Protein AF-A0A5N6GZ11-F1 (afdb_monomer)

Solvent-accessible surface area (backbone atoms only — not comparable to full-atom values): 24274 Å² total; per-residue (Å²): 135,82,88,81,88,83,89,79,90,81,88,79,85,87,80,90,86,87,77,91,81,81,88,79,91,77,84,83,83,90,75,83,89,82,89,79,82,90,80,87,87,86,88,83,91,77,89,78,89,81,88,81,90,78,89,77,88,81,87,86,83,88,80,86,86,88,88,84,84,85,88,82,88,85,88,85,84,88,84,89,82,84,90,81,87,78,80,87,84,81,89,76,90,79,79,90,76,82,84,76,84,80,85,81,74,84,84,72,90,68,90,68,80,81,68,87,78,81,76,90,69,90,73,50,74,65,53,54,52,50,51,49,50,52,52,52,48,51,47,52,53,47,52,51,51,51,49,51,51,48,51,52,49,53,50,50,51,51,51,53,50,52,50,52,51,51,51,49,54,50,49,52,50,53,51,52,50,52,52,49,54,50,53,52,52,52,53,52,52,53,50,50,52,54,48,53,52,51,52,51,52,51,53,49,55,52,50,54,51,52,51,50,53,52,50,52,51,52,50,52,52,50,52,52,52,51,48,56,47,52,55,48,52,52,51,49,54,53,47,53,54,50,53,52,49,52,52,48,51,55,50,50,55,50,51,52,53,52,51,54,51,50,52,54,50,50,52,50,52,53,50,51,52,52,53,50,53,55,50,52,54,51,51,52,53,51,51,51,54,50,51,52,49,51,52,52,50,53,52,51,52,52,51,51,52,51,50,52,50,52,49,51,51,51,52,49,50,52,52,50,52,53,50,50,50,48,52,52,49,53,52,47,51,53,50,50,50,52,49,49,53,52,49,50,53,48,50,53,49,50,53,50,50,52,50,50,50,50,55,50,50,53,52,53,50,56,53,51,54,58,53,57,56,55,55,55,58,58,58,58,58,61,70,67,66,78,81,75,129

Structure (mmCIF, N/CA/C/O backbone):
data_AF-A0A5N6GZ11-F1
#
_entry.id   AF-A0A5N6GZ11-F1
#
loop_
_atom_site.group_PDB
_atom_site.id
_atom_site.type_symbol
_atom_site.label_atom_id
_atom_site.label_alt_id
_atom_site.label_comp_id
_atom_site.label_asym_id
_atom_site.label_entity_id
_atom_site.label_seq_id
_atom_site.pdbx_PDB_ins_code
_atom_site.Cartn_x
_atom_site.Cartn_y
_atom_site.Cartn_z
_atom_site.occupancy
_atom_site.B_iso_or_equiv
_atom_site.auth_seq_id
_atom_site.auth_comp_id
_atom_site.auth_asym_id
_atom_site.auth_atom_id
_atom_site.pdbx_PDB_model_n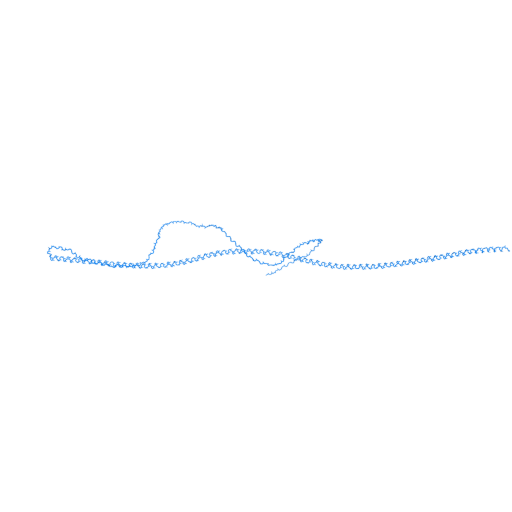um
ATOM 1 N N . MET A 1 1 ? 14.326 43.405 -2.588 1.00 40.09 1 MET A N 1
ATOM 2 C CA . MET A 1 1 ? 15.737 43.696 -2.924 1.00 40.09 1 MET A CA 1
ATOM 3 C C . MET A 1 1 ? 16.161 42.696 -3.985 1.00 40.09 1 MET A C 1
ATOM 5 O O . MET A 1 1 ? 16.057 41.509 -3.735 1.00 40.09 1 MET A O 1
ATOM 9 N N . ARG A 1 2 ? 16.188 43.153 -5.240 1.00 41.44 2 ARG A N 1
ATOM 10 C CA . ARG A 1 2 ? 17.396 43.280 -6.080 1.00 41.44 2 ARG A CA 1
ATOM 11 C C . ARG A 1 2 ? 18.039 41.931 -6.430 1.00 41.44 2 ARG A C 1
ATOM 13 O O . ARG A 1 2 ? 18.807 41.375 -5.658 1.00 41.44 2 ARG A O 1
ATOM 20 N N . LEU A 1 3 ? 17.655 41.462 -7.620 1.00 48.16 3 LEU A N 1
ATOM 21 C CA . LEU A 1 3 ? 18.462 40.646 -8.521 1.00 48.16 3 LEU A CA 1
ATOM 22 C C . LEU A 1 3 ? 19.792 41.352 -8.786 1.00 48.16 3 LEU A C 1
ATOM 24 O O . LEU A 1 3 ? 19.757 42.538 -9.102 1.00 48.16 3 LEU A O 1
ATOM 28 N N . ASP A 1 4 ? 20.895 40.609 -8.763 1.00 52.84 4 ASP A N 1
ATOM 29 C CA . ASP A 1 4 ? 22.097 40.974 -9.507 1.00 52.84 4 ASP A CA 1
ATOM 30 C C . ASP A 1 4 ? 22.628 39.752 -10.262 1.00 52.84 4 ASP A C 1
ATOM 32 O O . ASP A 1 4 ? 22.958 38.708 -9.698 1.00 52.84 4 ASP A O 1
ATOM 36 N N . HIS A 1 5 ? 22.651 39.921 -11.582 1.00 50.53 5 HIS A N 1
ATOM 37 C CA . HIS A 1 5 ? 23.379 39.118 -12.546 1.00 50.53 5 HIS A CA 1
ATOM 38 C C . HIS A 1 5 ? 24.868 39.475 -12.475 1.00 50.53 5 HIS A C 1
ATOM 40 O O . HIS A 1 5 ? 25.217 40.652 -12.473 1.00 50.53 5 HIS A O 1
ATOM 46 N N . ALA A 1 6 ? 25.746 38.476 -12.545 1.00 52.66 6 ALA A N 1
ATOM 47 C CA . ALA A 1 6 ? 27.149 38.687 -12.886 1.00 52.66 6 ALA A CA 1
ATOM 48 C C . ALA A 1 6 ? 27.563 37.700 -13.983 1.00 52.66 6 ALA A C 1
ATOM 50 O O . ALA A 1 6 ? 27.796 36.518 -13.744 1.00 52.66 6 ALA A O 1
ATOM 51 N N . LEU A 1 7 ? 27.609 38.229 -15.206 1.00 50.81 7 LEU A N 1
ATOM 52 C CA . LEU A 1 7 ? 28.286 37.667 -16.368 1.00 50.81 7 LEU A CA 1
ATOM 53 C C . LEU A 1 7 ? 29.801 37.754 -16.150 1.00 50.81 7 LEU A C 1
ATOM 55 O O . LEU A 1 7 ? 30.317 38.845 -15.914 1.00 50.81 7 LEU A O 1
ATOM 59 N N . THR A 1 8 ? 30.528 36.651 -16.323 1.00 50.50 8 THR A N 1
ATOM 60 C CA . THR A 1 8 ? 31.968 36.705 -16.602 1.00 50.50 8 THR A CA 1
ATOM 61 C C . THR A 1 8 ? 32.299 35.925 -17.868 1.00 50.50 8 THR A C 1
ATOM 63 O O . THR A 1 8 ? 32.155 34.712 -17.981 1.00 50.50 8 THR A O 1
ATOM 66 N N . SER A 1 9 ? 32.718 36.723 -18.844 1.00 42.41 9 SER A N 1
ATOM 67 C CA . SER A 1 9 ? 33.335 36.375 -20.111 1.00 42.41 9 SER A CA 1
ATOM 68 C C . SER A 1 9 ? 34.670 35.656 -19.891 1.00 42.41 9 SER A C 1
ATOM 70 O O . SER A 1 9 ? 35.504 36.129 -19.118 1.00 42.41 9 SER A O 1
ATOM 72 N N . LYS A 1 10 ? 34.904 34.555 -20.613 1.00 49.09 10 LYS A N 1
ATOM 73 C CA . LYS A 1 10 ? 36.254 34.053 -20.897 1.00 49.09 10 LYS A CA 1
ATOM 74 C C . LYS A 1 10 ? 36.356 33.645 -22.362 1.00 49.09 10 LYS A C 1
ATOM 76 O O . LYS A 1 10 ? 35.865 32.605 -22.785 1.00 49.09 10 LYS A O 1
ATOM 81 N N . VAL A 1 11 ? 37.008 34.527 -23.109 1.00 42.50 11 VAL A N 1
ATOM 82 C CA . VAL A 1 11 ? 37.559 34.321 -24.446 1.00 42.50 11 VAL A CA 1
ATOM 83 C C . VAL A 1 11 ? 38.846 33.506 -24.304 1.00 42.50 11 VAL A C 1
ATOM 85 O O . VAL A 1 11 ? 39.718 33.888 -23.528 1.00 42.50 11 VAL A O 1
ATOM 88 N N . HIS A 1 12 ? 38.989 32.422 -25.068 1.00 50.12 12 HIS A N 1
ATOM 89 C CA . HIS A 1 12 ? 40.283 31.785 -25.318 1.00 50.12 12 HIS A CA 1
ATOM 90 C C . HIS A 1 12 ? 40.538 31.708 -26.826 1.00 50.12 12 HIS A C 1
ATOM 92 O O . HIS A 1 12 ? 39.736 31.167 -27.586 1.00 50.12 12 HIS A O 1
ATOM 98 N N . HIS A 1 13 ? 41.663 32.294 -27.232 1.00 41.38 13 HIS A N 1
ATOM 99 C CA . HIS A 1 13 ? 42.274 32.161 -28.547 1.00 41.38 13 HIS A CA 1
ATOM 100 C C . HIS A 1 13 ? 43.098 30.867 -28.635 1.00 41.38 13 HIS A C 1
ATOM 102 O O . HIS A 1 13 ? 43.903 30.585 -27.755 1.00 41.38 13 HIS A O 1
ATOM 108 N N . SER A 1 14 ? 42.823 30.118 -29.707 1.00 44.47 14 SER A N 1
ATOM 109 C CA . SER A 1 14 ? 43.719 29.501 -30.702 1.00 44.47 14 SER A CA 1
ATOM 110 C C . SER A 1 14 ? 45.149 29.083 -30.326 1.00 44.47 14 SER A C 1
ATOM 112 O O . SER A 1 14 ? 45.954 29.934 -29.985 1.00 44.47 14 SER A O 1
ATOM 114 N N . GLU A 1 15 ? 45.474 27.812 -30.603 1.00 40.91 15 GLU A N 1
ATOM 115 C CA . GLU A 1 15 ? 46.744 27.295 -31.169 1.00 40.91 15 GLU A CA 1
ATOM 116 C C . GLU A 1 15 ? 46.523 25.796 -31.476 1.00 40.91 15 GLU A C 1
ATOM 118 O O . GLU A 1 15 ? 46.249 24.995 -30.590 1.00 40.91 15 GLU A O 1
ATOM 123 N N . ASN A 1 16 ? 46.248 25.418 -32.726 1.00 36.19 16 ASN A N 1
ATOM 124 C CA . ASN A 1 16 ? 47.214 24.949 -33.725 1.00 36.19 16 ASN A CA 1
ATOM 125 C C . ASN A 1 16 ? 48.232 23.932 -33.176 1.00 36.19 16 ASN A C 1
ATOM 127 O O . ASN A 1 16 ? 49.212 24.323 -32.556 1.00 36.19 16 ASN A O 1
ATOM 131 N N . ASN A 1 17 ? 48.036 22.641 -33.469 1.00 37.94 17 ASN A N 1
ATOM 132 C CA . ASN A 1 17 ? 49.157 21.742 -33.722 1.00 37.94 17 ASN A CA 1
ATOM 133 C C . ASN A 1 17 ? 48.759 20.551 -34.596 1.00 37.94 17 ASN A C 1
ATOM 135 O O . ASN A 1 17 ? 47.747 19.878 -34.406 1.00 37.94 17 ASN A O 1
ATOM 139 N N . GLN A 1 18 ? 49.615 20.367 -35.586 1.00 41.75 18 GLN A N 1
ATOM 140 C CA . GLN A 1 18 ? 49.600 19.433 -36.687 1.00 41.75 18 GLN A CA 1
ATOM 141 C C . GLN A 1 18 ? 50.341 18.164 -36.256 1.00 41.75 18 GLN A C 1
ATOM 143 O O . GLN A 1 18 ? 51.484 18.244 -35.816 1.00 41.75 18 GLN A O 1
ATOM 148 N N . ALA A 1 19 ? 49.721 16.996 -36.413 1.00 39.00 19 ALA A N 1
ATOM 149 C CA . ALA A 1 19 ? 50.432 15.723 -36.374 1.00 39.00 19 ALA A CA 1
ATOM 150 C C . ALA A 1 19 ? 49.829 14.762 -37.404 1.00 39.00 19 ALA A C 1
ATOM 152 O O . ALA A 1 19 ? 48.659 14.387 -37.336 1.00 39.00 19 ALA A O 1
ATOM 153 N N . GLN A 1 20 ? 50.662 14.414 -38.384 1.00 41.69 20 GLN A N 1
ATOM 154 C CA . GLN A 1 20 ? 50.523 13.247 -39.247 1.00 41.69 20 GLN A CA 1
ATOM 155 C C . GLN A 1 20 ? 50.451 11.977 -38.396 1.00 41.69 20 GLN A C 1
ATOM 157 O O . GLN A 1 20 ? 51.276 11.817 -37.504 1.00 41.69 20 GLN A O 1
ATOM 162 N N . CYS A 1 21 ? 49.573 11.041 -38.755 1.00 36.97 21 CYS A N 1
ATOM 163 C CA . CYS A 1 21 ? 49.852 9.615 -38.603 1.00 36.97 21 CYS A CA 1
ATOM 164 C C . CYS A 1 21 ? 49.167 8.836 -39.728 1.00 36.97 21 CYS A C 1
ATOM 166 O O . CYS A 1 21 ? 47.965 8.944 -39.971 1.00 36.97 21 CYS A O 1
ATOM 168 N N . GLU A 1 22 ? 50.007 8.092 -40.429 1.00 38.34 22 GLU A N 1
ATOM 169 C CA . GLU A 1 22 ? 49.711 7.123 -41.465 1.00 38.34 22 GLU A CA 1
ATOM 170 C C . GLU A 1 22 ? 49.001 5.889 -40.889 1.00 38.34 22 GLU A C 1
ATOM 172 O O . GLU A 1 22 ? 49.222 5.507 -39.745 1.00 38.34 22 GLU A O 1
ATOM 177 N N . GLY A 1 23 ? 48.253 5.201 -41.752 1.00 37.75 23 GLY A N 1
ATOM 178 C CA . GLY A 1 23 ? 48.416 3.755 -41.870 1.00 37.75 23 GLY A CA 1
ATOM 179 C C . GLY A 1 23 ? 47.545 2.840 -41.005 1.00 37.75 23 GLY A C 1
ATOM 180 O O . GLY A 1 23 ? 47.688 2.737 -39.794 1.00 37.75 23 GLY A O 1
ATOM 181 N N . THR A 1 24 ? 46.841 1.974 -41.736 1.00 36.66 24 THR A N 1
ATOM 182 C CA . THR A 1 24 ? 46.519 0.578 -41.388 1.00 36.66 24 THR A CA 1
ATOM 183 C C . THR A 1 24 ? 45.147 0.317 -40.764 1.00 36.66 24 THR A C 1
ATOM 185 O O . THR A 1 24 ? 44.947 0.172 -39.565 1.00 36.66 24 THR A O 1
ATOM 188 N N . THR A 1 25 ? 44.200 0.157 -41.685 1.00 47.97 25 THR A N 1
ATOM 189 C CA . THR A 1 25 ? 43.101 -0.814 -41.668 1.00 47.97 25 THR A CA 1
ATOM 190 C C . THR A 1 25 ? 43.358 -2.058 -40.812 1.00 47.97 25 THR A C 1
ATOM 192 O O . THR A 1 25 ? 44.250 -2.848 -41.116 1.00 47.97 25 THR A O 1
ATOM 195 N N . THR A 1 26 ? 42.491 -2.330 -39.838 1.00 39.94 26 THR A N 1
ATOM 196 C CA . THR A 1 26 ? 42.190 -3.702 -39.401 1.00 39.94 26 THR A CA 1
ATOM 197 C C . THR A 1 26 ? 40.734 -3.758 -38.935 1.00 39.94 26 THR A C 1
ATOM 199 O O . THR A 1 26 ? 40.369 -3.198 -37.906 1.00 39.94 26 THR A O 1
ATOM 202 N N . PHE A 1 27 ? 39.888 -4.400 -39.740 1.00 45.22 27 PHE A N 1
ATOM 203 C CA . PHE A 1 27 ? 38.527 -4.785 -39.370 1.00 45.22 27 PHE A CA 1
ATOM 204 C C . PHE A 1 27 ? 38.571 -5.946 -38.367 1.00 45.22 27 PHE A C 1
ATOM 206 O O . PHE A 1 27 ? 39.318 -6.897 -38.609 1.00 45.22 27 PHE A O 1
ATOM 213 N N . PRO A 1 28 ? 37.712 -5.978 -37.335 1.00 51.19 28 PRO A N 1
ATOM 214 C CA . PRO A 1 28 ? 37.294 -7.228 -36.739 1.00 51.19 28 PRO A CA 1
ATOM 215 C C . PRO A 1 28 ? 36.011 -7.738 -37.402 1.00 51.19 28 PRO A C 1
ATOM 217 O O . PRO A 1 28 ? 35.029 -7.026 -37.610 1.00 51.19 28 PRO A O 1
ATOM 220 N N . SER A 1 29 ? 36.110 -9.015 -37.742 1.00 42.06 29 SER A N 1
ATOM 221 C CA . SER A 1 29 ? 35.120 -9.910 -38.314 1.00 42.06 29 SER A CA 1
ATOM 222 C C . SER A 1 29 ? 33.776 -9.897 -37.579 1.00 42.06 29 SER A C 1
ATOM 224 O O . SER A 1 29 ? 33.711 -9.989 -36.354 1.00 42.06 29 SER A O 1
ATOM 226 N N . VAL A 1 30 ? 32.706 -9.848 -38.371 1.00 43.03 30 VAL A N 1
ATOM 227 C CA . VAL A 1 30 ? 31.326 -10.132 -37.978 1.00 43.03 30 VAL A CA 1
ATOM 228 C C . VAL A 1 30 ? 31.163 -11.646 -37.861 1.00 43.03 30 VAL A C 1
ATOM 230 O O . VAL A 1 30 ? 31.381 -12.368 -38.831 1.00 43.03 30 VAL A O 1
ATOM 233 N N . ALA A 1 31 ? 30.722 -12.127 -36.701 1.00 41.38 31 ALA A N 1
ATOM 234 C CA . ALA A 1 31 ? 30.147 -13.458 -36.562 1.00 41.38 31 ALA A CA 1
ATOM 235 C C . ALA A 1 31 ? 28.922 -13.389 -35.641 1.00 41.38 31 ALA A C 1
ATOM 237 O O . ALA A 1 31 ? 29.050 -13.039 -34.475 1.00 41.38 31 ALA A O 1
ATOM 238 N N . ASN A 1 32 ? 27.765 -13.716 -36.230 1.00 40.56 32 ASN A N 1
ATOM 239 C CA . ASN A 1 32 ? 26.584 -14.377 -35.656 1.00 40.56 32 ASN A CA 1
ATOM 240 C C . ASN A 1 32 ? 26.117 -13.876 -34.272 1.00 40.56 32 ASN A C 1
ATOM 242 O O . ASN A 1 32 ? 26.743 -14.129 -33.257 1.00 40.56 32 ASN A O 1
ATOM 246 N N . GLY A 1 33 ? 24.992 -13.177 -34.136 1.00 38.88 33 GLY A N 1
ATOM 247 C CA . GLY A 1 33 ? 23.677 -13.599 -34.607 1.00 38.88 33 GLY A CA 1
ATOM 248 C C . GLY A 1 33 ? 22.919 -14.264 -33.458 1.00 38.88 33 GLY A C 1
ATOM 249 O O . GLY A 1 33 ? 23.054 -15.464 -33.265 1.00 38.88 33 GLY A O 1
ATOM 250 N N . GLN A 1 34 ? 22.123 -13.489 -32.715 1.00 37.97 34 GLN A N 1
ATOM 251 C CA . GLN A 1 34 ? 20.918 -13.966 -32.025 1.00 37.97 34 GLN A CA 1
ATOM 252 C C . GLN A 1 34 ? 20.062 -12.767 -31.600 1.00 37.97 34 GLN A C 1
ATOM 254 O O . GLN A 1 34 ? 20.267 -12.131 -30.571 1.00 37.97 34 GLN A O 1
ATOM 259 N N . LEU A 1 35 ? 19.112 -12.447 -32.478 1.00 38.88 35 LEU A N 1
ATOM 260 C CA . LEU A 1 35 ? 17.926 -11.655 -32.190 1.00 38.88 35 LEU A CA 1
ATOM 261 C C . LEU A 1 35 ? 16.963 -12.523 -31.377 1.00 38.88 35 LEU A C 1
ATOM 263 O O . LEU A 1 35 ? 16.534 -13.566 -31.862 1.00 38.88 35 LEU A O 1
ATOM 267 N N . LEU A 1 36 ? 16.579 -12.062 -30.192 1.00 40.09 36 LEU A N 1
ATOM 268 C CA . LEU A 1 36 ? 15.311 -12.429 -29.569 1.00 40.09 36 LEU A CA 1
ATOM 269 C C . LEU A 1 36 ? 14.674 -11.147 -29.031 1.00 40.09 36 LEU A C 1
ATOM 271 O O . LEU A 1 36 ? 15.038 -10.645 -27.970 1.00 40.09 36 LEU A O 1
ATOM 275 N N . SER A 1 37 ? 13.739 -10.603 -29.807 1.00 43.41 37 SER A N 1
ATOM 276 C CA . SER A 1 37 ? 12.698 -9.714 -29.295 1.00 43.41 37 SER A CA 1
ATOM 277 C C . SER A 1 37 ? 11.571 -10.573 -28.707 1.00 43.41 37 SER A C 1
ATOM 279 O O . SER A 1 37 ? 11.257 -11.613 -29.290 1.00 43.41 37 SER A O 1
ATOM 281 N N . PRO A 1 38 ? 10.951 -10.171 -27.585 1.00 56.34 38 PRO A N 1
ATOM 282 C CA . PRO A 1 38 ? 9.773 -10.838 -27.057 1.00 56.34 38 PRO A CA 1
ATOM 283 C C . PRO A 1 38 ? 8.519 -10.278 -27.737 1.00 56.34 38 PRO A C 1
ATOM 285 O O . PRO A 1 38 ? 8.280 -9.070 -27.730 1.00 56.34 38 PRO A O 1
ATOM 288 N N . GLU A 1 39 ? 7.731 -11.171 -28.327 1.00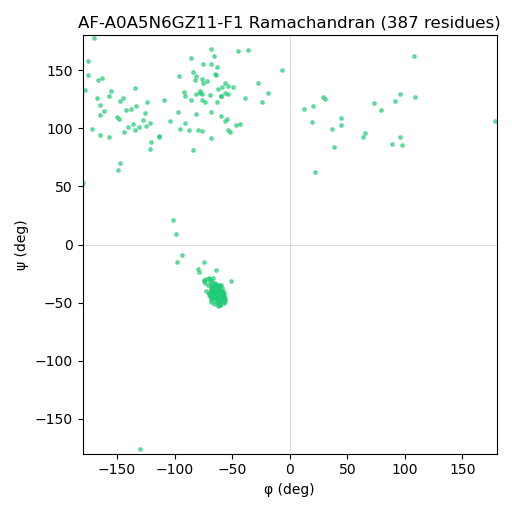 45.34 39 GLU A N 1
ATOM 289 C CA . GLU A 1 39 ? 6.404 -10.876 -28.855 1.00 45.34 39 GLU A CA 1
ATOM 290 C C . GLU A 1 39 ? 5.336 -11.242 -27.817 1.00 45.34 39 GLU A C 1
ATOM 292 O O . GLU A 1 39 ? 5.501 -12.146 -26.996 1.00 45.34 39 GLU A O 1
ATOM 297 N N . ASN A 1 40 ? 4.288 -10.430 -27.825 1.00 47.03 40 ASN A N 1
ATOM 298 C CA . ASN A 1 40 ? 3.217 -10.332 -26.850 1.00 47.03 40 ASN A CA 1
ATOM 299 C C . ASN A 1 40 ? 2.270 -11.548 -26.798 1.00 47.03 40 ASN A C 1
ATOM 301 O O . ASN A 1 40 ? 2.134 -12.298 -27.759 1.00 47.03 40 ASN A O 1
ATOM 305 N N . GLU A 1 41 ? 1.466 -11.532 -25.722 1.00 42.78 41 GLU A N 1
ATOM 306 C CA . GLU A 1 41 ? 0.009 -11.802 -25.688 1.00 42.78 41 GLU A CA 1
ATOM 307 C C . GLU A 1 41 ? -0.495 -13.137 -25.048 1.00 42.78 41 GLU A C 1
ATOM 309 O O . GLU A 1 41 ? 0.317 -13.992 -24.705 1.00 42.78 41 GLU A O 1
ATOM 314 N N . PRO A 1 42 ? -1.798 -13.274 -24.672 1.00 57.06 42 PRO A N 1
ATOM 315 C CA . PRO A 1 42 ? -2.286 -13.024 -23.305 1.00 57.06 42 PRO A CA 1
ATOM 316 C C . PRO A 1 42 ? -3.160 -14.159 -22.693 1.00 57.06 42 PRO A C 1
ATOM 318 O O . PRO A 1 42 ? -3.454 -15.164 -23.325 1.00 57.06 42 PRO A O 1
ATOM 321 N N . GLN A 1 43 ? -3.676 -13.893 -21.480 1.00 39.28 43 GLN A N 1
ATOM 322 C CA . GLN A 1 43 ? -4.800 -14.548 -20.770 1.00 39.28 43 GLN A CA 1
ATOM 323 C C . GLN A 1 43 ? -4.586 -15.957 -20.177 1.00 39.28 43 GLN A C 1
ATOM 325 O O . GLN A 1 43 ? -4.413 -16.935 -20.887 1.00 39.28 43 GLN A O 1
ATOM 330 N N . ALA A 1 44 ? -4.787 -16.085 -18.856 1.00 34.88 44 ALA A N 1
ATOM 331 C CA . ALA A 1 44 ? -5.894 -16.882 -18.305 1.00 34.88 44 ALA A CA 1
ATOM 332 C C . ALA A 1 44 ? -5.945 -16.837 -16.767 1.00 34.88 44 ALA A C 1
ATOM 334 O O . ALA A 1 44 ? -4.972 -17.050 -16.049 1.00 34.88 44 ALA A O 1
ATOM 335 N N . ILE A 1 45 ? -7.163 -16.604 -16.299 1.00 45.16 45 ILE A N 1
ATOM 336 C CA . ILE A 1 45 ? -7.687 -16.708 -14.941 1.00 45.16 45 ILE A CA 1
ATOM 337 C C . ILE A 1 45 ? -7.404 -18.095 -14.337 1.00 45.16 45 ILE A C 1
ATOM 339 O O . ILE A 1 45 ? -7.808 -19.102 -14.914 1.00 45.16 45 ILE A O 1
ATOM 343 N N . ARG A 1 46 ? -6.830 -18.153 -13.126 1.00 39.44 46 ARG A N 1
ATOM 344 C CA . ARG A 1 46 ? -7.065 -19.249 -12.166 1.00 39.44 46 ARG A CA 1
ATOM 345 C C . ARG A 1 46 ? -7.089 -18.729 -10.731 1.00 39.44 46 ARG A C 1
ATOM 347 O O . ARG A 1 46 ? -6.069 -18.588 -10.066 1.00 39.44 46 ARG A O 1
ATOM 354 N N . SER A 1 47 ? -8.302 -18.497 -10.258 1.00 44.97 47 SER A N 1
ATOM 355 C CA . SER A 1 47 ? -8.701 -18.657 -8.866 1.00 44.97 47 SER A CA 1
ATOM 356 C C . SER A 1 47 ? -8.465 -20.106 -8.425 1.00 44.97 47 SER A C 1
ATOM 358 O O . SER A 1 47 ? -8.825 -21.029 -9.148 1.00 44.97 47 SER A O 1
ATOM 360 N N . ASN A 1 48 ? -7.895 -20.300 -7.233 1.00 35.56 48 ASN A N 1
ATOM 361 C CA . ASN A 1 48 ? -8.231 -21.410 -6.340 1.00 35.56 48 ASN A CA 1
ATOM 362 C C . ASN A 1 48 ? -7.773 -21.087 -4.913 1.00 35.56 48 ASN A C 1
ATOM 364 O O . ASN A 1 48 ? -6.587 -20.964 -4.619 1.00 35.56 48 ASN A O 1
ATOM 368 N N . ALA A 1 49 ? -8.766 -20.956 -4.039 1.00 38.84 49 ALA A N 1
ATOM 369 C CA . ALA A 1 49 ? -8.641 -21.099 -2.600 1.00 38.84 49 ALA A CA 1
ATOM 370 C C . ALA A 1 49 ? -8.224 -22.537 -2.241 1.00 38.84 49 ALA A C 1
ATOM 372 O O . ALA A 1 49 ? -8.585 -23.451 -2.976 1.00 38.84 49 ALA A O 1
ATOM 373 N N . LEU A 1 50 ? -7.539 -22.731 -1.103 1.00 38.72 50 LEU A N 1
ATOM 374 C CA . LEU A 1 50 ? -7.934 -23.676 -0.038 1.00 38.72 50 LEU A CA 1
ATOM 375 C C . LEU A 1 50 ? -6.901 -23.691 1.114 1.00 38.72 50 LEU A C 1
ATOM 377 O O . LEU A 1 50 ? -5.806 -24.227 0.987 1.00 38.72 50 LEU A O 1
ATOM 381 N N . VAL A 1 51 ? -7.306 -23.083 2.234 1.00 40.75 51 VAL A N 1
ATOM 382 C CA . VAL A 1 51 ? -7.187 -23.509 3.647 1.00 40.75 51 VAL A CA 1
ATOM 383 C C . VAL A 1 51 ? -5.989 -24.376 4.074 1.00 40.75 51 VAL A C 1
ATOM 385 O O . VAL A 1 51 ? -5.858 -25.529 3.667 1.00 40.75 51 VAL A O 1
ATOM 388 N N . LYS A 1 52 ? -5.264 -23.895 5.098 1.00 41.81 52 LYS A N 1
ATOM 389 C CA . LYS A 1 52 ? -4.843 -24.722 6.246 1.00 41.81 52 LYS A CA 1
ATOM 390 C C . LYS A 1 52 ? -4.552 -23.858 7.477 1.00 41.81 52 LYS A C 1
ATOM 392 O O . LYS A 1 52 ? -3.433 -23.400 7.688 1.00 41.81 52 LYS A O 1
ATOM 397 N N . ASP A 1 53 ? -5.582 -23.695 8.304 1.00 41.34 53 ASP A N 1
ATOM 398 C CA . ASP A 1 53 ? -5.435 -23.351 9.715 1.00 41.34 53 ASP A CA 1
ATOM 399 C C . ASP A 1 53 ? -4.613 -24.434 10.416 1.00 41.34 53 ASP A C 1
ATOM 401 O O . ASP A 1 53 ? -4.922 -25.627 10.337 1.00 41.34 53 ASP A O 1
ATOM 405 N N . LYS A 1 54 ? -3.558 -24.022 11.122 1.00 46.56 54 LYS A N 1
ATOM 406 C CA . LYS A 1 54 ? -2.775 -24.903 11.988 1.00 46.56 54 LYS A CA 1
ATOM 407 C C . LYS A 1 54 ? -2.812 -24.366 13.410 1.00 46.56 54 LYS A C 1
ATOM 409 O O . LYS A 1 54 ? -1.958 -23.600 13.843 1.00 46.56 54 LYS A O 1
ATOM 414 N N . ILE A 1 55 ? -3.839 -24.812 14.124 1.00 45.62 55 ILE A N 1
ATOM 415 C CA . ILE A 1 55 ? -3.938 -24.768 15.579 1.00 45.62 55 ILE A CA 1
ATOM 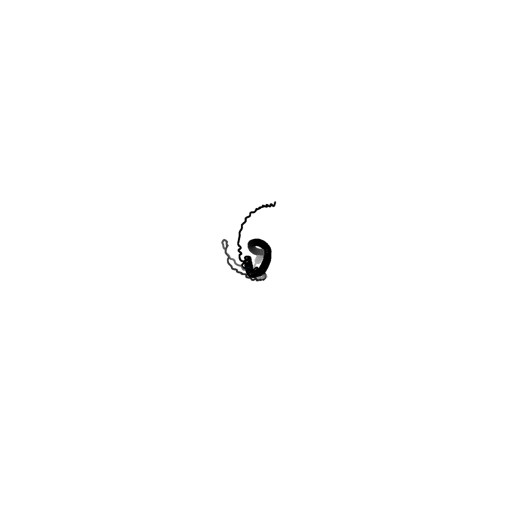416 C C . ILE A 1 55 ? -2.818 -25.644 16.147 1.00 45.62 55 ILE A C 1
ATOM 418 O O . ILE A 1 55 ? -2.755 -26.835 15.859 1.00 45.62 55 ILE A O 1
ATOM 422 N N . ASN A 1 56 ? -1.957 -25.065 16.979 1.00 40.03 56 ASN A N 1
ATOM 423 C CA . ASN A 1 56 ? -1.149 -25.808 17.938 1.00 40.03 56 ASN A CA 1
ATOM 424 C C . ASN A 1 56 ? -1.089 -25.008 19.238 1.00 40.03 56 ASN A C 1
ATOM 426 O O . ASN A 1 56 ? -0.329 -24.053 19.372 1.00 40.03 56 ASN A O 1
ATOM 430 N N . GLY A 1 57 ? -1.907 -25.426 20.201 1.00 35.09 57 GLY A N 1
ATOM 431 C CA . GLY A 1 57 ? -1.687 -25.106 21.599 1.00 35.09 57 GLY A CA 1
ATOM 432 C C . GLY A 1 57 ? -0.564 -25.971 22.165 1.00 35.09 57 GLY A C 1
ATOM 433 O O . GLY A 1 57 ? -0.473 -27.163 21.864 1.00 35.09 57 GLY A O 1
ATOM 434 N N . ARG A 1 58 ? 0.258 -25.393 23.043 1.00 36.50 58 ARG A N 1
ATOM 435 C CA . ARG A 1 58 ? 0.811 -26.137 24.173 1.00 36.50 58 ARG A CA 1
ATOM 436 C C . ARG A 1 58 ? 1.228 -25.209 25.316 1.00 36.50 58 ARG A C 1
ATOM 438 O O . ARG A 1 58 ? 1.935 -24.230 25.134 1.00 36.50 58 ARG A O 1
ATOM 445 N N . PHE A 1 59 ? 0.688 -25.597 26.464 1.00 38.03 59 PHE A N 1
ATOM 446 C CA . PHE A 1 59 ? 0.955 -25.275 27.860 1.00 38.03 59 PHE A CA 1
ATOM 447 C C . PHE A 1 59 ? 2.419 -25.044 28.284 1.00 38.03 59 PHE A C 1
ATOM 449 O O . PHE A 1 59 ? 3.338 -25.540 27.639 1.00 38.03 59 PHE A O 1
ATOM 456 N N . LEU A 1 60 ? 2.525 -24.489 29.512 1.00 36.12 60 LEU A N 1
ATOM 457 C CA . LEU A 1 60 ? 3.680 -24.285 30.420 1.00 36.12 60 LEU A CA 1
ATOM 458 C C . LEU A 1 60 ? 4.294 -22.877 30.274 1.00 36.12 60 LEU A C 1
ATOM 460 O O . LEU A 1 60 ? 4.549 -22.438 29.169 1.00 36.12 60 LEU A O 1
ATOM 464 N N . GLN A 1 61 ? 4.545 -22.069 31.306 1.00 36.88 61 GLN A N 1
ATOM 465 C CA . GLN A 1 61 ? 4.671 -22.281 32.748 1.00 36.88 61 GLN A CA 1
ATOM 466 C C . GLN A 1 61 ? 4.533 -20.913 33.450 1.00 36.88 61 GLN A C 1
ATOM 468 O O . GLN A 1 61 ? 5.020 -19.898 32.961 1.00 36.88 61 GLN A O 1
ATOM 473 N N . SER A 1 62 ? 3.894 -20.900 34.619 1.00 41.03 62 SER A N 1
ATOM 474 C CA . SER A 1 62 ? 3.939 -19.795 35.584 1.00 41.03 62 SER A CA 1
ATOM 475 C C . SER A 1 62 ? 5.214 -19.887 36.429 1.00 41.03 62 SER A C 1
ATOM 477 O O . SER A 1 62 ? 5.575 -20.992 36.841 1.00 41.03 62 SER A O 1
ATOM 479 N N . PRO A 1 63 ? 5.803 -18.742 36.815 1.00 47.78 63 PRO A N 1
ATOM 480 C CA . PRO A 1 63 ? 6.522 -18.644 38.076 1.00 47.78 63 PRO A CA 1
ATOM 481 C C . PRO A 1 63 ? 5.757 -17.781 39.096 1.00 47.78 63 PRO A C 1
ATOM 483 O O . PRO A 1 63 ? 5.403 -16.631 38.843 1.00 47.78 63 PRO A O 1
ATOM 486 N N . ARG A 1 64 ? 5.516 -18.402 40.261 1.00 38.47 64 ARG A N 1
ATOM 487 C CA . ARG A 1 64 ? 5.708 -17.903 41.647 1.00 38.47 64 ARG A CA 1
ATOM 488 C C . ARG A 1 64 ? 6.422 -16.533 41.749 1.00 38.47 64 ARG A C 1
ATOM 490 O O . ARG A 1 64 ? 7.324 -16.273 40.974 1.00 38.47 64 ARG A O 1
ATOM 497 N N . GLN A 1 65 ? 6.215 -15.646 42.724 1.00 38.53 65 GLN A N 1
ATOM 498 C CA . GLN A 1 65 ? 5.742 -15.717 44.113 1.00 38.53 65 GLN A CA 1
ATOM 499 C C . GLN A 1 65 ? 5.643 -14.260 44.624 1.00 38.53 65 GLN A C 1
ATOM 501 O O . GLN A 1 65 ? 6.344 -13.388 44.118 1.00 38.53 65 GLN A O 1
ATOM 506 N N . GLY A 1 66 ? 4.842 -13.994 45.659 1.00 30.66 66 GLY A N 1
ATOM 507 C CA . GLY A 1 66 ? 4.813 -12.678 46.307 1.00 30.66 66 GLY A CA 1
ATOM 508 C C . GLY A 1 66 ? 3.840 -12.599 47.479 1.00 30.66 66 GLY A C 1
ATOM 509 O O . GLY A 1 66 ? 2.954 -11.753 47.495 1.00 30.66 66 GLY A O 1
ATOM 510 N N . THR A 1 67 ? 3.954 -13.518 48.439 1.00 35.72 67 THR A N 1
ATOM 511 C CA . THR A 1 67 ? 3.208 -13.477 49.703 1.00 35.72 67 THR A CA 1
ATOM 512 C C . THR A 1 67 ? 4.076 -12.862 50.791 1.00 35.72 67 THR A C 1
ATOM 514 O O . THR A 1 67 ? 5.054 -13.469 51.217 1.00 35.72 67 THR A O 1
ATOM 517 N N . ALA A 1 68 ? 3.676 -11.694 51.281 1.00 42.16 68 ALA A N 1
ATOM 518 C CA . ALA A 1 68 ? 4.130 -11.150 52.551 1.00 42.16 68 ALA A CA 1
ATOM 519 C C . ALA A 1 68 ? 2.894 -10.785 53.374 1.00 42.16 68 ALA A C 1
ATOM 521 O O . ALA A 1 68 ? 2.221 -9.809 53.051 1.00 42.16 68 ALA A O 1
ATOM 522 N N . LYS A 1 69 ? 2.586 -11.558 54.424 1.00 48.12 69 LYS A N 1
ATOM 523 C CA . LYS A 1 69 ? 1.827 -11.062 55.579 1.00 48.12 69 LYS A CA 1
ATOM 524 C C . LYS A 1 69 ? 2.323 -11.706 56.867 1.00 48.12 69 LYS A C 1
ATOM 526 O O . LYS A 1 69 ? 2.407 -12.924 56.986 1.00 48.12 69 LYS A O 1
ATOM 531 N N . LEU A 1 70 ? 2.660 -10.802 57.781 1.00 37.53 70 LEU A N 1
ATOM 532 C CA . LEU A 1 70 ? 3.101 -11.000 59.148 1.00 37.53 70 LEU A CA 1
ATOM 533 C C . LEU A 1 70 ? 2.030 -11.648 60.039 1.00 37.53 70 LEU A C 1
ATOM 535 O O . LEU A 1 70 ? 0.842 -11.345 59.963 1.00 37.53 70 LEU A O 1
ATOM 539 N N . THR A 1 71 ? 2.565 -12.455 60.942 1.00 38.53 71 THR A N 1
ATOM 540 C CA . THR A 1 71 ? 2.163 -12.844 62.297 1.00 38.53 71 THR A CA 1
ATOM 541 C C . THR A 1 71 ? 1.325 -11.835 63.101 1.00 38.53 71 THR A C 1
ATOM 543 O O . THR A 1 71 ? 1.700 -10.668 63.207 1.00 38.53 71 THR A O 1
ATOM 546 N N . LYS A 1 72 ? 0.304 -12.341 63.820 1.00 43.84 72 LYS A N 1
ATOM 547 C CA . LYS A 1 72 ? 0.187 -12.249 65.296 1.00 43.84 72 LYS A CA 1
ATOM 548 C C . LYS A 1 72 ? -0.919 -13.169 65.867 1.00 43.84 72 LYS A C 1
ATOM 550 O O . LYS A 1 72 ? -2.066 -13.143 65.439 1.00 43.84 72 LYS A O 1
ATOM 555 N N . THR A 1 73 ? -0.467 -13.978 66.821 1.00 34.78 73 THR A N 1
ATOM 556 C CA . THR A 1 73 ? -1.082 -14.701 67.960 1.00 34.78 73 THR A CA 1
ATOM 557 C C . THR A 1 73 ? -2.070 -13.839 68.784 1.00 34.78 73 THR A C 1
ATOM 559 O O . THR A 1 73 ? -2.028 -12.623 68.648 1.00 34.78 73 THR A O 1
ATOM 562 N N . CYS A 1 74 ? -2.948 -14.293 69.696 1.00 34.97 74 CYS A N 1
ATOM 563 C CA . CYS A 1 74 ? -3.276 -15.563 70.371 1.00 34.97 74 CYS A CA 1
ATOM 564 C C . CYS A 1 74 ? -4.619 -15.379 71.146 1.00 34.97 74 CYS A C 1
ATOM 566 O O . CYS A 1 74 ? -5.083 -14.252 71.298 1.00 34.97 74 CYS A O 1
ATOM 568 N N . VAL A 1 75 ? -5.078 -16.473 71.774 1.00 33.78 75 VAL A N 1
ATOM 569 C CA . VAL A 1 75 ? -5.912 -16.604 73.000 1.00 33.78 75 VAL A CA 1
ATOM 570 C C . VAL A 1 75 ? -7.365 -17.078 72.817 1.00 33.78 75 VAL A C 1
ATOM 572 O O . VAL A 1 75 ? -8.137 -16.585 72.004 1.00 33.78 75 VAL A O 1
ATOM 575 N N . ALA A 1 76 ? -7.649 -18.121 73.598 1.00 35.56 76 ALA A N 1
ATOM 576 C CA . ALA A 1 76 ? -8.800 -19.004 73.658 1.00 35.56 76 ALA A CA 1
ATOM 577 C C . ALA A 1 76 ? -9.946 -18.471 74.530 1.00 35.56 76 ALA A C 1
ATOM 579 O O . ALA A 1 76 ? -9.676 -17.724 75.459 1.00 35.56 76 ALA A O 1
ATOM 580 N N . GLU A 1 77 ? -11.163 -18.998 74.337 1.00 31.41 77 GLU A N 1
ATOM 581 C CA . GLU A 1 77 ? -11.945 -19.612 75.424 1.00 31.41 77 GLU A CA 1
ATOM 582 C C . GLU A 1 77 ? -13.132 -20.428 74.880 1.00 31.41 77 GLU A C 1
ATOM 584 O O . GLU A 1 77 ? -13.759 -20.073 73.884 1.00 31.41 77 GLU A O 1
ATOM 589 N N . ARG A 1 78 ? -13.399 -21.571 75.521 1.00 35.16 78 ARG A N 1
ATOM 590 C CA . ARG A 1 78 ? -14.555 -22.452 75.295 1.00 35.16 78 ARG A CA 1
ATOM 591 C C . ARG A 1 78 ? -15.750 -21.940 76.105 1.00 35.16 78 ARG A C 1
ATOM 593 O O . ARG A 1 78 ? -15.535 -21.561 77.247 1.00 35.16 78 ARG A O 1
ATOM 600 N N . LEU A 1 79 ? -16.980 -22.126 75.613 1.00 33.12 79 LEU A N 1
ATOM 601 C CA . LEU A 1 79 ? -18.071 -22.794 76.352 1.00 33.12 79 LEU A CA 1
ATOM 602 C C . LEU A 1 79 ? -19.331 -22.965 75.488 1.00 33.12 79 LEU A C 1
ATOM 604 O O . LEU A 1 79 ? -19.623 -22.173 74.598 1.00 33.12 79 LEU A O 1
ATOM 608 N N . ALA A 1 80 ? -20.017 -24.073 75.751 1.00 37.62 80 ALA A N 1
ATOM 609 C CA . ALA A 1 80 ? -21.201 -24.591 75.082 1.00 37.62 80 ALA A CA 1
ATOM 610 C C . ALA A 1 80 ? -22.487 -23.833 75.453 1.00 37.62 80 ALA A C 1
ATOM 612 O O . ALA A 1 80 ? -22.576 -23.342 76.574 1.00 37.62 80 ALA A O 1
ATOM 613 N N . HIS A 1 81 ? -23.510 -23.860 74.585 1.00 35.62 81 HIS A N 1
ATOM 614 C CA . HIS A 1 81 ? -24.894 -24.083 75.029 1.00 35.62 81 HIS A CA 1
ATOM 615 C C . HIS A 1 81 ? -25.854 -24.438 73.871 1.00 35.62 81 HIS A C 1
ATOM 617 O O . HIS A 1 81 ? -26.018 -23.665 72.935 1.00 35.62 81 HIS A O 1
ATOM 623 N N . GLU A 1 82 ? -26.446 -25.631 73.986 1.00 36.66 82 GLU A N 1
ATOM 624 C CA . GLU A 1 82 ? -27.778 -26.113 73.561 1.00 36.66 82 GLU A CA 1
ATOM 625 C C . GLU A 1 82 ? -28.573 -25.361 72.472 1.00 36.66 82 GLU A C 1
ATOM 627 O O . GLU A 1 82 ? -29.069 -24.252 72.672 1.00 36.66 82 GLU A O 1
ATOM 632 N N . ASP A 1 83 ? -28.845 -26.081 71.379 1.00 34.53 83 ASP A N 1
ATOM 633 C CA . ASP A 1 83 ? -29.871 -25.767 70.381 1.00 34.53 83 ASP A CA 1
ATOM 634 C C . ASP A 1 83 ? -31.258 -26.211 70.895 1.00 34.53 83 ASP A C 1
ATOM 636 O O . ASP A 1 83 ? -31.658 -27.378 70.828 1.00 34.53 83 ASP A O 1
ATOM 640 N N . GLY A 1 84 ? -32.007 -25.251 71.440 1.00 33.97 84 GLY A N 1
ATOM 641 C CA . GLY A 1 84 ? -33.379 -25.418 71.913 1.00 33.97 84 GLY A CA 1
ATOM 642 C C . GLY A 1 84 ? -34.395 -25.463 70.770 1.00 33.97 84 GLY A C 1
ATOM 643 O O . GLY A 1 84 ? -34.890 -24.440 70.297 1.00 33.97 84 GLY A O 1
ATOM 644 N N . ARG A 1 85 ? -34.775 -26.680 70.383 1.00 41.28 85 ARG A N 1
ATOM 645 C CA . ARG A 1 85 ? -35.956 -27.007 69.574 1.00 41.28 85 ARG A CA 1
ATOM 646 C C . ARG A 1 85 ? -37.233 -26.542 70.294 1.00 41.28 85 ARG A C 1
ATOM 648 O O . ARG A 1 85 ? -37.633 -27.151 71.280 1.00 41.28 85 ARG A O 1
ATOM 655 N N . SER A 1 86 ? -37.922 -25.522 69.783 1.00 35.06 86 SER A N 1
ATOM 656 C CA . SER A 1 86 ? -39.299 -25.202 70.194 1.00 35.06 86 SER A CA 1
ATOM 657 C C . SER A 1 86 ? -40.241 -25.248 68.993 1.00 35.06 86 SER A C 1
ATOM 659 O O . SER A 1 86 ? -40.255 -24.401 68.103 1.00 35.06 86 SER A O 1
ATOM 661 N N . VAL A 1 87 ? -41.004 -26.338 68.969 1.00 38.72 87 VAL A N 1
ATOM 662 C CA . VAL A 1 87 ? -42.131 -26.595 68.081 1.00 38.72 87 VAL A CA 1
ATOM 663 C C . VAL A 1 87 ? -43.346 -25.825 68.601 1.00 38.72 87 VAL A C 1
ATOM 665 O O . VAL A 1 87 ? -43.660 -25.885 69.783 1.00 38.72 87 VAL A O 1
ATOM 668 N N . SER A 1 88 ? -43.996 -25.117 67.674 1.00 39.16 88 SER A N 1
ATOM 669 C CA . SER A 1 88 ? -45.422 -24.768 67.593 1.00 39.16 88 SER A CA 1
ATOM 670 C C . SER A 1 88 ? -46.291 -25.010 68.836 1.00 39.16 88 SER A C 1
ATOM 672 O O . SER A 1 88 ? -46.597 -26.153 69.170 1.00 39.16 88 SER A O 1
ATOM 674 N N . LEU A 1 89 ? -46.830 -23.927 69.407 1.00 36.94 89 LEU A N 1
ATOM 675 C CA . LEU A 1 89 ? -48.096 -23.964 70.138 1.00 36.94 89 LEU A CA 1
ATOM 676 C C . LEU A 1 89 ? -49.055 -22.934 69.535 1.00 36.94 89 LEU A C 1
ATOM 678 O O . LEU A 1 89 ? -48.959 -21.728 69.754 1.00 36.94 89 LEU A O 1
ATOM 682 N N . SER A 1 90 ? -49.977 -23.452 68.732 1.00 38.16 90 SER A N 1
ATOM 683 C CA . SER A 1 90 ? -51.189 -22.785 68.271 1.00 38.16 90 SER A CA 1
ATOM 684 C C . SER A 1 90 ? -52.148 -22.479 69.436 1.00 38.16 90 SER A C 1
ATOM 686 O O . SER A 1 90 ? -52.265 -23.288 70.361 1.00 38.16 90 SER A O 1
ATOM 688 N N . PRO A 1 91 ? -52.901 -21.365 69.382 1.00 43.88 91 PRO A N 1
ATOM 689 C CA . PRO A 1 91 ? -53.905 -21.031 70.381 1.00 43.88 91 PRO A CA 1
ATOM 690 C C . PRO A 1 91 ? -55.198 -21.799 70.092 1.00 43.88 91 PRO A C 1
ATOM 692 O O . PRO A 1 91 ? -55.879 -21.532 69.104 1.00 43.88 91 PRO A O 1
ATOM 695 N N . THR A 1 92 ? -55.559 -22.740 70.967 1.00 35.97 92 THR A N 1
ATOM 696 C CA . THR A 1 92 ? -56.860 -23.421 70.893 1.00 35.97 92 THR A CA 1
ATOM 697 C C . THR A 1 92 ? -57.692 -23.042 72.108 1.00 35.97 92 THR A C 1
ATOM 699 O O . THR A 1 92 ? -57.590 -23.617 73.187 1.00 35.97 92 THR A O 1
ATOM 702 N N . ASN A 1 93 ? -58.495 -22.006 71.893 1.00 42.34 93 ASN A N 1
ATOM 703 C CA . ASN A 1 93 ? -59.703 -21.664 72.627 1.00 42.34 93 ASN A CA 1
ATOM 704 C C . ASN A 1 93 ? -60.506 -22.929 72.977 1.00 42.34 93 ASN A C 1
ATOM 706 O O . ASN A 1 93 ? -60.829 -23.676 72.060 1.00 42.34 93 ASN A O 1
ATOM 710 N N . ASN A 1 94 ? -60.840 -23.150 74.255 1.00 37.78 94 ASN A N 1
ATOM 711 C CA . ASN A 1 94 ? -62.028 -23.905 74.661 1.00 37.78 94 ASN A CA 1
ATOM 712 C C . ASN A 1 94 ? -62.377 -23.704 76.149 1.00 37.78 94 ASN A C 1
ATOM 714 O O . ASN A 1 94 ? -61.740 -24.246 77.044 1.00 37.78 94 ASN A O 1
ATOM 718 N N . ARG A 1 95 ? -63.505 -23.015 76.350 1.00 38.47 95 ARG A N 1
ATOM 719 C CA . ARG A 1 95 ? -64.564 -23.319 77.329 1.00 38.47 95 ARG A CA 1
ATOM 720 C C . ARG A 1 95 ? -64.202 -23.271 78.818 1.00 38.47 95 ARG A C 1
ATOM 722 O O . ARG A 1 95 ? -63.943 -24.277 79.472 1.00 38.47 95 ARG A O 1
ATOM 729 N N . SER A 1 96 ? -64.440 -22.092 79.379 1.00 43.41 96 SER A N 1
ATOM 730 C CA . SER A 1 96 ? -64.917 -21.885 80.746 1.00 43.41 96 SER A CA 1
ATOM 731 C C . SER A 1 96 ? -66.100 -22.814 81.076 1.00 43.41 96 SER A C 1
ATOM 733 O O . SER A 1 96 ? -67.244 -22.588 80.678 1.00 43.41 96 SER A O 1
ATOM 735 N N . ARG A 1 97 ? -65.837 -23.885 81.835 1.00 44.38 97 ARG A N 1
ATOM 736 C CA . ARG A 1 97 ? -66.882 -24.712 82.448 1.00 44.38 97 ARG A CA 1
ATOM 737 C C . ARG A 1 97 ? -67.251 -24.101 83.796 1.00 44.38 97 ARG A C 1
ATOM 739 O O . ARG A 1 97 ? -66.575 -24.305 84.797 1.00 44.38 97 ARG A O 1
ATOM 746 N N . VAL A 1 98 ? -68.345 -23.345 83.799 1.00 43.75 98 VAL A N 1
ATOM 747 C CA . VAL A 1 98 ? -69.058 -22.911 85.004 1.00 43.75 98 VAL A CA 1
ATOM 748 C C . VAL A 1 98 ? -69.452 -24.150 85.815 1.00 43.75 98 VAL A C 1
ATOM 750 O O . VAL A 1 98 ? -70.373 -24.879 85.446 1.00 43.75 98 VAL A O 1
ATOM 753 N N . LEU A 1 99 ? -68.770 -24.390 86.934 1.00 41.19 99 LEU A N 1
ATOM 754 C CA . LEU A 1 99 ? -69.195 -25.342 87.959 1.00 41.19 99 LEU A CA 1
ATOM 755 C C . LEU A 1 99 ? -70.184 -24.633 88.889 1.00 41.19 99 LEU A C 1
ATOM 757 O O . LEU A 1 99 ? -69.851 -24.139 89.962 1.00 41.19 99 LEU A O 1
ATOM 761 N N . LYS A 1 100 ? -71.441 -24.553 88.442 1.00 43.47 100 LYS A N 1
ATOM 762 C CA . LYS A 1 100 ? -72.566 -24.239 89.321 1.00 43.47 100 LYS A CA 1
ATOM 763 C C . LYS A 1 100 ? -72.942 -25.491 90.116 1.00 43.47 100 LYS A C 1
ATOM 765 O O . LYS A 1 100 ? -73.294 -26.511 89.535 1.00 43.47 100 LYS A O 1
ATOM 770 N N . ARG A 1 101 ? -73.057 -25.280 91.431 1.00 36.44 101 ARG A N 1
ATOM 771 C CA . ARG A 1 101 ? -74.047 -25.888 92.336 1.00 36.44 101 ARG A CA 1
ATOM 772 C C . ARG A 1 101 ? -73.754 -27.322 92.802 1.00 36.44 101 ARG A C 1
ATOM 774 O O . ARG A 1 101 ? -73.992 -28.281 92.083 1.00 36.44 101 ARG A O 1
ATOM 781 N N . ARG A 1 102 ? -73.546 -27.455 94.114 1.00 39.47 102 ARG A N 1
ATOM 782 C CA . ARG A 1 102 ? -74.548 -28.087 94.989 1.00 39.47 102 ARG A CA 1
ATOM 783 C C . ARG A 1 102 ? -74.477 -27.491 96.394 1.00 39.47 102 ARG A C 1
ATOM 785 O O . ARG A 1 102 ? -73.551 -27.740 97.148 1.00 39.47 102 ARG A O 1
ATOM 792 N N . ARG A 1 103 ? -75.521 -26.723 96.727 1.00 46.69 103 ARG A N 1
ATOM 793 C CA . ARG A 1 103 ? -76.026 -26.616 98.097 1.00 46.69 103 ARG A CA 1
ATOM 794 C C . ARG A 1 103 ? -76.318 -28.043 98.574 1.00 46.69 103 ARG A C 1
ATOM 796 O O . ARG A 1 103 ? -77.277 -28.649 98.104 1.00 46.69 103 ARG A O 1
ATOM 803 N N . SER A 1 104 ? -75.500 -28.563 99.473 1.00 42.44 104 SER A N 1
ATOM 804 C CA . SER A 1 104 ? -75.922 -29.507 100.507 1.00 42.44 104 SER A CA 1
ATOM 805 C C . SER A 1 104 ? -76.303 -28.632 101.706 1.00 42.44 104 SER A C 1
ATOM 807 O O . SER A 1 104 ? -75.444 -27.984 102.283 1.00 42.44 104 SER A O 1
ATOM 809 N N . GLY A 1 105 ? -77.572 -28.405 102.030 1.00 35.25 105 GLY A N 1
ATOM 810 C CA . GLY A 1 105 ? -78.629 -29.405 102.074 1.00 35.25 105 GLY A CA 1
ATOM 811 C C . GLY A 1 105 ? -78.623 -30.006 103.472 1.00 35.25 105 GLY A C 1
ATOM 812 O O . GLY A 1 105 ? -77.929 -30.984 103.712 1.00 35.25 105 GLY A O 1
ATOM 813 N N . GLY A 1 106 ? -79.356 -29.329 104.359 1.00 40.88 106 GLY A N 1
ATOM 814 C CA . GLY A 1 106 ? -79.845 -29.751 105.669 1.00 40.88 106 GLY A CA 1
ATOM 815 C C . GLY A 1 106 ? -79.164 -30.936 106.345 1.00 40.88 106 GLY A C 1
ATOM 816 O O . GLY A 1 106 ? -79.507 -32.087 106.081 1.00 40.88 106 GLY A O 1
ATOM 817 N N . LYS A 1 107 ? -78.348 -30.644 107.362 1.00 43.31 107 LYS A N 1
ATOM 818 C CA . LYS A 1 107 ? -78.238 -31.533 108.517 1.00 43.31 107 LYS A CA 1
ATOM 819 C C . LYS A 1 107 ? -79.001 -30.915 109.683 1.00 43.31 107 LYS A C 1
ATOM 821 O O . LYS A 1 107 ? -78.640 -29.887 110.235 1.00 43.31 107 LYS A O 1
ATOM 826 N N . ARG A 1 108 ? -80.141 -31.566 109.894 1.00 41.84 108 ARG A N 1
ATOM 827 C CA . ARG A 1 108 ? -81.131 -31.501 110.961 1.00 41.84 108 ARG A CA 1
ATOM 828 C C . ARG A 1 108 ? -80.627 -30.864 112.253 1.00 41.84 108 ARG A C 1
ATOM 830 O O . ARG A 1 108 ? -79.652 -31.314 112.844 1.00 41.84 108 ARG A O 1
ATOM 837 N N . ILE A 1 109 ? -81.439 -29.926 112.725 1.00 43.84 109 ILE A N 1
ATOM 838 C CA . ILE A 1 109 ? -81.726 -29.725 114.139 1.00 43.84 109 ILE A CA 1
ATOM 839 C C . ILE A 1 109 ? -81.941 -31.108 114.772 1.00 43.84 109 ILE A C 1
ATOM 841 O O . ILE A 1 109 ? -82.966 -31.756 114.579 1.00 43.84 109 ILE A O 1
ATOM 845 N N . THR A 1 110 ? -80.936 -31.573 115.494 1.00 42.59 110 THR A N 1
ATOM 846 C CA . THR A 1 110 ? -81.086 -32.445 116.655 1.00 42.59 110 THR A CA 1
ATOM 847 C C . THR A 1 110 ? -80.416 -31.641 117.762 1.00 42.59 110 THR A C 1
ATOM 849 O O . THR A 1 110 ? -79.210 -31.728 117.945 1.00 42.59 110 THR A O 1
ATOM 852 N N . SER A 1 111 ? -81.093 -30.674 118.389 1.00 41.12 111 SER A N 1
ATOM 853 C CA . SER A 1 111 ? -82.004 -30.968 119.503 1.00 41.12 111 SER A CA 1
ATOM 854 C C . SER A 1 111 ? -81.658 -32.309 120.157 1.00 41.12 111 SER A C 1
ATOM 856 O O . SER A 1 111 ? -82.384 -33.293 120.075 1.00 41.12 111 SER A O 1
ATOM 858 N N . ARG A 1 112 ? -80.453 -32.376 120.717 1.00 39.34 112 ARG A N 1
ATOM 859 C CA . ARG A 1 112 ? -80.175 -33.198 121.883 1.00 39.34 112 ARG A CA 1
ATOM 860 C C . ARG A 1 112 ? -79.862 -32.208 122.986 1.00 39.34 112 ARG A C 1
ATOM 862 O O . ARG A 1 112 ? -78.729 -31.770 123.122 1.00 39.34 112 ARG A O 1
ATOM 869 N N . GLN A 1 113 ? -80.895 -31.840 123.738 1.00 49.53 113 GLN A N 1
ATOM 870 C CA . GLN A 1 113 ? -80.709 -31.718 125.174 1.00 49.53 113 GLN A CA 1
ATOM 871 C C . GLN A 1 113 ? -80.194 -33.072 125.682 1.00 49.53 113 GLN A C 1
ATOM 873 O O . GLN A 1 113 ? -80.814 -34.096 125.386 1.00 49.53 113 GLN A O 1
ATOM 878 N N . PRO A 1 114 ? -79.117 -33.106 126.470 1.00 47.03 114 PRO A N 1
ATOM 879 C CA . PRO A 1 114 ? -78.937 -34.127 127.478 1.00 47.03 114 PRO A CA 1
ATOM 880 C C . PRO A 1 114 ? -79.440 -33.540 128.793 1.00 47.03 114 PRO A C 1
ATOM 882 O O . PRO A 1 114 ? -78.781 -32.721 129.422 1.00 47.03 114 PRO A O 1
ATOM 885 N N . ALA A 1 115 ? -80.675 -33.932 129.100 1.00 41.12 115 ALA A N 1
ATOM 886 C CA . ALA A 1 115 ? -81.189 -34.250 130.422 1.00 41.12 115 ALA A CA 1
ATOM 887 C C . ALA A 1 115 ? -80.661 -33.398 131.585 1.00 41.12 115 ALA A C 1
ATOM 889 O O . ALA A 1 115 ? -79.659 -33.723 132.218 1.00 41.12 115 ALA A O 1
ATOM 890 N N . PHE A 1 116 ? -81.472 -32.413 131.972 1.00 39.97 116 PHE A N 1
ATOM 891 C CA . PHE A 1 116 ? -81.717 -32.198 133.393 1.00 39.97 116 PHE A CA 1
ATOM 892 C C . PHE A 1 116 ? -82.189 -33.540 133.973 1.00 39.97 116 PHE A C 1
ATOM 894 O O . PHE A 1 116 ? -83.330 -33.960 133.772 1.00 39.97 116 PHE A O 1
ATOM 901 N N . GLY A 1 117 ? -81.249 -34.261 134.583 1.00 36.44 117 GLY A N 1
ATOM 902 C CA . GLY A 1 117 ? -81.498 -35.458 135.370 1.00 36.44 117 GLY A CA 1
ATOM 903 C C . GLY A 1 117 ? -82.238 -35.048 136.628 1.00 36.44 117 GLY A C 1
ATOM 904 O O . GLY A 1 117 ? -81.636 -34.653 137.617 1.00 36.44 117 GLY A O 1
ATOM 905 N N . ASN A 1 118 ? -83.556 -35.095 136.509 1.00 39.25 118 ASN A N 1
ATOM 906 C CA . ASN A 1 118 ? -84.534 -34.905 137.554 1.00 39.25 118 ASN A CA 1
ATOM 907 C C . ASN A 1 118 ? -84.345 -35.939 138.673 1.00 39.25 118 ASN A C 1
ATOM 909 O O . ASN A 1 118 ? -84.342 -37.145 138.423 1.00 39.25 118 ASN A O 1
ATOM 913 N N . GLY A 1 119 ? -84.250 -35.444 139.900 1.00 38.41 119 GLY A N 1
ATOM 914 C CA . GLY A 1 119 ? -84.321 -36.221 141.125 1.00 38.41 119 GLY A CA 1
ATOM 915 C C . GLY A 1 119 ? -84.930 -35.366 142.225 1.00 38.41 119 GLY A C 1
ATOM 916 O O . GLY A 1 119 ? -84.236 -35.032 143.171 1.00 38.41 119 GLY A O 1
ATOM 917 N N . ASN A 1 120 ? -86.198 -34.983 142.041 1.00 46.84 120 ASN A N 1
ATOM 918 C CA . ASN A 1 120 ? -87.159 -34.591 143.076 1.00 46.84 120 ASN A CA 1
ATOM 919 C C . ASN A 1 120 ? -86.594 -33.763 144.242 1.00 46.84 120 ASN A C 1
ATOM 921 O O . ASN A 1 120 ? -86.340 -34.287 145.325 1.00 46.84 120 ASN A O 1
ATOM 925 N N . ALA A 1 121 ? -86.501 -32.457 144.048 1.00 45.88 121 ALA A N 1
ATOM 926 C CA . ALA A 1 121 ? -86.619 -31.515 145.148 1.00 45.88 121 ALA A CA 1
ATOM 927 C C . ALA A 1 121 ? -87.554 -30.412 144.667 1.00 45.88 121 ALA A C 1
ATOM 929 O O . ALA A 1 121 ? -87.443 -29.984 143.518 1.00 45.88 121 ALA A O 1
ATOM 930 N N . ASP A 1 122 ? -88.505 -30.025 145.509 1.00 54.88 122 ASP A N 1
ATOM 931 C CA . ASP A 1 122 ? -89.376 -28.877 145.302 1.00 54.88 122 ASP A CA 1
ATOM 932 C C . ASP A 1 122 ? -88.510 -27.648 144.986 1.00 54.88 122 ASP A C 1
ATOM 934 O O . ASP A 1 122 ? -87.943 -27.027 145.884 1.00 54.88 122 ASP A O 1
ATOM 938 N N . LEU A 1 123 ? -88.342 -27.348 143.694 1.00 54.03 123 LEU A N 1
ATOM 939 C CA . LEU A 1 123 ? -87.641 -26.154 143.244 1.00 54.03 123 LEU A CA 1
ATOM 940 C C . LEU A 1 123 ? -88.524 -24.974 143.627 1.00 54.03 123 LEU A C 1
ATOM 942 O O . LEU A 1 123 ? -89.654 -24.848 143.147 1.00 54.03 123 LEU A O 1
ATOM 946 N N . SER A 1 124 ? -88.028 -24.151 144.544 1.00 68.88 124 SER A N 1
ATOM 947 C CA . SER A 1 124 ? -88.747 -22.964 144.991 1.00 68.88 124 SER A CA 1
ATOM 948 C C . SER A 1 124 ? -88.873 -21.963 143.833 1.00 68.88 124 SER A C 1
ATOM 950 O O . SER A 1 124 ? -88.146 -22.050 142.843 1.00 68.88 124 SER A O 1
ATOM 952 N N . GLU A 1 125 ? -89.793 -21.002 143.931 1.00 72.06 125 GLU A N 1
ATOM 953 C CA . GLU A 1 125 ? -89.965 -19.938 142.925 1.00 72.06 125 GLU A CA 1
ATOM 954 C C . GLU A 1 125 ? -88.629 -19.237 142.592 1.00 72.06 125 GLU A C 1
ATOM 956 O O . GLU A 1 125 ? -88.369 -18.889 141.438 1.00 72.06 125 GLU A O 1
ATOM 961 N N . GLU A 1 126 ? -87.736 -19.157 143.584 1.00 76.25 126 GLU A N 1
ATOM 962 C CA . GLU A 1 126 ? -86.368 -18.651 143.468 1.00 76.25 126 GLU A CA 1
ATOM 963 C C . GLU A 1 126 ? -85.522 -19.436 142.450 1.00 76.25 126 GLU A C 1
ATOM 965 O O . GLU A 1 126 ? -84.844 -18.834 141.621 1.00 76.25 126 GLU A O 1
ATOM 970 N N . ASP A 1 127 ? -85.616 -20.770 142.412 1.00 74.62 127 ASP A N 1
ATOM 971 C CA . ASP A 1 127 ? -84.855 -21.606 141.470 1.00 74.62 127 ASP A CA 1
ATOM 972 C C . ASP A 1 127 ? -85.340 -21.432 140.019 1.00 74.62 127 ASP A C 1
ATOM 974 O O . ASP A 1 127 ? -84.547 -21.492 139.070 1.00 74.62 127 ASP A O 1
ATOM 978 N N . LEU A 1 128 ? -86.641 -21.176 139.820 1.00 78.19 128 LEU A N 1
ATOM 979 C CA . LEU A 1 128 ? -87.209 -20.878 138.501 1.00 78.19 128 LEU A CA 1
ATOM 980 C C . LEU A 1 128 ? -86.764 -19.495 138.002 1.00 78.19 128 LEU A C 1
ATOM 982 O O . LEU A 1 128 ? -86.405 -19.361 136.825 1.00 78.19 128 LEU A O 1
ATOM 986 N N . PHE A 1 129 ? -86.736 -18.487 138.882 1.00 81.88 129 PHE A N 1
ATOM 987 C CA . PHE A 1 129 ? -86.172 -17.172 138.569 1.00 81.88 129 PHE A CA 1
ATOM 988 C C . PHE A 1 129 ? -84.672 -17.262 138.273 1.00 81.88 129 PHE A C 1
ATOM 990 O O . PHE A 1 129 ? -84.220 -16.691 137.277 1.00 81.88 129 PHE A O 1
ATOM 997 N N . GLN A 1 130 ? -83.916 -18.053 139.040 1.00 82.69 130 GLN A N 1
ATOM 998 C CA . GLN A 1 130 ? -82.495 -18.301 138.798 1.00 82.69 130 GLN A CA 1
ATOM 999 C C . GLN A 1 130 ? -82.264 -18.940 137.417 1.00 82.69 130 GLN A C 1
ATOM 1001 O O . GLN A 1 130 ? -81.398 -18.498 136.659 1.00 82.69 130 GLN A O 1
ATOM 1006 N N . LEU A 1 131 ? -83.070 -19.940 137.037 1.00 83.69 131 LEU A N 1
ATOM 1007 C CA . LEU A 1 131 ? -82.981 -20.601 135.731 1.00 83.69 131 LEU A CA 1
ATOM 1008 C C . LEU A 1 131 ? -83.350 -19.665 134.569 1.00 83.69 131 LEU A C 1
ATOM 1010 O O . LEU A 1 131 ? -82.706 -19.705 133.516 1.00 83.69 131 LEU A O 1
ATOM 1014 N N . LEU A 1 132 ? -84.378 -18.825 134.738 1.00 85.25 132 LEU A N 1
ATOM 1015 C CA . LEU A 1 132 ? -84.758 -17.813 133.752 1.00 85.25 132 LEU A CA 1
ATOM 1016 C C . LEU A 1 132 ? -83.644 -16.775 133.583 1.00 85.25 132 LEU A C 1
ATOM 1018 O O . LEU A 1 132 ? -83.290 -16.453 132.450 1.00 85.25 132 LEU A O 1
ATOM 1022 N N . PHE A 1 133 ? -83.045 -16.317 134.683 1.00 83.94 133 PHE A N 1
ATOM 1023 C CA . PHE A 1 133 ? -81.922 -15.383 134.669 1.00 83.94 133 PHE A CA 1
ATOM 1024 C C . PHE A 1 133 ? -80.708 -15.980 133.947 1.00 83.94 133 PHE A C 1
ATOM 1026 O O . PHE A 1 133 ? -80.136 -15.336 133.072 1.00 83.94 133 PHE A O 1
ATOM 1033 N N . VAL A 1 134 ? -80.370 -17.246 134.220 1.00 84.88 134 VAL A N 1
ATOM 1034 C CA . VAL A 1 134 ? -79.296 -17.970 133.517 1.00 84.88 134 VAL A CA 1
ATOM 1035 C C . VAL A 1 134 ? -79.597 -18.110 132.021 1.00 84.88 134 VAL A C 1
ATOM 1037 O O . VAL A 1 134 ? -78.703 -17.909 131.203 1.00 84.88 134 VAL A O 1
ATOM 1040 N N . LYS A 1 135 ? -80.843 -18.406 131.626 1.00 85.88 135 LYS A N 1
ATOM 1041 C CA . LYS A 1 135 ? -81.229 -18.485 130.204 1.00 85.88 135 LYS A CA 1
ATOM 1042 C C . LYS A 1 135 ? -81.211 -17.133 129.495 1.00 85.88 135 LYS A C 1
ATOM 1044 O O . LYS A 1 135 ? -80.799 -17.080 128.340 1.00 85.88 135 LYS A O 1
ATOM 1049 N N . ILE A 1 136 ? -81.677 -16.069 130.149 1.00 87.00 136 ILE A N 1
ATOM 1050 C CA . ILE A 1 136 ? -81.639 -14.705 129.604 1.00 87.00 136 ILE A CA 1
ATOM 1051 C C . ILE A 1 136 ? -80.187 -14.277 129.428 1.00 87.00 136 ILE A C 1
ATOM 1053 O O . ILE A 1 136 ? -79.821 -13.854 128.338 1.00 87.00 136 ILE A O 1
ATOM 1057 N N . LYS A 1 137 ? -79.350 -14.499 130.444 1.00 87.56 137 LYS A N 1
ATOM 1058 C CA . LYS A 1 137 ? -77.919 -14.208 130.386 1.00 87.56 137 LYS A CA 1
ATOM 1059 C C . LYS A 1 137 ? -77.214 -15.006 129.287 1.00 87.56 137 LYS A C 1
ATOM 1061 O O . LYS A 1 137 ? -76.477 -14.427 128.506 1.00 87.56 137 LYS A O 1
ATOM 1066 N N . ALA A 1 138 ? -77.506 -16.300 129.145 1.00 86.31 138 ALA A N 1
ATOM 1067 C CA . ALA A 1 138 ? -76.957 -17.121 128.063 1.00 86.31 138 ALA A CA 1
ATOM 1068 C C . ALA A 1 138 ? -77.425 -16.658 126.673 1.00 86.31 138 ALA A C 1
ATOM 1070 O O . ALA A 1 138 ? -76.677 -16.758 125.704 1.00 86.31 138 ALA A O 1
ATOM 1071 N N . ARG A 1 139 ? -78.660 -16.153 126.552 1.00 87.56 139 ARG A N 1
ATOM 1072 C CA . ARG A 1 139 ? -79.159 -15.571 125.302 1.00 87.56 139 ARG A CA 1
ATOM 1073 C C . ARG A 1 139 ? -78.456 -14.255 124.989 1.00 87.56 139 ARG A C 1
ATOM 1075 O O . ARG A 1 139 ? -78.062 -14.067 123.852 1.00 87.56 139 ARG A O 1
ATOM 1082 N N . GLU A 1 140 ? -78.288 -13.388 125.978 1.00 88.50 140 GLU A N 1
ATOM 1083 C CA . GLU A 1 140 ? -77.585 -12.114 125.836 1.00 88.50 140 GLU A CA 1
ATOM 1084 C C . GLU A 1 140 ? -76.106 -12.333 125.486 1.00 88.50 140 GLU A C 1
ATOM 1086 O O . GLU A 1 140 ? -75.613 -11.750 124.527 1.00 88.50 140 GLU A O 1
ATOM 1091 N N . GLU A 1 141 ? -75.424 -13.260 126.165 1.00 88.62 141 GLU A N 1
ATOM 1092 C CA . GLU A 1 141 ? -74.060 -13.688 125.832 1.00 88.62 141 GLU A CA 1
ATOM 1093 C C . GLU A 1 141 ? -73.979 -14.263 124.406 1.00 88.62 141 GLU A C 1
ATOM 1095 O O . GLU A 1 141 ? -73.065 -13.924 123.658 1.00 88.62 141 GLU A O 1
ATOM 1100 N N . ASN A 1 142 ? -74.947 -15.085 123.986 1.00 89.88 142 ASN A N 1
ATOM 1101 C CA . ASN A 1 142 ? -74.985 -15.642 122.631 1.00 89.88 142 ASN A CA 1
ATOM 1102 C C . ASN A 1 142 ? -75.325 -14.590 121.558 1.00 89.88 142 ASN A C 1
ATOM 1104 O O . ASN A 1 142 ? -74.778 -14.649 120.462 1.00 89.88 142 ASN A O 1
ATOM 1108 N N . ASP A 1 143 ? -76.185 -13.615 121.859 1.00 88.56 143 ASP A N 1
ATOM 1109 C CA . ASP A 1 143 ? -76.499 -12.491 120.970 1.00 88.56 143 ASP A CA 1
ATOM 1110 C C . ASP A 1 143 ? -75.276 -11.561 120.826 1.00 88.56 143 ASP A C 1
ATOM 1112 O O . ASP A 1 143 ? -74.991 -11.088 119.724 1.00 88.56 143 ASP A O 1
ATOM 1116 N N . VAL A 1 144 ? -74.487 -11.371 121.894 1.00 90.31 144 VAL A N 1
ATOM 1117 C CA . VAL A 1 144 ? -73.190 -10.671 121.851 1.00 90.31 144 VAL A CA 1
ATOM 1118 C C . VAL A 1 144 ? -72.175 -11.440 121.002 1.00 90.31 144 VAL A C 1
ATOM 1120 O O . VAL A 1 144 ? -71.534 -10.840 120.140 1.00 90.31 144 VAL A O 1
ATOM 1123 N N . VAL A 1 145 ? -72.049 -12.761 121.184 1.00 91.06 145 VAL A N 1
ATOM 1124 C CA . VAL A 1 145 ? -71.166 -13.608 120.358 1.00 91.06 145 VAL A CA 1
ATOM 1125 C C . VAL A 1 145 ? -71.591 -13.564 118.888 1.00 91.06 145 VAL A C 1
ATOM 1127 O O . VAL A 1 145 ? -70.754 -13.310 118.028 1.00 91.06 145 VAL A O 1
ATOM 1130 N N . ALA A 1 146 ? -72.883 -13.718 118.590 1.00 89.69 146 ALA A N 1
ATOM 1131 C CA . ALA A 1 146 ? -73.405 -13.666 117.227 1.00 89.69 146 ALA A CA 1
ATOM 1132 C C . ALA A 1 14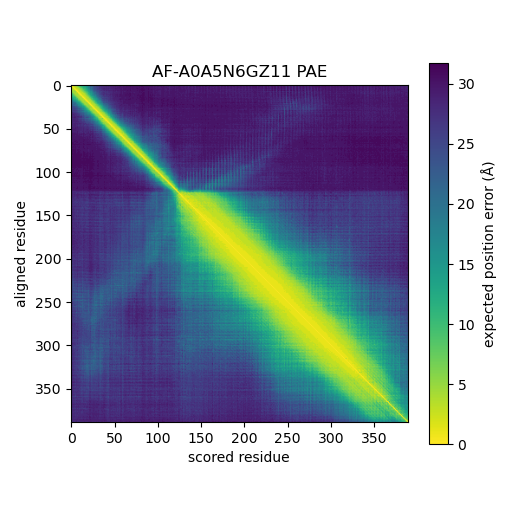6 ? -73.238 -12.280 116.579 1.00 89.69 146 ALA A C 1
ATOM 1134 O O . ALA A 1 146 ? -72.954 -12.190 115.384 1.00 89.69 146 ALA A O 1
ATOM 1135 N N . SER A 1 147 ? -73.389 -11.194 117.346 1.00 90.00 147 SER A N 1
ATOM 1136 C CA . SER A 1 147 ? -73.134 -9.832 116.862 1.00 90.00 147 SER A CA 1
ATOM 1137 C C . SER A 1 147 ? -71.653 -9.612 116.558 1.00 90.00 147 SER A C 1
ATOM 1139 O O . SER A 1 147 ? -71.332 -9.058 115.511 1.00 90.00 147 SER A O 1
ATOM 1141 N N . ASN A 1 148 ? -70.756 -10.083 117.428 1.00 91.75 148 ASN A N 1
ATOM 1142 C CA . ASN A 1 148 ? -69.311 -9.989 117.226 1.00 91.75 148 ASN A CA 1
ATOM 1143 C C . ASN A 1 148 ? -68.847 -10.834 116.024 1.00 91.75 148 ASN A C 1
ATOM 1145 O O . ASN A 1 148 ? -68.080 -10.364 115.190 1.00 91.75 148 ASN A O 1
ATOM 1149 N N . GLU A 1 149 ? -69.366 -12.057 115.867 1.00 92.50 149 GLU A N 1
ATOM 1150 C CA . GLU A 1 149 ? -69.111 -12.892 114.683 1.00 92.50 149 GLU A CA 1
ATOM 1151 C C . GLU A 1 149 ? -69.619 -12.227 113.398 1.00 92.50 149 GLU A C 1
ATOM 1153 O O . GLU A 1 149 ? -68.943 -12.258 112.368 1.00 92.50 149 GLU A O 1
ATOM 1158 N N . LYS A 1 150 ? -70.802 -11.601 113.443 1.00 93.12 150 LYS A N 1
ATOM 1159 C CA . LYS A 1 150 ? -71.351 -10.852 112.310 1.00 93.12 150 LYS A CA 1
ATOM 1160 C C . LYS A 1 150 ? -70.465 -9.658 111.952 1.00 93.12 150 LYS A C 1
ATOM 1162 O O . LYS A 1 150 ? -70.163 -9.482 110.776 1.00 93.12 150 LYS A O 1
ATOM 1167 N N . GLU A 1 151 ? -70.041 -8.871 112.936 1.00 93.06 151 GLU A N 1
ATOM 1168 C CA . GLU A 1 151 ? -69.139 -7.733 112.734 1.00 93.06 151 GLU A CA 1
ATOM 1169 C C . GLU A 1 151 ? -67.792 -8.191 112.158 1.00 93.06 151 GLU A C 1
ATOM 1171 O O . GLU A 1 151 ? -67.303 -7.613 111.188 1.00 93.06 151 GLU A O 1
ATOM 1176 N N . GLN A 1 152 ? -67.242 -9.303 112.654 1.00 94.56 152 GLN A N 1
ATOM 1177 C CA . GLN A 1 152 ? -66.028 -9.911 112.111 1.00 94.56 152 GLN A CA 1
ATOM 1178 C C . GLN A 1 152 ? -66.211 -10.376 110.658 1.00 94.56 152 GLN A C 1
ATOM 1180 O O . GLN A 1 152 ? -65.328 -10.178 109.822 1.00 94.56 152 GLN A O 1
ATOM 1185 N N . LEU A 1 153 ? -67.353 -10.983 110.321 1.00 94.88 153 LEU A N 1
ATOM 1186 C CA . LEU A 1 153 ? -67.670 -11.363 108.943 1.00 94.88 153 LEU A CA 1
ATOM 1187 C C . LEU A 1 153 ? -67.833 -10.138 108.036 1.00 94.88 153 LEU A C 1
ATOM 1189 O O . LEU A 1 153 ? -67.341 -10.165 106.911 1.00 94.88 153 LEU A O 1
ATOM 1193 N N . GLU A 1 154 ? -68.484 -9.071 108.501 1.00 94.25 154 GLU A N 1
ATOM 1194 C CA . GLU A 1 154 ? -68.628 -7.816 107.753 1.00 94.25 154 GLU A CA 1
ATOM 1195 C C . GLU A 1 154 ? -67.272 -7.129 107.525 1.00 94.25 154 GLU A C 1
ATOM 1197 O O . GLU A 1 154 ? -67.003 -6.663 106.411 1.00 94.25 154 GLU A O 1
ATOM 1202 N N . ALA A 1 155 ? -66.384 -7.143 108.523 1.00 94.88 155 ALA A N 1
ATOM 1203 C CA . ALA A 1 155 ? -65.008 -6.668 108.395 1.00 94.88 155 ALA A CA 1
ATOM 1204 C C . ALA A 1 155 ? -64.227 -7.487 107.352 1.00 94.88 155 ALA A C 1
ATOM 1206 O O . ALA A 1 155 ? -63.678 -6.913 106.411 1.00 94.88 155 ALA A O 1
ATOM 1207 N N . ASN A 1 156 ? -64.272 -8.821 107.438 1.00 95.81 156 ASN A N 1
ATOM 1208 C CA . ASN A 1 156 ? -63.622 -9.715 106.473 1.00 95.81 156 ASN A CA 1
ATOM 1209 C C . ASN A 1 156 ? -64.176 -9.542 105.049 1.00 95.81 156 ASN A C 1
ATOM 1211 O O . ASN A 1 156 ? -63.423 -9.554 104.077 1.00 95.81 156 ASN A O 1
ATOM 1215 N N . ILE A 1 157 ? -65.496 -9.381 104.893 1.00 95.56 157 ILE A N 1
ATOM 1216 C CA . ILE A 1 157 ? -66.125 -9.122 103.589 1.00 95.56 157 ILE A CA 1
ATOM 1217 C C . ILE A 1 157 ? -65.633 -7.790 103.021 1.00 95.56 157 ILE A C 1
ATOM 1219 O O . ILE A 1 157 ? -65.353 -7.706 101.823 1.00 95.56 157 ILE A O 1
ATOM 1223 N N . SER A 1 158 ? -65.516 -6.760 103.858 1.00 95.56 158 SER A N 1
ATOM 1224 C CA . SER A 1 158 ? -65.030 -5.442 103.445 1.00 95.56 158 SER A CA 1
ATOM 1225 C C . SER A 1 158 ? -63.564 -5.499 103.007 1.00 95.56 158 SER A C 1
ATOM 1227 O O . SER A 1 158 ? -63.240 -5.000 101.928 1.00 95.56 158 SER A O 1
ATOM 1229 N N . GLU A 1 159 ? -62.706 -6.184 103.770 1.00 96.31 159 GLU A N 1
ATOM 1230 C CA . GLU A 1 159 ? -61.292 -6.403 103.437 1.00 96.31 159 GLU A CA 1
ATOM 1231 C C . GLU A 1 159 ? -61.134 -7.189 102.127 1.00 96.31 159 GLU A C 1
ATOM 1233 O O . GLU A 1 159 ? -60.474 -6.720 101.200 1.00 96.31 159 GLU A O 1
ATOM 1238 N N . LEU A 1 160 ? -61.830 -8.323 101.981 1.00 96.56 160 LEU A N 1
ATOM 1239 C CA . LEU A 1 160 ? -61.812 -9.118 100.747 1.00 96.56 160 LEU A CA 1
ATOM 1240 C C . LEU A 1 160 ? -62.332 -8.330 99.541 1.00 96.56 160 LEU A C 1
ATOM 1242 O O . LEU A 1 160 ? -61.841 -8.502 98.426 1.00 96.56 160 LEU A O 1
ATOM 1246 N N . THR A 1 161 ? -63.328 -7.463 99.734 1.00 95.88 161 THR A N 1
ATOM 1247 C CA . THR A 1 161 ? -63.850 -6.607 98.659 1.00 95.88 161 THR A CA 1
ATOM 1248 C C . THR A 1 161 ? -62.817 -5.559 98.250 1.00 95.88 161 THR A C 1
ATOM 1250 O O . THR A 1 161 ? -62.617 -5.329 97.054 1.00 95.88 161 THR A O 1
ATOM 1253 N N . GLN A 1 162 ? -62.130 -4.950 99.219 1.00 96.25 162 GLN A N 1
ATOM 1254 C CA . GLN A 1 162 ? -61.041 -4.015 98.961 1.00 96.25 162 GLN A CA 1
ATOM 1255 C C . GLN A 1 162 ? -59.880 -4.700 98.230 1.00 96.25 162 GLN A C 1
ATOM 1257 O O . GLN A 1 162 ? -59.412 -4.172 97.221 1.00 96.25 162 GLN A O 1
ATOM 1262 N N . GLU A 1 163 ? -59.465 -5.889 98.671 1.00 96.81 163 GLU A N 1
ATOM 1263 C CA . GLU A 1 163 ? -58.425 -6.681 98.012 1.00 96.81 163 GLU A CA 1
ATOM 1264 C C . GLU A 1 163 ? -58.839 -7.066 96.586 1.00 96.81 163 GLU A C 1
ATOM 1266 O O . GLU A 1 163 ? -58.064 -6.894 95.648 1.00 96.81 163 GLU A O 1
ATOM 1271 N N . ASN A 1 164 ? -60.087 -7.498 96.371 1.00 97.19 164 ASN A N 1
ATOM 1272 C CA . ASN A 1 164 ? -60.585 -7.827 95.032 1.00 97.19 164 ASN A CA 1
ATOM 1273 C C . ASN A 1 164 ? -60.539 -6.613 94.094 1.00 97.19 164 ASN A C 1
ATOM 1275 O O . ASN A 1 164 ? -60.144 -6.736 92.934 1.00 97.19 164 ASN A O 1
ATOM 1279 N N . ASN A 1 165 ? -60.907 -5.432 94.598 1.00 97.25 165 ASN A N 1
ATOM 1280 C CA . ASN A 1 165 ? -60.826 -4.184 93.843 1.00 97.25 165 ASN A CA 1
ATOM 1281 C C . ASN A 1 165 ? -59.368 -3.783 93.559 1.00 97.25 165 ASN A C 1
ATOM 1283 O O . ASN A 1 165 ? -59.062 -3.354 92.443 1.00 97.25 165 ASN A O 1
ATOM 1287 N N . ALA A 1 166 ? -58.458 -3.964 94.520 1.00 97.50 166 ALA A N 1
ATOM 1288 C CA . ALA A 1 166 ? -57.029 -3.723 94.331 1.00 97.50 166 ALA A CA 1
ATOM 1289 C C . ALA A 1 166 ? -56.429 -4.668 93.275 1.00 97.50 166 ALA A C 1
ATOM 1291 O O . ALA A 1 166 ? -55.747 -4.211 92.359 1.00 97.50 166 ALA A O 1
ATOM 1292 N N . LEU A 1 167 ? -56.746 -5.964 93.340 1.00 97.62 167 LEU A N 1
ATOM 1293 C CA . LEU A 1 167 ? -56.311 -6.965 92.364 1.00 97.62 167 LEU A CA 1
ATOM 1294 C C . LEU A 1 167 ? -56.877 -6.695 90.966 1.00 97.62 167 LEU A C 1
ATOM 1296 O O . LEU A 1 167 ? -56.149 -6.820 89.984 1.00 97.62 167 LEU A O 1
ATOM 1300 N N . ARG A 1 168 ? -58.145 -6.276 90.854 1.00 97.69 168 ARG A N 1
ATOM 1301 C CA . ARG A 1 168 ? -58.724 -5.832 89.573 1.00 97.69 168 ARG A CA 1
ATOM 1302 C C . ARG A 1 168 ? -57.972 -4.640 88.998 1.00 97.69 168 ARG A C 1
ATOM 1304 O O . ARG A 1 168 ? -57.618 -4.659 87.827 1.00 97.69 168 ARG A O 1
ATOM 1311 N N . SER A 1 169 ? -57.673 -3.651 89.837 1.00 97.12 169 SER A N 1
ATOM 1312 C CA . SER A 1 169 ? -56.937 -2.458 89.414 1.00 97.12 169 SER A CA 1
ATOM 1313 C C . SER A 1 169 ? -55.528 -2.817 88.923 1.00 97.12 169 SER A C 1
ATOM 1315 O O . SER A 1 169 ? -55.089 -2.319 87.891 1.00 97.12 169 SER A O 1
ATOM 1317 N N . GLN A 1 170 ? -54.832 -3.732 89.609 1.00 97.75 170 GLN A N 1
ATOM 1318 C CA . GLN A 1 170 ? -53.533 -4.249 89.160 1.00 97.75 170 GLN A CA 1
ATOM 1319 C C . GLN A 1 170 ? -53.639 -5.029 87.843 1.00 97.75 170 GLN A C 1
ATOM 1321 O O . GLN A 1 170 ? -52.794 -4.866 86.963 1.00 97.75 170 GLN A O 1
ATOM 1326 N N . LEU A 1 171 ? -54.679 -5.852 87.679 1.00 97.56 171 LEU A N 1
ATOM 1327 C CA . LEU A 1 171 ? -54.916 -6.600 86.445 1.00 97.56 171 LEU A CA 1
ATOM 1328 C C . LEU A 1 171 ? -55.136 -5.663 85.249 1.00 97.56 171 LEU A C 1
ATOM 1330 O O . LEU A 1 171 ? -54.589 -5.915 84.176 1.00 97.56 171 LEU A O 1
ATOM 1334 N N . ASP A 1 172 ? -55.881 -4.573 85.439 1.00 97.81 172 ASP A N 1
ATOM 1335 C CA . ASP A 1 172 ? -56.107 -3.566 84.400 1.00 97.81 172 ASP A CA 1
ATOM 1336 C C . ASP A 1 172 ? -54.804 -2.845 84.015 1.00 97.81 172 ASP A C 1
ATOM 1338 O O . ASP A 1 172 ? -54.537 -2.651 82.825 1.00 97.81 172 ASP A O 1
ATOM 1342 N N . VAL A 1 173 ? -53.945 -2.511 84.989 1.00 97.88 173 VAL A N 1
ATOM 1343 C CA . VAL A 1 173 ? -52.610 -1.939 84.726 1.00 97.88 173 VAL A CA 1
ATOM 1344 C C . VAL A 1 173 ? -51.761 -2.902 83.896 1.00 97.88 173 VAL A C 1
ATOM 1346 O O . VAL A 1 173 ? -51.282 -2.518 82.828 1.00 97.88 173 VAL A O 1
ATOM 1349 N N . PHE A 1 174 ? -51.636 -4.165 84.315 1.00 97.56 174 PHE A N 1
ATOM 1350 C CA . PHE A 1 174 ? -50.866 -5.159 83.562 1.00 97.56 174 PHE A CA 1
ATOM 1351 C C . PHE A 1 174 ? -51.448 -5.428 82.170 1.00 97.56 174 PHE A C 1
ATOM 1353 O O . PHE A 1 174 ? -50.695 -5.630 81.217 1.00 97.56 174 PHE A O 1
ATOM 1360 N N . SER A 1 175 ? -52.775 -5.400 82.016 1.00 97.75 175 SER A N 1
ATOM 1361 C CA . SER A 1 175 ? -53.434 -5.528 80.713 1.00 97.75 175 SER A CA 1
ATOM 1362 C C . SER A 1 175 ? -53.066 -4.369 79.779 1.00 97.75 175 SER A C 1
ATOM 1364 O O . SER A 1 175 ? -52.706 -4.595 78.619 1.00 97.75 175 SER A O 1
ATOM 1366 N N . ASN A 1 176 ? -53.091 -3.133 80.285 1.00 97.75 176 ASN A N 1
ATOM 1367 C CA . ASN A 1 176 ? -52.706 -1.945 79.521 1.00 97.75 176 ASN A CA 1
ATOM 1368 C C . ASN A 1 176 ? -51.220 -1.971 79.137 1.00 97.75 176 ASN A C 1
ATOM 1370 O O . ASN A 1 176 ? -50.880 -1.724 77.977 1.00 97.75 176 ASN A O 1
ATOM 1374 N N . GLU A 1 177 ? -50.338 -2.338 80.070 1.00 98.06 177 GLU A N 1
ATOM 1375 C CA . GLU A 1 177 ? -48.908 -2.505 79.798 1.00 98.06 177 GLU A CA 1
ATOM 1376 C C . GLU A 1 177 ? -48.657 -3.583 78.738 1.00 98.06 177 GLU A C 1
ATOM 1378 O O . GLU A 1 177 ? -47.890 -3.365 77.798 1.00 98.06 177 GLU A O 1
ATOM 1383 N N . LEU A 1 178 ? -49.340 -4.729 78.821 1.00 97.62 178 LEU A N 1
ATOM 1384 C CA . LEU A 1 178 ? -49.223 -5.800 77.832 1.00 97.62 178 LEU A CA 1
ATOM 1385 C C . LEU A 1 178 ? -49.681 -5.337 76.442 1.00 97.62 178 LEU A C 1
ATOM 1387 O O . LEU A 1 178 ? -49.030 -5.639 75.434 1.00 97.62 178 LEU A O 1
ATOM 1391 N N . GLN A 1 179 ? -50.779 -4.583 76.369 1.00 97.56 179 GLN A N 1
ATOM 1392 C CA . GLN A 1 179 ? -51.276 -4.017 75.117 1.00 97.56 179 GLN A CA 1
ATOM 1393 C C . GLN A 1 179 ? -50.284 -3.008 74.523 1.00 97.56 179 GLN A C 1
ATOM 1395 O O . GLN A 1 179 ? -50.015 -3.064 73.318 1.00 97.56 179 GLN A O 1
ATOM 1400 N N . GLN A 1 180 ? -49.696 -2.142 75.352 1.00 97.81 180 GLN A N 1
ATOM 1401 C CA . GLN A 1 180 ? -48.652 -1.205 74.937 1.00 97.81 180 GLN A CA 1
ATOM 1402 C C . GLN A 1 180 ? -47.401 -1.940 74.438 1.00 97.81 180 GLN A C 1
ATOM 1404 O O . GLN A 1 180 ? -46.928 -1.684 73.332 1.00 97.81 180 GLN A O 1
ATOM 1409 N N . ARG A 1 181 ? -46.890 -2.924 75.185 1.00 97.56 181 ARG A N 1
ATOM 1410 C CA . ARG A 1 181 ? -45.740 -3.734 74.746 1.00 97.56 181 ARG A CA 1
ATOM 1411 C C . ARG A 1 181 ? -46.020 -4.471 73.440 1.00 97.56 181 ARG A C 1
ATOM 1413 O O . ARG A 1 181 ? -45.139 -4.598 72.590 1.00 97.56 181 ARG A O 1
ATOM 1420 N N . THR A 1 182 ? -47.257 -4.916 73.238 1.00 97.62 182 THR A N 1
ATOM 1421 C CA . THR A 1 182 ? -47.682 -5.561 71.992 1.00 97.62 182 THR A CA 1
ATOM 1422 C C . THR A 1 182 ? -47.695 -4.582 70.814 1.00 97.62 182 THR A C 1
ATOM 1424 O O . THR A 1 182 ? -47.293 -4.958 69.709 1.00 97.62 182 THR A O 1
ATOM 1427 N N . SER A 1 183 ? -48.146 -3.338 71.005 1.00 97.38 183 SER A N 1
ATOM 1428 C CA . SER A 1 183 ? -48.133 -2.323 69.943 1.00 97.38 183 SER A CA 1
ATOM 1429 C C . SER A 1 183 ? -46.706 -1.870 69.610 1.00 97.38 183 SER A C 1
ATOM 1431 O O . SER A 1 183 ? -46.356 -1.817 68.429 1.00 97.38 183 SER A O 1
ATOM 1433 N N . GLU A 1 184 ? -45.856 -1.671 70.621 1.00 98.12 184 GLU A N 1
ATOM 1434 C CA . GLU A 1 184 ? -44.420 -1.400 70.465 1.00 98.12 184 GLU A CA 1
ATOM 1435 C C . GLU A 1 184 ? -43.725 -2.525 69.684 1.00 98.12 184 GLU A C 1
ATOM 1437 O O . GLU A 1 184 ? -43.053 -2.271 68.685 1.00 98.12 184 GLU A O 1
ATOM 1442 N N . SER A 1 185 ? -43.949 -3.789 70.063 1.00 97.50 185 SER A N 1
ATOM 1443 C CA . SER A 1 185 ? -43.389 -4.958 69.367 1.00 97.50 185 SER A CA 1
ATOM 1444 C C . SER A 1 185 ? -43.794 -5.008 67.887 1.00 97.50 185 SER A C 1
ATOM 1446 O O . SER A 1 185 ? -42.958 -5.251 67.011 1.00 97.50 185 SER A O 1
ATOM 1448 N N . LYS A 1 186 ? -45.065 -4.710 67.576 1.00 98.12 186 LYS A N 1
ATOM 1449 C CA . LYS A 1 186 ? -45.546 -4.616 66.188 1.00 98.12 186 LYS A CA 1
ATOM 1450 C C . LYS A 1 186 ? -44.856 -3.483 65.422 1.00 98.12 186 LYS A C 1
ATOM 1452 O O . LYS A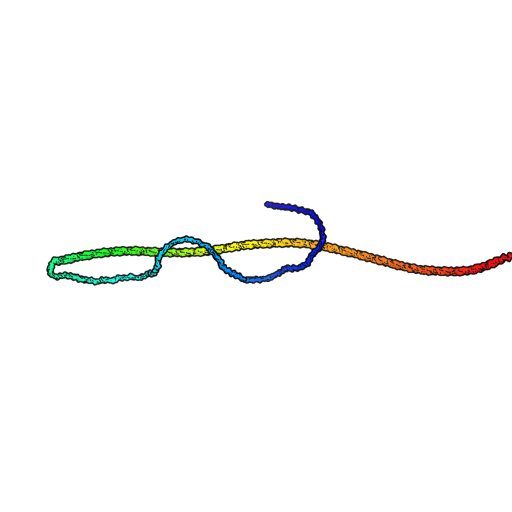 1 186 ? -44.463 -3.704 64.277 1.00 98.12 186 LYS A O 1
ATOM 1457 N N . ALA A 1 187 ? -44.669 -2.314 66.036 1.00 97.94 187 ALA A N 1
ATOM 1458 C CA . ALA A 1 187 ? -43.969 -1.184 65.423 1.00 97.94 187 ALA A CA 1
ATOM 1459 C C . ALA A 1 187 ? -42.482 -1.490 65.166 1.00 97.94 187 ALA A C 1
ATOM 1461 O O . ALA A 1 187 ? -41.965 -1.199 64.088 1.00 97.94 187 ALA A O 1
ATOM 1462 N N . TYR A 1 188 ? -41.792 -2.150 66.101 1.00 98.25 188 TYR A N 1
ATOM 1463 C CA . TYR A 1 188 ? -40.415 -2.593 65.872 1.00 98.25 188 TYR A CA 1
ATOM 1464 C C . TYR A 1 188 ? -40.329 -3.624 64.748 1.00 98.25 188 TYR A C 1
ATOM 1466 O O . TYR A 1 188 ? -39.445 -3.536 63.897 1.00 98.25 188 TYR A O 1
ATOM 1474 N N . LYS A 1 189 ? -41.278 -4.564 64.679 1.00 98.31 189 LYS A N 1
ATOM 1475 C CA . LYS A 1 189 ? -41.330 -5.550 63.595 1.00 98.31 189 LYS A CA 1
ATOM 1476 C C . LYS A 1 189 ? -41.470 -4.884 62.223 1.00 98.31 189 LYS A C 1
ATOM 1478 O O . LYS A 1 189 ? -40.740 -5.251 61.305 1.00 98.31 189 LYS A O 1
ATOM 1483 N N . THR A 1 190 ? -42.350 -3.892 62.069 1.00 98.19 190 THR A N 1
ATOM 1484 C CA . THR A 1 190 ? -42.498 -3.177 60.786 1.00 98.19 190 THR A CA 1
ATOM 1485 C C . THR A 1 190 ? -41.250 -2.374 60.428 1.00 98.19 190 THR A C 1
ATOM 1487 O O . THR A 1 190 ? -40.832 -2.388 59.269 1.00 98.19 190 THR A O 1
ATOM 1490 N N . GLN A 1 191 ? -40.598 -1.737 61.406 1.00 98.38 191 GLN A N 1
ATOM 1491 C CA . GLN A 1 191 ? -39.325 -1.046 61.183 1.00 98.38 191 GLN A CA 1
ATOM 1492 C C . GLN A 1 191 ? -38.217 -2.008 60.736 1.00 98.38 191 GLN A C 1
ATOM 1494 O O . GLN A 1 191 ? -37.486 -1.699 59.794 1.00 98.38 191 GLN A O 1
ATOM 1499 N N . VAL A 1 192 ? -38.110 -3.185 61.357 1.00 98.25 192 VAL A N 1
ATOM 1500 C CA . VAL A 1 192 ? -37.134 -4.215 60.971 1.00 98.25 192 VAL A CA 1
ATOM 1501 C C . VAL A 1 192 ? -37.367 -4.683 59.535 1.00 98.25 192 VAL A C 1
ATOM 1503 O O . VAL A 1 192 ? -36.412 -4.759 58.764 1.00 98.25 192 VAL A O 1
ATOM 1506 N N . GLU A 1 193 ? -38.613 -4.942 59.133 1.00 98.25 193 GLU A N 1
ATOM 1507 C CA . GLU A 1 193 ? -38.918 -5.327 57.748 1.00 98.25 193 GLU A CA 1
ATOM 1508 C C . GLU A 1 193 ? -38.606 -4.201 56.746 1.00 98.25 193 GLU A C 1
ATOM 1510 O O . GLU A 1 193 ? -38.032 -4.453 55.683 1.00 98.25 193 GLU A O 1
ATOM 1515 N N . ALA A 1 194 ? -38.872 -2.940 57.102 1.00 98.31 194 ALA A N 1
ATOM 1516 C CA . ALA A 1 194 ? -38.484 -1.795 56.278 1.00 98.31 194 ALA A CA 1
ATOM 1517 C C . ALA A 1 194 ? -36.956 -1.690 56.115 1.00 98.31 194 ALA A C 1
ATOM 1519 O O . ALA A 1 194 ? -36.459 -1.430 55.015 1.00 98.31 194 ALA A O 1
ATOM 1520 N N . TRP A 1 195 ? -36.192 -1.927 57.185 1.00 98.50 195 TRP A N 1
ATOM 1521 C CA . TRP A 1 195 ? -34.730 -1.966 57.130 1.00 98.50 195 TRP A CA 1
ATOM 1522 C C . TRP A 1 195 ? -34.205 -3.141 56.306 1.00 98.50 195 TRP A C 1
ATOM 1524 O O . TRP A 1 195 ? -33.313 -2.937 55.484 1.00 98.50 195 TRP A O 1
ATOM 1534 N N . LYS A 1 196 ? -34.789 -4.338 56.432 1.00 98.56 196 LYS A N 1
ATOM 1535 C CA . LYS A 1 196 ? -34.453 -5.490 55.577 1.00 98.56 196 LYS A CA 1
ATOM 1536 C C . LYS A 1 196 ? -34.655 -5.167 54.098 1.00 98.56 196 LYS A C 1
ATOM 1538 O O . LYS A 1 196 ? -33.767 -5.435 53.290 1.00 98.56 196 LYS A O 1
ATOM 1543 N N . ALA A 1 197 ? -35.773 -4.531 53.744 1.00 98.38 197 ALA A N 1
ATOM 1544 C CA . ALA A 1 197 ? -36.041 -4.115 52.370 1.00 98.38 197 ALA A CA 1
ATOM 1545 C C . ALA A 1 197 ? -35.020 -3.079 51.865 1.00 98.38 197 ALA A C 1
ATOM 1547 O O . ALA A 1 197 ? -34.540 -3.182 50.734 1.00 98.38 197 ALA A O 1
ATOM 1548 N N . LYS A 1 198 ? -34.637 -2.101 52.699 1.00 98.44 198 LYS A N 1
ATOM 1549 C CA . LYS A 1 198 ? -33.574 -1.135 52.363 1.00 98.44 198 LYS A CA 1
ATOM 1550 C C . LYS A 1 198 ? -32.229 -1.831 52.146 1.00 98.44 198 LYS A C 1
ATOM 1552 O O . LYS A 1 198 ? -31.578 -1.573 51.138 1.00 98.44 198 LYS A O 1
ATOM 1557 N N . ILE A 1 199 ? -31.838 -2.743 53.036 1.00 98.31 199 ILE A N 1
ATOM 1558 C CA . ILE A 1 199 ? -30.591 -3.517 52.919 1.00 98.31 199 ILE A CA 1
ATOM 1559 C C . ILE A 1 199 ? -30.591 -4.359 51.638 1.00 98.31 199 ILE A C 1
ATOM 1561 O O . ILE A 1 199 ? -29.585 -4.391 50.931 1.00 98.31 199 ILE A O 1
ATOM 1565 N N . ALA A 1 200 ? -31.716 -4.986 51.286 1.00 98.44 200 ALA A N 1
ATOM 1566 C CA . ALA A 1 200 ? -31.842 -5.737 50.039 1.00 98.44 200 ALA A CA 1
ATOM 1567 C C . ALA A 1 200 ? -31.629 -4.845 48.801 1.00 98.44 200 ALA A C 1
ATOM 1569 O O . ALA A 1 200 ? -30.892 -5.228 47.892 1.00 98.44 200 ALA A O 1
ATOM 1570 N N . LYS A 1 201 ? -32.197 -3.629 48.790 1.00 98.50 201 LYS A N 1
ATOM 1571 C CA . LYS A 1 201 ? -31.967 -2.642 47.719 1.00 98.50 201 LYS A CA 1
ATOM 1572 C C . LYS A 1 201 ? -30.502 -2.210 47.640 1.00 98.50 201 LYS A C 1
ATOM 1574 O O . LYS A 1 201 ? -29.937 -2.189 46.551 1.00 98.50 201 LYS A O 1
ATOM 1579 N N . PHE A 1 202 ? -29.865 -1.920 48.775 1.00 98.44 202 PHE A N 1
ATOM 1580 C CA . PHE A 1 202 ? -28.437 -1.586 48.808 1.00 98.44 202 PHE A CA 1
ATOM 1581 C C . PHE A 1 202 ? -27.568 -2.727 48.280 1.00 98.44 202 PHE A C 1
ATOM 1583 O O . PHE A 1 202 ? -26.665 -2.487 47.483 1.00 98.44 202 PHE A O 1
ATOM 1590 N N . LYS A 1 203 ? -27.868 -3.971 48.665 1.00 98.44 203 LYS A N 1
ATOM 1591 C CA . LYS A 1 203 ? -27.171 -5.157 48.159 1.00 98.44 203 LYS A CA 1
ATOM 1592 C C . LYS A 1 203 ? -27.292 -5.278 46.638 1.00 98.44 203 LYS A C 1
ATOM 1594 O O . LYS A 1 203 ? -26.302 -5.584 45.982 1.00 98.44 203 LYS A O 1
ATOM 1599 N N . TYR A 1 204 ? -28.475 -5.018 46.083 1.00 98.56 204 TYR A N 1
ATOM 1600 C CA . TYR A 1 204 ? -28.683 -5.008 44.635 1.00 98.56 204 TYR A CA 1
ATOM 1601 C C . TYR A 1 204 ? -27.829 -3.937 43.943 1.00 98.56 204 TYR A C 1
ATOM 1603 O O . TYR A 1 204 ? -27.065 -4.263 43.040 1.00 98.56 204 TYR A O 1
ATOM 1611 N N . ILE A 1 205 ? -27.879 -2.688 44.418 1.00 98.44 205 ILE A N 1
ATOM 1612 C CA . ILE A 1 205 ? -27.085 -1.582 43.853 1.00 98.44 205 ILE A CA 1
ATOM 1613 C C . ILE A 1 205 ? -25.586 -1.899 43.908 1.00 98.44 205 ILE A C 1
ATOM 1615 O O . ILE A 1 205 ? -24.861 -1.652 42.949 1.00 98.44 205 ILE A O 1
ATOM 1619 N N . LEU A 1 206 ? -25.113 -2.474 45.015 1.00 98.44 206 LEU A N 1
ATOM 1620 C CA . LEU A 1 206 ? -23.706 -2.828 45.181 1.00 98.44 206 LEU A CA 1
ATOM 1621 C C . LEU A 1 206 ? -23.278 -3.955 44.230 1.00 98.44 206 LEU A C 1
ATOM 1623 O O . LEU A 1 206 ? -22.164 -3.922 43.710 1.00 98.44 206 LEU A O 1
ATOM 1627 N N . ASN A 1 207 ? -24.163 -4.917 43.959 1.00 98.50 207 ASN A N 1
ATOM 1628 C CA . ASN A 1 207 ? -23.916 -5.961 42.967 1.00 98.50 207 ASN A CA 1
ATOM 1629 C C . ASN A 1 207 ? -23.848 -5.398 41.542 1.00 98.50 207 ASN A C 1
ATOM 1631 O O . ASN A 1 207 ? -22.925 -5.757 40.814 1.00 98.50 207 ASN A O 1
ATOM 1635 N N . GLU A 1 208 ? -24.763 -4.499 41.168 1.00 98.44 208 GLU A N 1
ATOM 1636 C CA . GLU A 1 208 ? -24.746 -3.820 39.863 1.00 98.44 208 GLU A CA 1
ATOM 1637 C C . GLU A 1 208 ? -23.502 -2.941 39.690 1.00 98.44 208 GLU A C 1
ATOM 1639 O O . GLU A 1 208 ? -22.853 -2.935 38.645 1.00 98.44 208 GLU A O 1
ATOM 1644 N N . LEU A 1 209 ? -23.087 -2.241 40.746 1.00 98.38 209 LEU A N 1
ATOM 1645 C CA . LEU A 1 209 ? -21.846 -1.473 40.718 1.00 98.38 209 LEU A CA 1
ATOM 1646 C C . LEU A 1 209 ? -20.624 -2.389 40.561 1.00 98.38 209 LEU A C 1
ATOM 1648 O O . LEU A 1 209 ? -19.700 -2.085 39.805 1.00 98.38 209 LEU A O 1
ATOM 1652 N N . ALA A 1 210 ? -20.612 -3.529 41.256 1.00 98.12 210 ALA A N 1
ATOM 1653 C CA . ALA A 1 210 ? -19.531 -4.500 41.160 1.00 98.12 210 ALA A CA 1
ATOM 1654 C C . ALA A 1 210 ? -19.469 -5.177 39.780 1.00 98.12 210 ALA A C 1
ATOM 1656 O O . ALA A 1 210 ? -18.367 -5.430 39.285 1.00 98.12 210 ALA A O 1
ATOM 1657 N N . SER A 1 211 ? -20.610 -5.475 39.150 1.00 98.31 211 SER A N 1
ATOM 1658 C CA . SER A 1 211 ? -20.657 -6.014 37.786 1.00 98.31 211 SER A CA 1
ATOM 1659 C C . SER A 1 211 ? -20.187 -4.970 36.769 1.00 98.31 211 SER A C 1
ATOM 1661 O O . SER A 1 211 ? -19.307 -5.277 35.961 1.00 98.31 211 SER A O 1
ATOM 1663 N N . GLY A 1 212 ? -20.650 -3.721 36.886 1.00 98.50 212 GLY A N 1
ATOM 1664 C CA . GLY A 1 212 ? -20.206 -2.600 36.056 1.00 98.50 212 GLY A CA 1
ATOM 1665 C C . GLY A 1 212 ? -18.701 -2.344 36.162 1.00 98.50 212 GLY A C 1
ATOM 1666 O O . GLY A 1 212 ? -18.013 -2.232 35.149 1.00 98.50 212 GLY A O 1
ATOM 1667 N N . TYR A 1 213 ? -18.141 -2.356 37.376 1.00 98.44 213 TYR A N 1
ATOM 1668 C CA . TYR A 1 213 ? -16.695 -2.215 37.578 1.00 98.44 213 TYR A CA 1
ATOM 1669 C C . TYR A 1 213 ? -15.893 -3.352 36.924 1.00 98.44 213 TYR A C 1
ATOM 1671 O O . TYR A 1 213 ? -14.837 -3.116 36.333 1.00 98.44 213 TYR A O 1
ATOM 1679 N N . LYS A 1 214 ? -16.384 -4.598 37.000 1.00 98.44 214 LYS A N 1
ATOM 1680 C CA . LYS A 1 214 ? -15.745 -5.738 36.324 1.00 98.44 214 LYS A CA 1
ATOM 1681 C C . LYS A 1 214 ? -15.772 -5.575 34.803 1.00 98.44 214 LYS A C 1
ATOM 1683 O O . LYS A 1 214 ? -14.736 -5.799 34.180 1.00 98.44 214 LYS A O 1
ATOM 1688 N N . ALA A 1 215 ? -16.901 -5.154 34.228 1.00 98.50 215 ALA A N 1
ATOM 1689 C CA . ALA A 1 215 ? -17.022 -4.883 32.795 1.00 98.50 215 ALA A CA 1
ATOM 1690 C C . ALA A 1 215 ? -16.042 -3.785 32.349 1.00 98.50 215 ALA A C 1
ATOM 1692 O O . ALA A 1 215 ? -15.231 -4.014 31.453 1.00 98.50 215 ALA A O 1
ATOM 1693 N N . LEU A 1 216 ? -16.000 -2.660 33.071 1.00 98.50 216 LEU A N 1
ATOM 1694 C CA . LEU A 1 216 ? -15.077 -1.557 32.793 1.00 98.50 216 LEU A CA 1
ATOM 1695 C C . LEU A 1 216 ? -13.605 -1.994 32.860 1.00 98.50 216 LEU A C 1
ATOM 1697 O O . LEU A 1 216 ? -12.768 -1.550 32.070 1.00 98.50 216 LEU A O 1
ATOM 1701 N N . ARG A 1 217 ? -13.261 -2.890 33.792 1.00 98.50 217 ARG A N 1
ATOM 1702 C CA . ARG A 1 217 ? -11.907 -3.447 33.886 1.00 98.50 217 ARG A CA 1
ATOM 1703 C C . ARG A 1 217 ? -11.558 -4.289 32.658 1.00 98.50 217 ARG A C 1
ATOM 1705 O O . ARG A 1 217 ? -10.443 -4.163 32.155 1.00 98.50 217 ARG A O 1
ATOM 1712 N N . VAL A 1 218 ? -12.488 -5.117 32.177 1.00 98.56 218 VAL A N 1
ATOM 1713 C CA . VAL A 1 218 ? -12.308 -5.916 30.954 1.00 98.56 218 VAL A CA 1
ATOM 1714 C C . VAL A 1 218 ? -12.129 -5.002 29.741 1.00 98.56 218 VAL A C 1
ATOM 1716 O O . VAL A 1 218 ? -11.157 -5.162 29.001 1.00 98.56 218 VAL A O 1
ATOM 1719 N N . GLU A 1 219 ? -12.976 -3.988 29.582 1.00 98.50 219 GLU A N 1
ATOM 1720 C CA . GLU A 1 219 ? -12.849 -2.999 28.504 1.00 98.50 219 GLU A CA 1
ATOM 1721 C C . GLU A 1 219 ? -11.521 -2.244 28.569 1.00 98.50 219 GLU A C 1
ATOM 1723 O O . GLU A 1 219 ? -10.834 -2.108 27.563 1.00 98.50 219 GLU A O 1
ATOM 1728 N N . THR A 1 220 ? -11.084 -1.838 29.763 1.00 98.69 220 THR A N 1
ATOM 1729 C CA . THR A 1 220 ? -9.777 -1.190 29.950 1.00 98.69 220 THR A CA 1
ATOM 1730 C C . THR A 1 220 ? -8.632 -2.102 29.505 1.00 98.69 220 THR A C 1
ATOM 1732 O O . THR A 1 220 ? -7.664 -1.638 28.900 1.00 98.69 220 THR A O 1
ATOM 1735 N N . THR A 1 221 ? -8.707 -3.406 29.797 1.00 98.50 221 THR A N 1
ATOM 1736 C CA . THR A 1 221 ? -7.691 -4.362 29.328 1.00 98.50 221 THR A CA 1
ATOM 1737 C C . THR A 1 221 ? -7.728 -4.553 27.812 1.00 98.50 221 THR A C 1
ATOM 1739 O O . THR A 1 221 ? -6.669 -4.538 27.190 1.00 98.50 221 THR A O 1
ATOM 1742 N N . GLN A 1 222 ? -8.916 -4.635 27.208 1.00 98.69 222 GLN A N 1
ATOM 1743 C CA . GLN A 1 222 ? -9.101 -4.684 25.752 1.00 98.69 222 GLN A CA 1
ATOM 1744 C C . GLN A 1 222 ? -8.554 -3.421 25.071 1.00 98.69 222 GLN A C 1
ATOM 1746 O O . GLN A 1 222 ? -7.813 -3.505 24.093 1.00 98.69 222 GLN A O 1
ATOM 1751 N N . LEU A 1 223 ? -8.826 -2.241 25.630 1.00 98.62 223 LEU A N 1
ATOM 1752 C CA . LEU A 1 223 ? -8.325 -0.968 25.117 1.00 98.62 223 LEU A CA 1
ATOM 1753 C C . LEU A 1 223 ? -6.791 -0.889 25.178 1.00 98.62 223 LEU A C 1
ATOM 1755 O O . LEU A 1 223 ? -6.147 -0.382 24.265 1.00 98.62 223 LEU A O 1
ATOM 1759 N N . LYS A 1 224 ? -6.174 -1.431 26.235 1.00 98.75 224 LYS A N 1
ATOM 1760 C CA . LYS A 1 224 ? -4.708 -1.526 26.318 1.00 98.75 224 LYS A CA 1
ATOM 1761 C C . LYS A 1 224 ? -4.130 -2.467 25.260 1.00 98.75 224 LYS A C 1
ATOM 1763 O O . LYS A 1 224 ? -3.109 -2.128 24.673 1.00 98.75 224 LYS A O 1
ATOM 1768 N N . LEU A 1 225 ? -4.766 -3.614 25.011 1.00 98.62 225 LEU A N 1
ATOM 1769 C CA . LEU A 1 225 ? -4.329 -4.571 23.987 1.00 98.62 225 LEU A CA 1
ATOM 1770 C C . LEU A 1 225 ? -4.479 -4.013 22.566 1.00 98.62 225 LEU A C 1
ATOM 1772 O O . LEU A 1 225 ? -3.574 -4.146 21.748 1.00 98.62 225 LEU A O 1
ATOM 1776 N N . THR A 1 226 ? -5.596 -3.350 22.275 1.00 98.62 226 THR A N 1
ATOM 1777 C CA . THR A 1 226 ? -5.803 -2.688 20.977 1.00 98.62 226 THR A CA 1
ATOM 1778 C C . THR A 1 226 ? -4.802 -1.556 20.775 1.00 98.62 226 THR A C 1
ATOM 1780 O O . THR A 1 226 ? -4.197 -1.477 19.711 1.00 98.62 226 THR A O 1
ATOM 1783 N N . LYS A 1 227 ? -4.527 -0.748 21.809 1.00 98.69 227 LYS A N 1
ATOM 1784 C CA . LYS A 1 227 ? -3.477 0.278 21.761 1.00 98.69 227 LYS A CA 1
ATOM 1785 C C . LYS A 1 227 ? -2.104 -0.310 21.421 1.00 98.69 227 LYS A C 1
ATOM 1787 O O . LYS A 1 227 ? -1.454 0.192 20.512 1.00 98.69 227 LYS A O 1
ATOM 1792 N N . THR A 1 228 ? -1.668 -1.370 22.106 1.00 98.62 228 THR A N 1
ATOM 1793 C CA . THR A 1 228 ? -0.362 -1.988 21.810 1.00 98.62 228 THR A CA 1
ATOM 1794 C C . THR A 1 228 ? -0.321 -2.642 20.431 1.00 98.62 228 THR A C 1
ATOM 1796 O O . THR A 1 228 ? 0.748 -2.698 19.827 1.00 98.62 228 THR A O 1
ATOM 1799 N N . SER A 1 229 ? -1.461 -3.115 19.911 1.00 98.62 229 SER A N 1
ATOM 1800 C CA . SER A 1 229 ? -1.559 -3.578 18.525 1.00 98.62 229 SER A CA 1
ATOM 1801 C C . SER A 1 229 ? -1.371 -2.440 17.533 1.00 98.62 229 SER A C 1
ATOM 1803 O O . SER A 1 229 ? -0.498 -2.526 16.681 1.00 98.62 229 SER A O 1
ATOM 1805 N N . LEU A 1 230 ? -2.108 -1.342 17.704 1.00 98.69 230 LEU A N 1
ATOM 1806 C CA . LEU A 1 230 ? -1.995 -0.170 16.837 1.00 98.69 230 LEU A CA 1
ATOM 1807 C C . LEU A 1 230 ? -0.592 0.450 16.875 1.00 98.69 230 LEU A C 1
ATOM 1809 O O . LEU A 1 230 ? -0.097 0.902 15.847 1.00 98.69 230 LEU A O 1
ATOM 1813 N N . ASP A 1 231 ? 0.074 0.452 18.033 1.00 98.69 231 ASP A N 1
ATOM 1814 C CA . ASP A 1 231 ? 1.462 0.914 18.147 1.00 98.69 231 ASP A CA 1
ATOM 1815 C C . ASP A 1 231 ? 2.432 0.028 17.338 1.00 98.69 231 ASP A C 1
ATOM 1817 O O . ASP A 1 231 ? 3.374 0.548 16.731 1.00 98.69 231 ASP A O 1
ATOM 1821 N N . ARG A 1 232 ? 2.190 -1.291 17.279 1.00 98.75 232 ARG A N 1
ATOM 1822 C CA . ARG A 1 232 ? 2.960 -2.222 16.439 1.00 98.75 232 ARG A CA 1
ATOM 1823 C C . ARG A 1 232 ? 2.702 -1.971 14.958 1.00 98.75 232 ARG A C 1
ATOM 1825 O O . ARG A 1 232 ? 3.661 -1.792 14.215 1.00 98.75 232 ARG A O 1
ATOM 1832 N N . ASP A 1 233 ? 1.437 -1.883 14.560 1.00 98.62 233 ASP A N 1
ATOM 1833 C CA . ASP A 1 233 ? 1.041 -1.659 13.165 1.00 98.62 233 ASP A CA 1
ATOM 1834 C C . ASP A 1 233 ? 1.590 -0.312 12.663 1.00 98.62 233 ASP A C 1
ATOM 1836 O O . ASP A 1 233 ? 2.113 -0.202 11.558 1.00 98.62 233 ASP A O 1
ATOM 1840 N N . LYS A 1 234 ? 1.574 0.723 13.513 1.00 98.75 234 LYS A N 1
ATOM 1841 C CA . LYS A 1 234 ? 2.206 2.019 13.230 1.00 98.75 234 LYS A CA 1
ATOM 1842 C C . LYS A 1 234 ? 3.711 1.890 12.988 1.00 98.75 234 LYS A C 1
ATOM 1844 O O . LYS A 1 234 ? 4.241 2.565 12.104 1.00 98.75 234 LYS A O 1
ATOM 1849 N N . ALA A 1 235 ? 4.414 1.090 13.790 1.00 98.69 235 ALA A N 1
ATOM 1850 C CA . ALA A 1 235 ? 5.846 0.864 13.615 1.00 98.69 235 ALA A CA 1
ATOM 1851 C C . ALA A 1 235 ? 6.141 0.092 12.320 1.00 98.69 235 ALA A C 1
ATOM 1853 O O . ALA A 1 235 ? 7.067 0.462 11.600 1.00 98.69 235 ALA A O 1
ATOM 1854 N N . GLU A 1 236 ? 5.321 -0.908 11.994 1.00 98.75 236 GLU A N 1
ATOM 1855 C CA . GLU A 1 236 ? 5.411 -1.675 10.750 1.00 98.75 236 GLU A CA 1
ATOM 1856 C C . GLU A 1 236 ? 5.180 -0.787 9.524 1.00 98.75 236 GLU A C 1
ATOM 1858 O O . GLU A 1 236 ? 6.038 -0.728 8.650 1.00 98.75 236 GLU A O 1
ATOM 1863 N N . ILE A 1 237 ? 4.091 -0.009 9.498 1.00 98.69 237 ILE A N 1
ATOM 1864 C CA . ILE A 1 237 ? 3.797 0.942 8.414 1.00 98.69 237 ILE A CA 1
ATOM 1865 C C . ILE A 1 237 ? 4.937 1.954 8.251 1.00 98.69 237 ILE A C 1
ATOM 1867 O O . ILE A 1 237 ? 5.321 2.305 7.138 1.00 98.69 237 ILE A O 1
ATOM 1871 N N . LYS A 1 238 ? 5.516 2.437 9.355 1.00 98.81 238 LYS A N 1
ATOM 1872 C CA . LYS A 1 238 ? 6.674 3.335 9.289 1.00 98.81 238 LYS A CA 1
ATOM 1873 C C . LYS A 1 238 ? 7.889 2.647 8.654 1.00 98.81 238 LYS A C 1
ATOM 1875 O O . LYS A 1 238 ? 8.595 3.301 7.889 1.00 98.81 238 LYS A O 1
ATOM 1880 N N . GLY A 1 239 ? 8.125 1.374 8.975 1.00 98.69 239 GLY A N 1
ATOM 1881 C CA . GLY A 1 239 ? 9.174 0.554 8.370 1.00 98.69 239 GLY A CA 1
ATOM 1882 C C . GLY A 1 239 ? 8.958 0.368 6.870 1.00 98.69 239 GLY A C 1
ATOM 1883 O O . GLY A 1 239 ? 9.812 0.755 6.083 1.00 98.69 239 GLY A O 1
ATOM 1884 N N . THR A 1 240 ? 7.772 -0.083 6.456 1.00 98.69 240 THR A N 1
ATOM 1885 C CA . THR A 1 240 ? 7.457 -0.300 5.034 1.00 98.69 240 THR A CA 1
ATOM 1886 C C . THR A 1 240 ? 7.529 0.990 4.212 1.00 98.69 240 THR A C 1
ATOM 1888 O O . THR A 1 240 ? 7.980 0.976 3.067 1.00 98.69 240 THR A O 1
ATOM 1891 N N . ILE A 1 241 ? 7.159 2.140 4.786 1.00 98.69 241 ILE A N 1
ATOM 1892 C CA . ILE A 1 241 ? 7.350 3.451 4.144 1.00 98.69 241 ILE A CA 1
ATOM 1893 C C . ILE A 1 241 ? 8.840 3.785 3.963 1.00 98.69 241 ILE A C 1
ATOM 1895 O O . ILE A 1 241 ? 9.206 4.403 2.964 1.00 98.69 241 ILE A O 1
ATOM 1899 N N . ALA A 1 242 ? 9.705 3.431 4.914 1.00 98.69 242 ALA A N 1
ATOM 1900 C CA . ALA A 1 242 ? 11.143 3.654 4.776 1.00 98.69 242 ALA A CA 1
ATOM 1901 C C . ALA A 1 242 ? 11.734 2.761 3.673 1.00 98.69 242 ALA A C 1
ATOM 1903 O O . ALA A 1 242 ? 12.391 3.279 2.771 1.00 98.69 242 ALA A O 1
ATOM 1904 N N . ASP A 1 243 ? 11.400 1.470 3.682 1.00 98.56 243 ASP A N 1
ATOM 1905 C CA . ASP A 1 243 ? 11.889 0.495 2.702 1.00 98.56 243 ASP A CA 1
ATOM 1906 C C . ASP A 1 243 ? 11.441 0.851 1.275 1.00 98.56 243 ASP A C 1
ATOM 1908 O O . ASP A 1 243 ? 12.230 0.842 0.331 1.00 98.56 243 ASP A O 1
ATOM 1912 N N . THR A 1 244 ? 10.172 1.236 1.100 1.00 98.56 244 THR A N 1
ATOM 1913 C CA . THR A 1 244 ? 9.646 1.659 -0.212 1.00 98.56 244 THR A CA 1
ATOM 1914 C C . THR A 1 244 ? 10.306 2.938 -0.724 1.00 98.56 244 THR A C 1
ATOM 1916 O O . THR A 1 244 ? 10.528 3.071 -1.928 1.00 98.56 244 THR A O 1
ATOM 1919 N N . ARG A 1 245 ? 10.673 3.875 0.160 1.00 98.62 245 ARG A N 1
ATOM 1920 C CA . ARG A 1 245 ? 11.445 5.071 -0.220 1.00 98.62 245 ARG A CA 1
ATOM 1921 C C . ARG A 1 245 ? 12.862 4.724 -0.662 1.00 98.62 245 ARG A C 1
ATOM 1923 O O . ARG A 1 245 ? 13.339 5.310 -1.630 1.00 98.62 245 ARG A O 1
ATOM 1930 N N . GLU A 1 246 ? 13.520 3.787 0.012 1.00 98.56 246 GLU A N 1
ATOM 1931 C CA . GLU A 1 246 ? 14.848 3.309 -0.384 1.00 98.56 2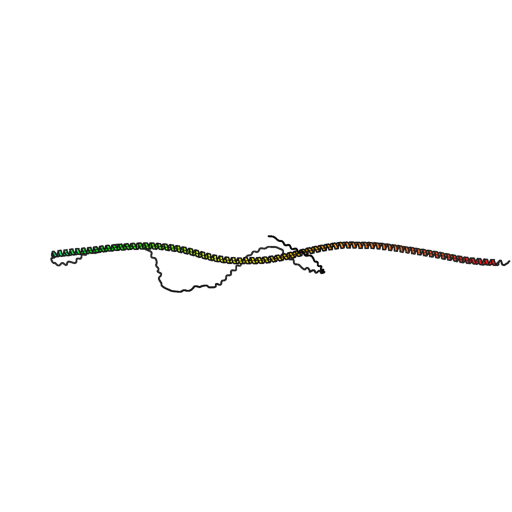46 GLU A CA 1
ATOM 1932 C C . GLU A 1 246 ? 14.800 2.608 -1.749 1.00 98.56 246 GLU A C 1
ATOM 1934 O O . GLU A 1 246 ? 15.585 2.926 -2.644 1.00 98.56 246 GLU A O 1
ATOM 1939 N N . GLN A 1 247 ? 13.807 1.742 -1.969 1.00 98.50 247 GLN A N 1
ATOM 1940 C CA . GLN A 1 247 ? 13.577 1.117 -3.275 1.00 98.50 247 GLN A CA 1
ATOM 1941 C C . GLN A 1 247 ? 13.306 2.149 -4.375 1.00 98.50 247 GLN A C 1
ATOM 1943 O O . GLN A 1 247 ? 13.852 2.033 -5.473 1.00 98.50 247 GLN A O 1
ATOM 1948 N N . LEU A 1 248 ? 12.511 3.185 -4.086 1.00 98.56 248 LEU A N 1
ATOM 1949 C CA . LEU A 1 248 ? 12.262 4.283 -5.020 1.00 98.56 248 LEU A CA 1
ATOM 1950 C C . LEU A 1 248 ? 13.556 5.031 -5.367 1.00 98.56 248 LEU A C 1
ATOM 1952 O O . LEU A 1 248 ? 13.778 5.347 -6.534 1.00 98.56 248 LEU A O 1
ATOM 1956 N N . PHE A 1 249 ? 14.427 5.279 -4.386 1.00 98.44 249 PHE A N 1
ATOM 1957 C CA . PHE A 1 249 ? 15.723 5.916 -4.619 1.00 98.44 249 PHE A CA 1
ATOM 1958 C C . PHE A 1 249 ? 16.624 5.058 -5.520 1.00 98.44 249 PHE A C 1
ATOM 1960 O O . PHE A 1 249 ? 17.199 5.563 -6.487 1.00 98.44 249 PHE A O 1
ATOM 1967 N N . HIS A 1 250 ? 16.694 3.747 -5.272 1.00 98.44 250 HIS A N 1
ATOM 1968 C CA . HIS A 1 250 ? 17.437 2.817 -6.126 1.00 98.44 250 HIS A CA 1
ATOM 1969 C C . HIS A 1 250 ? 16.885 2.745 -7.554 1.00 98.44 250 HIS A C 1
ATOM 1971 O O . HIS A 1 250 ? 17.658 2.772 -8.518 1.00 98.44 250 HIS A O 1
ATOM 1977 N N . ALA A 1 251 ? 15.560 2.685 -7.704 1.00 98.38 251 ALA A N 1
ATOM 1978 C CA . ALA A 1 251 ? 14.905 2.712 -9.006 1.00 98.38 251 ALA A CA 1
ATOM 1979 C C . ALA A 1 251 ? 15.196 4.028 -9.746 1.00 98.38 251 ALA A C 1
ATOM 1981 O O . ALA A 1 251 ? 15.610 3.991 -10.903 1.00 98.38 251 ALA A O 1
ATOM 1982 N N . SER A 1 252 ? 15.081 5.174 -9.065 1.00 98.56 252 SER A N 1
ATOM 1983 C CA . SER A 1 252 ? 15.388 6.496 -9.629 1.00 98.56 252 SER A CA 1
ATOM 1984 C C . SER A 1 252 ? 16.838 6.585 -10.105 1.00 98.56 252 SER A C 1
ATOM 1986 O O . SER A 1 252 ? 17.087 6.956 -11.248 1.00 98.56 252 SER A O 1
ATOM 1988 N N . SER A 1 253 ? 17.798 6.151 -9.282 1.00 98.38 253 SER A N 1
ATOM 1989 C CA . SER A 1 253 ? 19.218 6.134 -9.662 1.00 98.38 253 SER A CA 1
ATOM 1990 C C . SER A 1 253 ? 19.490 5.228 -10.870 1.00 98.38 253 SER A C 1
ATOM 1992 O O . SER A 1 253 ? 20.328 5.537 -11.718 1.00 98.38 253 SER A O 1
ATOM 1994 N N . THR A 1 254 ? 18.778 4.105 -10.978 1.00 98.44 254 THR A N 1
ATOM 1995 C CA . THR A 1 254 ? 18.898 3.192 -12.124 1.00 98.44 254 THR A CA 1
ATOM 1996 C C . THR A 1 254 ? 18.353 3.832 -13.401 1.00 98.44 254 THR A C 1
ATOM 1998 O O . THR A 1 254 ? 19.001 3.761 -14.447 1.00 98.44 254 THR A O 1
ATOM 2001 N N . VAL A 1 255 ? 17.204 4.509 -13.310 1.00 98.44 255 VAL A N 1
ATOM 2002 C CA . VAL A 1 255 ? 16.614 5.264 -14.424 1.00 98.44 255 VAL A CA 1
ATOM 2003 C C . VAL A 1 255 ? 17.552 6.379 -14.878 1.00 98.44 255 VAL A C 1
ATOM 2005 O O . VAL A 1 255 ? 17.842 6.456 -16.069 1.00 98.44 255 VAL A O 1
ATOM 2008 N N . GLU A 1 256 ? 18.110 7.170 -13.960 1.00 98.31 256 GLU A N 1
ATOM 2009 C CA . GLU A 1 256 ? 19.078 8.228 -14.284 1.00 98.31 256 GLU A CA 1
ATOM 2010 C C . GLU A 1 256 ? 20.302 7.686 -15.036 1.00 98.31 256 GLU A C 1
ATOM 2012 O O . GLU A 1 256 ? 20.688 8.228 -16.071 1.00 98.31 256 GLU A O 1
ATOM 2017 N N . LYS A 1 257 ? 20.886 6.570 -14.578 1.00 98.31 257 LYS A N 1
ATOM 2018 C CA . LYS A 1 257 ? 22.007 5.916 -15.277 1.00 98.31 257 LYS A CA 1
ATOM 2019 C C . LYS A 1 257 ? 21.618 5.468 -16.686 1.00 98.31 257 LYS A C 1
ATOM 2021 O O . LYS A 1 257 ? 22.378 5.685 -17.629 1.00 98.31 257 LYS A O 1
ATOM 2026 N N . SER A 1 258 ? 20.440 4.861 -16.836 1.00 97.94 258 SER A N 1
ATOM 2027 C CA . SER A 1 258 ? 19.944 4.419 -18.144 1.00 97.94 258 SER A CA 1
ATOM 2028 C C . SER A 1 258 ? 19.690 5.594 -19.093 1.00 97.94 258 SER A C 1
ATOM 2030 O O . SER A 1 258 ? 20.022 5.511 -20.274 1.00 97.94 258 SER A O 1
ATOM 2032 N N . GLN A 1 259 ? 19.186 6.717 -18.573 1.00 98.44 259 GLN A N 1
ATOM 2033 C CA . GLN A 1 259 ? 18.958 7.938 -19.336 1.00 98.44 259 GLN A CA 1
ATOM 2034 C C . GLN A 1 259 ? 20.280 8.541 -19.819 1.00 98.44 259 GLN A C 1
ATOM 2036 O O . GLN A 1 259 ? 20.383 8.897 -20.991 1.00 98.44 259 GLN A O 1
ATOM 2041 N N . SER A 1 260 ? 21.301 8.600 -18.960 1.00 98.00 260 SER A N 1
ATOM 2042 C CA . SER A 1 260 ? 22.646 9.042 -19.352 1.00 98.00 260 SER A CA 1
ATOM 2043 C C . SER A 1 260 ? 23.225 8.172 -20.472 1.00 98.00 260 SER A C 1
ATOM 2045 O O . SER A 1 260 ? 23.670 8.702 -21.487 1.00 98.00 260 SER A O 1
ATOM 2047 N N . CYS A 1 261 ? 23.122 6.842 -20.355 1.00 98.06 261 CYS A N 1
ATOM 2048 C CA . CYS A 1 261 ? 23.570 5.914 -21.400 1.00 98.06 261 CYS A CA 1
ATOM 2049 C C . CYS A 1 261 ? 22.802 6.101 -22.722 1.00 98.06 261 CYS A C 1
ATOM 2051 O O . CYS A 1 261 ? 23.391 6.067 -23.803 1.00 98.06 261 CYS A O 1
ATOM 2053 N N . LEU A 1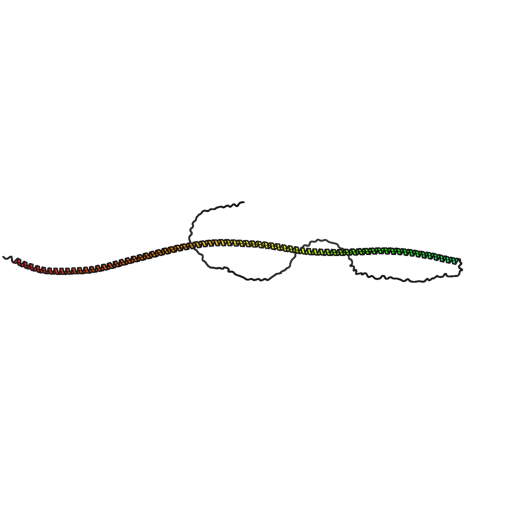 262 ? 21.491 6.355 -22.657 1.00 98.38 262 LEU A N 1
ATOM 2054 C CA . LEU A 1 262 ? 20.677 6.642 -23.839 1.00 98.38 262 LEU A CA 1
ATOM 2055 C C . LEU A 1 262 ? 21.116 7.943 -24.520 1.00 98.38 262 LEU A C 1
ATOM 2057 O O . LEU A 1 262 ? 21.220 7.983 -25.745 1.00 98.38 262 LEU A O 1
ATOM 2061 N N . VAL A 1 263 ? 21.414 8.992 -23.747 1.00 98.38 263 VAL A N 1
ATOM 2062 C CA . VAL A 1 263 ? 21.940 10.257 -24.282 1.00 98.38 263 VAL A CA 1
ATOM 2063 C C . VAL A 1 263 ? 23.300 10.042 -24.955 1.00 98.38 263 VAL A C 1
ATOM 2065 O O . VAL A 1 263 ? 23.493 10.515 -26.073 1.00 98.38 263 VAL A O 1
ATOM 2068 N N . GLU A 1 264 ? 24.216 9.291 -24.340 1.00 98.19 264 GLU A N 1
ATOM 2069 C CA . GLU A 1 264 ? 25.512 8.928 -24.938 1.00 98.19 264 GLU A CA 1
ATOM 2070 C C . GLU A 1 264 ? 25.354 8.111 -26.231 1.00 98.19 264 GLU A C 1
ATOM 2072 O O . GLU A 1 264 ? 26.012 8.371 -27.239 1.00 98.19 264 GLU A O 1
ATOM 2077 N N . SER A 1 265 ? 24.433 7.147 -26.247 1.00 98.19 265 SER A N 1
ATOM 2078 C CA . SER A 1 265 ? 24.119 6.383 -27.455 1.00 98.19 265 SER A CA 1
ATOM 2079 C C . SER A 1 265 ? 23.554 7.287 -28.558 1.00 98.19 265 SER A C 1
ATOM 2081 O O . SER A 1 265 ? 23.957 7.193 -29.719 1.00 98.19 265 SER A O 1
ATOM 2083 N N . GLN A 1 266 ? 22.676 8.230 -28.205 1.00 98.38 266 GLN A N 1
ATOM 2084 C CA . GLN A 1 266 ? 22.097 9.180 -29.150 1.00 98.38 266 GLN A CA 1
ATOM 2085 C C . GLN A 1 266 ? 23.152 10.120 -29.751 1.00 98.38 266 GLN A C 1
ATOM 2087 O O . GLN A 1 266 ? 23.098 10.410 -30.952 1.00 98.38 266 GLN A O 1
ATOM 2092 N N . THR A 1 267 ? 24.120 10.594 -28.958 1.00 98.12 267 THR A N 1
ATOM 2093 C CA . THR A 1 267 ? 25.223 11.421 -29.473 1.00 98.12 267 THR A CA 1
ATOM 2094 C C . THR A 1 267 ? 26.131 10.619 -30.405 1.00 98.12 267 THR A C 1
ATOM 2096 O O . THR A 1 267 ? 26.491 11.123 -31.473 1.00 98.12 267 THR A O 1
ATOM 2099 N N . LEU A 1 268 ? 26.418 9.352 -30.083 1.00 98.44 268 LEU A N 1
ATOM 2100 C CA . LEU A 1 268 ? 27.167 8.448 -30.959 1.00 98.44 268 LEU A CA 1
ATOM 2101 C C . LEU A 1 268 ? 26.444 8.212 -32.292 1.00 98.44 268 LEU A C 1
ATOM 2103 O O . LEU A 1 268 ? 27.057 8.345 -33.353 1.00 98.44 268 LEU A O 1
ATOM 2107 N N . ILE A 1 269 ? 25.137 7.935 -32.262 1.00 98.38 269 ILE A N 1
ATOM 2108 C CA . ILE A 1 269 ? 24.318 7.768 -33.471 1.00 98.38 269 ILE A CA 1
ATOM 2109 C C . ILE A 1 269 ? 24.382 9.025 -34.345 1.00 98.38 269 ILE A C 1
ATOM 2111 O O . ILE A 1 269 ? 24.521 8.922 -35.563 1.00 98.38 269 ILE A O 1
ATOM 2115 N N . ASN A 1 270 ? 24.311 10.216 -33.747 1.00 98.44 270 ASN A N 1
ATOM 2116 C CA . ASN A 1 270 ? 24.406 11.472 -34.493 1.00 98.44 270 ASN A CA 1
ATOM 2117 C C . ASN A 1 270 ? 25.787 11.646 -35.147 1.00 98.44 270 ASN A C 1
ATOM 2119 O O . ASN A 1 270 ? 25.863 12.047 -36.309 1.00 98.44 270 ASN A O 1
ATOM 2123 N N . SER A 1 271 ? 26.863 11.282 -34.443 1.00 98.44 271 SER A N 1
ATOM 2124 C CA . SER A 1 271 ? 28.222 11.268 -34.997 1.00 98.44 271 SER A CA 1
ATOM 2125 C C . SER A 1 271 ? 28.346 10.301 -36.181 1.00 98.44 271 SER A C 1
ATOM 2127 O O . SER A 1 271 ? 28.812 10.684 -37.255 1.00 98.44 271 SER A O 1
ATOM 2129 N N . MET A 1 272 ? 27.835 9.073 -36.038 1.00 98.44 272 MET A N 1
ATOM 2130 C CA . MET A 1 272 ? 27.827 8.076 -37.114 1.00 98.44 272 MET A CA 1
ATOM 2131 C C . MET A 1 272 ? 27.017 8.542 -38.329 1.00 98.44 272 MET A C 1
ATOM 2133 O O . MET A 1 272 ? 27.477 8.392 -39.459 1.00 98.44 272 MET A O 1
ATOM 2137 N N . LYS A 1 273 ? 25.845 9.155 -38.118 1.00 98.56 273 LYS A N 1
ATOM 2138 C CA . LYS A 1 273 ? 25.036 9.745 -39.198 1.00 98.56 273 LYS A CA 1
ATOM 2139 C C . LYS A 1 273 ? 25.808 10.826 -39.957 1.00 98.56 273 LYS A C 1
ATOM 2141 O O . LYS A 1 273 ? 25.768 10.850 -41.186 1.00 98.56 273 LYS A O 1
ATOM 2146 N N . GLN A 1 274 ? 26.535 11.693 -39.251 1.00 98.56 274 GLN A N 1
ATOM 2147 C CA . GLN A 1 274 ? 27.353 12.726 -39.886 1.00 98.56 274 GLN A CA 1
ATOM 2148 C C . GLN A 1 274 ? 28.531 12.123 -40.665 1.00 98.56 274 GLN A C 1
ATOM 2150 O O . GLN A 1 274 ? 28.800 12.541 -41.791 1.00 98.56 274 GLN A O 1
ATOM 2155 N N . ALA A 1 275 ? 29.214 11.125 -40.099 1.00 98.38 275 ALA A N 1
ATOM 2156 C CA . ALA A 1 275 ? 30.306 10.425 -40.771 1.00 98.38 275 ALA A CA 1
ATOM 2157 C C . ALA A 1 275 ? 29.827 9.719 -42.049 1.00 98.38 275 ALA A C 1
ATOM 2159 O O . ALA A 1 275 ? 30.488 9.816 -43.083 1.00 98.38 275 ALA A O 1
ATOM 2160 N N . LEU A 1 276 ? 28.656 9.076 -41.995 1.00 98.44 276 LEU A N 1
ATOM 2161 C CA . LEU A 1 276 ? 28.021 8.445 -43.149 1.00 98.44 276 LEU A CA 1
ATOM 2162 C C . LEU A 1 276 ? 27.710 9.472 -44.243 1.00 98.44 276 LEU A C 1
ATOM 2164 O O . LEU A 1 276 ? 28.119 9.277 -45.383 1.00 98.44 276 LEU A O 1
ATOM 2168 N N . LYS A 1 277 ? 27.081 10.600 -43.892 1.00 98.56 277 LYS A N 1
ATOM 2169 C CA . LYS A 1 277 ? 26.801 11.689 -44.840 1.00 98.56 277 LYS A CA 1
ATOM 2170 C C . LYS A 1 277 ? 28.079 12.198 -45.520 1.00 98.56 277 LYS A C 1
ATOM 2172 O O . LYS A 1 277 ? 28.127 12.304 -46.743 1.00 98.56 277 LYS A O 1
ATOM 2177 N N . ASN A 1 278 ? 29.136 12.441 -44.744 1.00 98.44 278 ASN A N 1
ATOM 2178 C CA . ASN A 1 278 ? 30.428 12.878 -45.279 1.00 98.44 278 ASN A CA 1
ATOM 2179 C C . ASN A 1 278 ? 31.049 11.824 -46.217 1.00 98.44 278 ASN A C 1
ATOM 2181 O O . ASN A 1 278 ? 31.676 12.170 -47.219 1.00 98.44 278 ASN A O 1
ATOM 2185 N N . ALA A 1 279 ? 30.912 10.534 -45.891 1.00 98.38 279 ALA A N 1
ATOM 2186 C CA . ALA A 1 279 ? 31.400 9.443 -46.730 1.00 98.38 279 ALA A CA 1
ATOM 2187 C C . ALA A 1 279 ? 30.614 9.345 -48.047 1.00 98.38 279 ALA A C 1
ATOM 2189 O O . ALA A 1 279 ? 31.221 9.209 -49.108 1.00 98.38 279 ALA A O 1
ATOM 2190 N N . GLU A 1 280 ? 29.287 9.480 -48.005 1.00 98.50 280 GLU A N 1
ATOM 2191 C CA . GLU A 1 280 ? 28.441 9.520 -49.201 1.00 98.50 280 GLU A CA 1
ATOM 2192 C C . GLU A 1 280 ? 28.800 10.688 -50.128 1.00 98.50 280 GLU A C 1
ATOM 2194 O O . GLU A 1 280 ? 28.891 10.501 -51.341 1.00 98.50 280 GLU A O 1
ATOM 2199 N N . GLU A 1 281 ? 29.033 11.883 -49.578 1.00 98.31 281 GLU A N 1
ATOM 2200 C CA . GLU A 1 281 ? 29.451 13.064 -50.345 1.00 98.31 281 GLU A CA 1
ATOM 2201 C C . GLU A 1 281 ? 30.817 12.850 -51.020 1.00 98.31 281 GLU A C 1
ATOM 2203 O O . GLU A 1 281 ? 30.974 13.139 -52.210 1.00 98.31 281 GLU A O 1
ATOM 2208 N N . LYS A 1 282 ? 31.790 12.262 -50.307 1.00 98.31 282 LYS A N 1
ATOM 2209 C CA . LYS A 1 282 ? 33.092 11.887 -50.887 1.00 98.31 282 LYS A CA 1
ATOM 2210 C C . LYS A 1 282 ? 32.941 10.876 -52.021 1.00 98.31 282 LYS A C 1
ATOM 2212 O O . LYS A 1 282 ? 33.558 11.051 -53.070 1.00 98.31 282 LYS A O 1
ATOM 2217 N N . THR A 1 283 ? 32.119 9.843 -51.833 1.00 98.38 283 THR A N 1
ATOM 2218 C CA . THR A 1 283 ? 31.860 8.832 -52.867 1.00 98.38 283 THR A CA 1
ATOM 2219 C C . THR A 1 283 ? 31.240 9.459 -54.113 1.00 98.38 283 THR A C 1
ATOM 2221 O O . THR A 1 283 ? 31.712 9.186 -55.216 1.00 98.38 283 THR A O 1
ATOM 2224 N N . ARG A 1 284 ? 30.249 10.350 -53.958 1.00 98.44 284 ARG A N 1
ATOM 2225 C CA . ARG A 1 284 ? 29.650 11.089 -55.085 1.00 98.44 284 ARG A CA 1
ATOM 2226 C C . ARG A 1 284 ? 30.694 11.916 -55.838 1.00 98.44 284 ARG A C 1
ATOM 2228 O O . ARG A 1 284 ? 30.795 11.793 -57.054 1.00 98.44 284 ARG A O 1
ATOM 2235 N N . SER A 1 285 ? 31.533 12.665 -55.122 1.00 98.44 285 SER A N 1
ATOM 2236 C CA . SER A 1 285 ? 32.611 13.456 -55.735 1.00 98.44 285 SER A CA 1
ATOM 2237 C C . SER A 1 285 ? 33.615 12.589 -56.509 1.00 98.44 285 SER A C 1
ATOM 2239 O O . SER A 1 285 ? 34.005 12.924 -57.628 1.00 98.44 285 SER A O 1
ATOM 2241 N N . VAL A 1 286 ? 34.023 11.441 -55.955 1.00 98.12 286 VAL A N 1
ATOM 2242 C CA . VAL A 1 286 ? 34.916 10.500 -56.654 1.00 98.12 286 VAL A CA 1
ATOM 2243 C C . VAL A 1 286 ? 34.239 9.915 -57.894 1.00 98.12 286 VAL A C 1
ATOM 2245 O O . VAL A 1 286 ? 34.885 9.788 -58.933 1.00 98.12 286 VAL A O 1
ATOM 2248 N N . GLN A 1 287 ? 32.950 9.587 -57.818 1.00 98.25 287 GLN A N 1
ATOM 2249 C CA . GLN A 1 287 ? 32.185 9.070 -58.951 1.00 98.25 287 GLN A CA 1
ATOM 2250 C C . GLN A 1 287 ? 32.055 10.096 -60.088 1.00 98.25 287 GLN A C 1
ATOM 2252 O O . GLN A 1 287 ? 32.187 9.726 -61.258 1.00 98.25 287 GLN A O 1
ATOM 2257 N N . GLU A 1 288 ? 31.842 11.372 -59.764 1.00 98.25 288 GLU A N 1
ATOM 2258 C CA . GLU A 1 288 ? 31.853 12.473 -60.736 1.00 98.25 288 GLU A CA 1
ATOM 2259 C C . GLU A 1 288 ? 33.222 12.584 -61.414 1.00 98.25 288 GLU A C 1
ATOM 2261 O O . GLU A 1 288 ? 33.311 12.473 -62.638 1.00 98.25 288 GLU A O 1
ATOM 2266 N N . ARG A 1 289 ? 34.307 12.654 -60.627 1.00 97.94 289 ARG A N 1
ATOM 2267 C CA . ARG A 1 289 ? 35.683 12.693 -61.155 1.00 97.94 289 ARG A CA 1
ATOM 2268 C C . ARG A 1 289 ? 36.007 11.492 -62.042 1.00 97.94 289 ARG A C 1
ATOM 2270 O O . ARG A 1 289 ? 36.638 11.652 -63.082 1.00 97.94 289 ARG A O 1
ATOM 2277 N N . LEU A 1 290 ? 35.574 10.293 -61.653 1.00 98.06 290 LEU A N 1
ATOM 2278 C CA . LEU A 1 290 ? 35.756 9.080 -62.450 1.00 98.06 290 LEU A CA 1
ATOM 2279 C C . LEU A 1 290 ? 34.985 9.154 -63.772 1.00 98.06 290 LEU A C 1
ATOM 2281 O O . LEU A 1 290 ? 35.471 8.680 -64.796 1.00 98.06 290 LEU A O 1
ATOM 2285 N N . SER A 1 291 ? 33.784 9.728 -63.761 1.00 98.25 291 SER A N 1
ATOM 2286 C CA . SER A 1 291 ? 32.970 9.896 -64.967 1.00 98.25 291 SER A CA 1
ATOM 2287 C C . SER A 1 291 ? 33.609 10.887 -65.936 1.00 98.25 291 SER A C 1
ATOM 2289 O O . SER A 1 291 ? 33.648 10.626 -67.138 1.00 98.25 291 SER A O 1
ATOM 2291 N N . ASP A 1 292 ? 34.159 11.985 -65.425 1.00 98.25 292 ASP A N 1
ATOM 2292 C CA . ASP A 1 292 ? 34.877 12.966 -66.237 1.00 98.25 292 ASP A CA 1
ATOM 2293 C C . ASP A 1 292 ? 36.182 12.398 -66.796 1.00 98.25 292 ASP A C 1
ATOM 2295 O O . ASP A 1 292 ? 36.470 12.573 -67.980 1.00 98.25 292 ASP A O 1
ATOM 2299 N N . GLU A 1 293 ? 36.918 11.623 -65.998 1.00 97.88 293 GLU A N 1
ATOM 2300 C CA . GLU A 1 293 ? 38.119 10.933 -66.463 1.00 97.88 293 GLU A CA 1
ATOM 2301 C C . GLU A 1 293 ? 37.789 9.890 -67.540 1.00 97.88 293 GLU A C 1
ATOM 2303 O O . GLU A 1 293 ? 38.452 9.855 -68.571 1.00 97.88 293 GLU A O 1
ATOM 2308 N N . LYS A 1 294 ? 36.703 9.115 -67.390 1.00 98.25 294 LYS A N 1
ATOM 2309 C CA . LYS A 1 294 ? 36.222 8.193 -68.438 1.00 98.25 294 LYS A CA 1
ATOM 2310 C C . LYS A 1 294 ? 35.895 8.919 -69.746 1.00 98.25 294 LYS A C 1
ATOM 2312 O O . LYS A 1 294 ? 36.265 8.434 -70.815 1.00 98.25 294 LYS A O 1
ATOM 2317 N N . LYS A 1 295 ? 35.228 10.079 -69.682 1.00 98.31 295 LYS A N 1
ATOM 2318 C CA . LYS A 1 295 ? 34.954 10.913 -70.869 1.00 98.31 295 LYS A CA 1
ATOM 2319 C C . LYS A 1 295 ? 36.256 11.405 -71.503 1.00 98.31 295 LYS A C 1
ATOM 2321 O O . LYS A 1 295 ? 36.416 11.303 -72.718 1.00 98.31 295 LYS A O 1
ATOM 2326 N N . ARG A 1 296 ? 37.200 11.891 -70.687 1.00 98.38 296 ARG A N 1
ATOM 2327 C CA . ARG A 1 296 ? 38.525 12.348 -71.132 1.00 98.38 296 ARG A CA 1
ATOM 2328 C C . ARG A 1 296 ? 39.303 11.224 -71.818 1.00 98.38 296 ARG A C 1
ATOM 2330 O O . ARG A 1 296 ? 39.824 11.438 -72.910 1.00 98.38 296 ARG A O 1
ATOM 2337 N N . SER A 1 297 ? 39.339 10.030 -71.223 1.00 98.19 297 SER A N 1
ATOM 2338 C CA . SER A 1 297 ? 39.966 8.841 -71.810 1.00 98.19 297 SER A CA 1
ATOM 2339 C C . SER A 1 297 ? 39.303 8.442 -73.128 1.00 98.19 297 SER A C 1
ATOM 2341 O O . SER A 1 297 ? 40.009 8.202 -74.098 1.00 98.19 297 SER A O 1
ATOM 2343 N N . SER A 1 298 ? 37.967 8.436 -73.205 1.00 98.25 298 SER A N 1
ATOM 2344 C CA . SER A 1 298 ? 37.240 8.130 -74.448 1.00 98.25 298 SER A CA 1
ATOM 2345 C C . SER A 1 298 ? 37.551 9.123 -75.572 1.00 98.25 298 SER A C 1
ATOM 2347 O O . SER A 1 298 ? 37.672 8.723 -76.731 1.00 98.25 298 SER A O 1
ATOM 2349 N N . LEU A 1 299 ? 37.677 10.414 -75.248 1.00 98.19 299 LEU A N 1
ATOM 2350 C CA . LEU A 1 299 ? 38.042 11.447 -76.217 1.00 98.19 299 LEU A CA 1
ATOM 2351 C C . LEU A 1 299 ? 39.472 11.240 -76.732 1.00 98.19 299 LEU A C 1
ATOM 2353 O O . LEU A 1 299 ? 39.706 11.304 -77.938 1.00 98.19 299 LEU A O 1
ATOM 2357 N N . LEU A 1 300 ? 40.413 10.961 -75.825 1.00 98.06 300 LEU A N 1
ATOM 2358 C CA . LEU A 1 300 ? 41.805 10.692 -76.178 1.00 98.06 300 LEU A CA 1
ATOM 2359 C C . LEU A 1 300 ? 41.937 9.429 -77.041 1.00 98.06 300 LEU A C 1
ATOM 2361 O O . LEU A 1 300 ? 42.641 9.455 -78.045 1.00 98.06 300 LEU A O 1
ATOM 2365 N N . GLU A 1 301 ? 41.226 8.358 -76.688 1.00 98.06 301 GLU A N 1
ATOM 2366 C CA . GLU A 1 301 ? 41.174 7.116 -77.464 1.00 98.06 301 GLU A CA 1
ATOM 2367 C C . GLU A 1 301 ? 40.660 7.377 -78.887 1.00 98.06 301 GLU A C 1
ATOM 2369 O O . GLU A 1 301 ? 41.298 6.981 -79.861 1.00 98.06 301 GLU A O 1
ATOM 2374 N N . THR A 1 302 ? 39.562 8.132 -79.023 1.00 97.75 302 THR A N 1
ATOM 2375 C CA . THR A 1 302 ? 39.009 8.513 -80.336 1.00 97.75 302 THR A CA 1
ATOM 2376 C C . THR A 1 302 ? 40.026 9.312 -81.155 1.00 97.75 302 THR A C 1
ATOM 2378 O O . THR A 1 302 ? 40.252 9.017 -82.327 1.00 97.75 302 THR A O 1
ATOM 2381 N N . TYR A 1 303 ? 40.701 10.283 -80.530 1.00 98.44 303 TYR A N 1
ATOM 2382 C CA . TYR A 1 303 ? 41.741 11.079 -81.182 1.00 98.44 303 TYR A CA 1
ATOM 2383 C C . TYR A 1 303 ? 42.914 10.219 -81.671 1.00 98.44 303 TYR A C 1
ATOM 2385 O O . TYR A 1 303 ? 43.375 10.395 -82.802 1.00 98.44 303 TYR A O 1
ATOM 2393 N N . ILE A 1 304 ? 43.402 9.287 -80.846 1.00 97.88 304 ILE A N 1
ATOM 2394 C CA . ILE A 1 304 ? 44.485 8.370 -81.224 1.00 97.88 304 ILE A CA 1
ATOM 2395 C C . ILE A 1 304 ? 44.042 7.514 -82.413 1.00 97.88 304 ILE A C 1
ATOM 2397 O O . ILE A 1 304 ? 44.740 7.485 -83.426 1.00 97.88 304 ILE A O 1
ATOM 2401 N N . GLN A 1 305 ? 42.862 6.891 -82.342 1.00 97.69 305 GLN A N 1
ATOM 2402 C CA . GLN A 1 305 ? 42.319 6.069 -83.427 1.00 97.69 305 GLN A CA 1
ATOM 2403 C C . GLN A 1 305 ? 42.175 6.855 -84.739 1.00 97.69 305 GLN A C 1
ATOM 2405 O O . GLN A 1 305 ? 42.553 6.358 -85.805 1.00 97.69 305 GLN A O 1
ATOM 2410 N N . ASP A 1 306 ? 41.687 8.096 -84.676 1.00 97.69 306 ASP A N 1
ATOM 2411 C CA . ASP A 1 306 ? 41.546 8.973 -85.838 1.00 97.69 306 ASP A CA 1
ATOM 2412 C C . ASP A 1 306 ? 42.892 9.316 -86.479 1.00 97.69 306 ASP A C 1
ATOM 2414 O O . ASP A 1 306 ? 43.032 9.218 -87.703 1.00 97.69 306 ASP A O 1
ATOM 2418 N N . ASN A 1 307 ? 43.897 9.662 -85.669 1.00 97.56 307 ASN A N 1
ATOM 2419 C CA . ASN A 1 307 ? 45.241 9.959 -86.159 1.00 97.56 307 ASN A CA 1
ATOM 2420 C C . ASN A 1 307 ? 45.924 8.716 -86.729 1.00 97.56 307 ASN A C 1
ATOM 2422 O O . ASN A 1 307 ? 46.481 8.784 -87.825 1.00 97.56 307 ASN A O 1
ATOM 2426 N N . SER A 1 308 ? 45.835 7.571 -86.049 1.00 97.19 308 SER A N 1
ATOM 2427 C CA . SER A 1 308 ? 46.363 6.301 -86.553 1.00 97.19 308 SER A CA 1
ATOM 2428 C C . SER A 1 308 ? 45.714 5.920 -87.886 1.00 97.19 308 SER A C 1
ATOM 2430 O O . SER A 1 308 ? 46.412 5.542 -88.827 1.00 97.19 308 SER A O 1
ATOM 2432 N N . ARG A 1 309 ? 44.394 6.093 -88.024 1.00 97.25 309 ARG A N 1
ATOM 2433 C CA . ARG A 1 309 ? 43.666 5.857 -89.280 1.00 97.25 309 ARG A CA 1
ATOM 2434 C C . ARG A 1 309 ? 44.076 6.835 -90.381 1.00 97.25 309 ARG A C 1
ATOM 2436 O O . ARG A 1 309 ? 44.251 6.421 -91.527 1.00 97.25 309 ARG A O 1
ATOM 2443 N N . LEU A 1 310 ? 44.234 8.120 -90.063 1.00 97.50 310 LEU A N 1
ATOM 2444 C CA . LEU A 1 310 ? 44.696 9.137 -91.013 1.00 97.50 310 LEU A CA 1
ATOM 2445 C C . LEU A 1 310 ? 46.124 8.841 -91.491 1.00 97.50 310 LEU A C 1
ATOM 2447 O O . LEU A 1 310 ? 46.403 8.912 -92.688 1.00 97.50 310 LEU A O 1
ATOM 2451 N N . GLN A 1 311 ? 47.014 8.467 -90.574 1.00 96.88 311 GLN A N 1
ATOM 2452 C CA . GLN A 1 311 ? 48.383 8.074 -90.881 1.00 96.88 311 GLN A CA 1
ATOM 2453 C C . GLN A 1 311 ? 48.417 6.808 -91.742 1.00 96.88 311 GLN A C 1
ATOM 2455 O O . GLN A 1 311 ? 49.123 6.789 -92.748 1.00 96.88 311 GLN A O 1
ATOM 2460 N N . ALA A 1 312 ? 47.614 5.791 -91.418 1.00 97.25 312 ALA A N 1
ATOM 2461 C CA . ALA A 1 312 ? 47.486 4.582 -92.228 1.00 97.25 312 ALA A CA 1
ATOM 2462 C C . ALA A 1 312 ? 47.028 4.901 -93.662 1.00 97.25 312 ALA A C 1
ATOM 2464 O O . ALA A 1 312 ? 47.604 4.376 -94.614 1.00 97.25 312 ALA A O 1
ATOM 2465 N N . LYS A 1 313 ? 46.064 5.821 -93.837 1.00 96.88 313 LYS A N 1
ATOM 2466 C CA . LYS A 1 313 ? 45.647 6.315 -95.163 1.00 96.88 313 LYS A CA 1
ATOM 2467 C C . LYS A 1 313 ? 46.792 7.006 -95.910 1.00 96.88 313 LYS A C 1
ATOM 2469 O O . LYS A 1 313 ? 47.017 6.695 -97.075 1.00 96.88 313 LYS A O 1
ATOM 2474 N N . ARG A 1 314 ? 47.537 7.907 -95.253 1.00 96.31 314 ARG A N 1
ATOM 2475 C CA . ARG A 1 314 ? 48.698 8.593 -95.858 1.00 96.31 314 ARG A CA 1
ATOM 2476 C C . ARG A 1 314 ? 49.787 7.608 -96.281 1.00 96.31 314 ARG A C 1
ATOM 2478 O O . ARG A 1 314 ? 50.279 7.700 -97.397 1.00 96.31 314 ARG A O 1
ATOM 2485 N N . ILE A 1 315 ? 50.125 6.646 -95.422 1.00 97.12 315 ILE A N 1
ATOM 2486 C CA . ILE A 1 315 ? 51.077 5.574 -95.747 1.00 97.12 315 ILE A CA 1
ATOM 2487 C C . ILE A 1 315 ? 50.564 4.743 -96.928 1.00 97.12 315 ILE A C 1
ATOM 2489 O O . ILE A 1 315 ? 51.348 4.392 -97.803 1.00 97.12 315 ILE A O 1
ATOM 2493 N N . GLY A 1 316 ? 49.261 4.452 -96.982 1.00 96.62 316 GLY A N 1
ATOM 2494 C CA . GLY A 1 316 ? 48.631 3.779 -98.117 1.00 96.62 316 GLY A CA 1
ATOM 2495 C C . GLY A 1 316 ? 48.821 4.529 -99.439 1.00 96.62 316 GLY A C 1
ATOM 2496 O O . GLY A 1 316 ? 49.229 3.911 -100.418 1.00 96.62 316 GLY A O 1
ATOM 2497 N N . LEU A 1 317 ? 48.600 5.849 -99.454 1.00 96.38 317 LEU A N 1
ATOM 2498 C CA . LEU A 1 317 ? 48.842 6.697 -100.631 1.00 96.38 317 LEU A CA 1
ATOM 2499 C C . LEU A 1 317 ? 50.320 6.705 -101.033 1.00 96.38 317 LEU A C 1
ATOM 2501 O O . LEU A 1 317 ? 50.627 6.443 -102.186 1.00 96.38 317 LEU A O 1
ATOM 2505 N N . ILE A 1 318 ? 51.236 6.896 -100.075 1.00 95.62 318 ILE A N 1
ATOM 2506 C CA . ILE A 1 318 ? 52.684 6.857 -100.341 1.00 95.62 318 ILE A CA 1
ATOM 2507 C C . ILE A 1 318 ? 53.086 5.515 -100.957 1.00 95.62 318 ILE A C 1
ATOM 2509 O O . ILE A 1 318 ? 53.838 5.484 -101.925 1.00 95.62 318 ILE A O 1
ATOM 2513 N N . ARG A 1 319 ? 52.584 4.398 -100.417 1.00 96.31 319 ARG A N 1
ATOM 2514 C CA . ARG A 1 319 ? 52.858 3.062 -100.964 1.00 96.31 319 ARG A CA 1
ATOM 2515 C C . ARG A 1 319 ? 52.305 2.904 -102.381 1.00 96.31 319 ARG A C 1
ATOM 2517 O O . ARG A 1 319 ? 52.969 2.286 -103.205 1.00 96.31 319 ARG A O 1
ATOM 2524 N N . ALA A 1 320 ? 51.124 3.453 -102.669 1.00 95.69 320 ALA A N 1
ATOM 2525 C CA . ALA A 1 320 ? 50.553 3.444 -104.014 1.00 95.69 320 ALA A CA 1
ATOM 2526 C C . ALA A 1 320 ? 51.398 4.277 -104.995 1.00 95.69 320 ALA A C 1
ATOM 2528 O O . ALA A 1 320 ? 51.730 3.780 -106.068 1.00 95.69 320 ALA A O 1
ATOM 2529 N N . ASP A 1 321 ? 51.818 5.481 -104.598 1.00 95.38 321 ASP A N 1
ATOM 2530 C CA . ASP A 1 321 ? 52.685 6.355 -105.398 1.00 95.38 321 ASP A CA 1
ATOM 2531 C C . ASP A 1 321 ? 54.054 5.712 -105.654 1.00 95.38 321 ASP A C 1
ATOM 2533 O O . ASP A 1 321 ? 54.549 5.722 -106.780 1.00 95.38 321 ASP A O 1
ATOM 2537 N N . GLN A 1 322 ? 54.661 5.105 -104.626 1.00 95.56 322 GLN A N 1
ATOM 2538 C CA . GLN A 1 322 ? 55.918 4.359 -104.750 1.00 95.56 322 GLN A CA 1
ATOM 2539 C C . GLN A 1 322 ? 55.790 3.193 -105.735 1.00 95.56 322 GLN A C 1
ATOM 2541 O O . GLN A 1 322 ? 56.680 2.988 -106.558 1.00 95.56 322 GLN A O 1
ATOM 2546 N N . LEU A 1 323 ? 54.682 2.451 -105.679 1.00 96.31 323 LEU A N 1
ATOM 2547 C CA . LEU A 1 323 ? 54.420 1.331 -106.580 1.00 96.31 323 LEU A CA 1
ATOM 2548 C C . LEU A 1 323 ? 54.178 1.803 -108.023 1.00 96.31 323 LEU A C 1
ATOM 2550 O O . LEU A 1 323 ? 54.654 1.170 -108.961 1.00 96.31 323 LEU A O 1
ATOM 2554 N N . GLU A 1 324 ? 53.494 2.930 -108.213 1.00 95.50 324 GLU A N 1
ATOM 2555 C CA . GLU A 1 324 ? 53.288 3.544 -109.528 1.00 95.50 324 GLU A CA 1
ATOM 2556 C C . GLU A 1 324 ? 54.597 4.079 -110.127 1.00 95.50 324 GLU A C 1
ATOM 2558 O O . GLU A 1 324 ? 54.878 3.858 -111.304 1.00 95.50 324 GLU A O 1
ATOM 2563 N N . MET A 1 325 ? 55.437 4.738 -109.322 1.00 93.94 325 MET A N 1
ATOM 2564 C CA . MET A 1 325 ? 56.777 5.147 -109.752 1.00 93.94 325 MET A CA 1
ATOM 2565 C C . MET A 1 325 ? 57.631 3.944 -110.149 1.00 93.94 325 MET A C 1
ATOM 2567 O O . MET A 1 325 ? 58.308 4.013 -111.172 1.00 93.94 325 MET A O 1
ATOM 2571 N N . LEU A 1 326 ? 57.574 2.846 -109.387 1.00 95.31 326 LEU A N 1
ATOM 2572 C CA . LEU A 1 326 ? 58.283 1.610 -109.720 1.00 95.31 326 LEU A CA 1
ATOM 2573 C C . LEU A 1 326 ? 57.799 1.039 -111.060 1.00 95.31 326 LEU A C 1
ATOM 2575 O O . LEU A 1 326 ? 58.619 0.772 -111.927 1.00 95.31 326 LEU A O 1
ATOM 2579 N N . ARG A 1 327 ? 56.480 0.965 -111.290 1.00 94.31 327 ARG A N 1
ATOM 2580 C CA . ARG A 1 327 ? 55.920 0.543 -112.588 1.00 94.31 327 ARG A CA 1
ATOM 2581 C C . ARG A 1 327 ? 56.365 1.436 -113.744 1.00 94.31 327 ARG A C 1
ATOM 2583 O O . ARG A 1 327 ? 56.682 0.934 -114.818 1.00 94.31 327 ARG A O 1
ATOM 2590 N N . LYS A 1 328 ? 56.394 2.758 -113.542 1.00 94.38 328 LYS A N 1
ATOM 2591 C CA . LYS A 1 328 ? 56.897 3.705 -114.549 1.00 94.38 328 LYS A CA 1
ATOM 2592 C C . LYS A 1 328 ? 58.382 3.491 -114.822 1.00 94.38 328 LYS A C 1
ATOM 2594 O O . LYS A 1 328 ? 58.774 3.506 -115.985 1.00 94.38 328 LYS A O 1
ATOM 2599 N N . LEU A 1 329 ? 59.188 3.260 -113.787 1.00 93.56 329 LEU A N 1
ATOM 2600 C CA . LEU A 1 329 ? 60.609 2.944 -113.913 1.00 93.56 329 LEU A CA 1
ATOM 2601 C C . LEU A 1 329 ? 60.817 1.642 -114.697 1.00 93.56 329 LEU A C 1
ATOM 2603 O O . LEU A 1 329 ? 61.581 1.646 -115.656 1.00 93.56 329 LEU A O 1
ATOM 2607 N N . ASP A 1 330 ? 60.087 0.580 -114.351 1.00 93.62 330 ASP A N 1
ATOM 2608 C CA . ASP A 1 330 ? 60.111 -0.704 -115.060 1.00 93.62 330 ASP A CA 1
ATOM 2609 C C . ASP A 1 330 ? 59.726 -0.523 -116.535 1.00 93.62 330 ASP A C 1
ATOM 2611 O O . ASP A 1 330 ? 60.441 -0.979 -117.426 1.00 93.62 330 ASP A O 1
ATOM 2615 N N . SER A 1 331 ? 58.661 0.238 -116.821 1.00 92.75 331 SER A N 1
ATOM 2616 C CA . SER A 1 331 ? 58.276 0.568 -118.201 1.00 92.75 331 SER A CA 1
ATOM 2617 C C . SER A 1 331 ? 59.350 1.389 -118.930 1.00 92.75 331 SER A C 1
ATOM 2619 O O . SER A 1 331 ? 59.616 1.165 -120.110 1.00 92.75 331 SER A O 1
ATOM 2621 N N . GLY A 1 332 ? 60.023 2.303 -118.223 1.00 91.75 332 GLY A N 1
ATOM 2622 C CA . GLY A 1 332 ? 61.159 3.064 -118.730 1.00 91.75 332 GLY A CA 1
ATOM 2623 C C . GLY A 1 332 ? 62.330 2.149 -119.083 1.00 91.75 332 GLY A C 1
ATOM 2624 O O . GLY A 1 332 ? 62.860 2.242 -120.190 1.00 91.75 332 GLY A O 1
ATOM 2625 N N . PHE A 1 333 ? 62.683 1.209 -118.203 1.00 92.31 333 PHE A N 1
ATOM 2626 C CA . PHE A 1 333 ? 63.708 0.202 -118.471 1.00 92.31 333 PHE A CA 1
ATOM 2627 C C . PHE A 1 333 ? 63.353 -0.680 -119.668 1.00 92.31 333 PHE A C 1
ATOM 2629 O O . PHE A 1 333 ? 64.222 -0.903 -120.508 1.00 92.31 333 PHE A O 1
ATOM 2636 N N . GLU A 1 334 ? 62.095 -1.104 -119.824 1.00 91.75 334 GLU A N 1
ATOM 2637 C CA . GLU A 1 334 ? 61.659 -1.821 -121.028 1.00 91.75 334 GLU A CA 1
ATOM 2638 C C . GLU A 1 334 ? 61.825 -0.980 -122.303 1.00 91.75 334 GLU A C 1
ATOM 2640 O O . GLU A 1 334 ? 62.266 -1.497 -123.330 1.00 91.75 334 GLU A O 1
ATOM 2645 N N . THR A 1 335 ? 61.489 0.316 -122.274 1.00 91.06 335 THR A N 1
ATOM 2646 C CA . THR A 1 335 ? 61.669 1.189 -123.451 1.00 91.06 335 THR A CA 1
ATOM 2647 C C . THR A 1 335 ? 63.138 1.420 -123.792 1.00 91.06 335 THR A C 1
ATOM 2649 O O . THR A 1 335 ? 63.495 1.388 -124.969 1.00 91.06 335 THR A O 1
ATOM 2652 N N . VAL A 1 336 ? 64.001 1.602 -122.787 1.00 89.69 336 VAL A N 1
ATOM 2653 C CA . VAL A 1 336 ? 65.450 1.733 -122.982 1.00 89.69 336 VAL A CA 1
ATOM 2654 C C . VAL A 1 336 ? 66.030 0.430 -123.517 1.00 89.69 336 VAL A C 1
ATOM 2656 O O . VAL A 1 336 ? 66.801 0.482 -124.468 1.00 89.69 336 VAL A O 1
ATOM 2659 N N . ALA A 1 337 ? 65.625 -0.724 -122.979 1.00 88.81 337 ALA A N 1
ATOM 2660 C CA . ALA A 1 337 ? 66.027 -2.029 -123.497 1.00 88.81 337 ALA A CA 1
ATOM 2661 C C . ALA A 1 337 ? 65.658 -2.170 -124.984 1.00 88.81 337 ALA A C 1
ATOM 2663 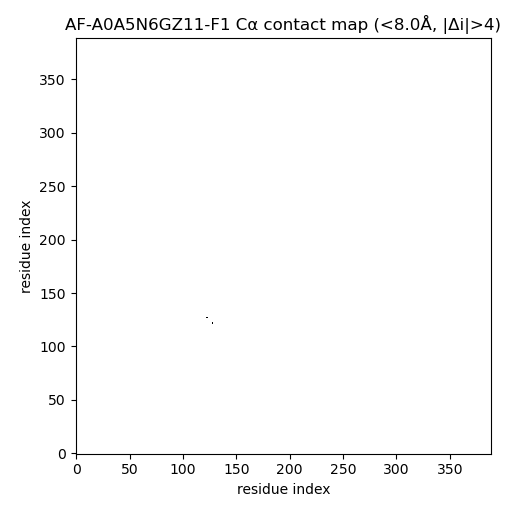O O . ALA A 1 337 ? 66.532 -2.437 -125.804 1.00 88.81 337 ALA A O 1
ATOM 2664 N N . LYS A 1 338 ? 64.412 -1.844 -125.361 1.00 89.94 338 LYS A N 1
ATOM 2665 C CA . LYS A 1 338 ? 63.980 -1.815 -126.772 1.00 89.94 338 LYS A CA 1
ATOM 2666 C C . LYS A 1 338 ? 64.808 -0.844 -127.620 1.00 89.94 338 LYS A C 1
ATOM 2668 O O . LYS A 1 338 ? 65.161 -1.167 -128.749 1.00 89.94 338 LYS A O 1
ATOM 2673 N N . HIS A 1 339 ? 65.118 0.348 -127.110 1.00 89.25 339 HIS A N 1
ATOM 2674 C CA . HIS A 1 339 ? 65.941 1.324 -127.827 1.00 89.25 339 HIS A CA 1
ATOM 2675 C C . HIS A 1 339 ? 67.384 0.834 -128.012 1.00 89.25 339 HIS A C 1
ATOM 2677 O O . HIS A 1 339 ? 67.968 1.047 -129.072 1.00 89.25 339 HIS A O 1
ATOM 2683 N N . VAL A 1 340 ? 67.962 0.172 -127.006 1.00 88.12 340 VAL A N 1
ATOM 2684 C CA . VAL A 1 340 ? 69.279 -0.469 -127.101 1.00 88.12 340 VAL A CA 1
ATOM 2685 C C . VAL A 1 340 ? 69.252 -1.568 -128.158 1.00 88.12 340 VAL A C 1
ATOM 2687 O O . VAL A 1 340 ? 70.125 -1.555 -129.018 1.00 88.12 340 VAL A O 1
ATOM 2690 N N . ASP A 1 341 ? 68.229 -2.424 -128.183 1.00 88.00 341 ASP A N 1
ATOM 2691 C CA . ASP A 1 341 ? 68.075 -3.457 -129.217 1.00 88.00 341 ASP A CA 1
ATOM 2692 C C . ASP A 1 341 ? 67.974 -2.847 -130.629 1.00 88.00 341 ASP A C 1
ATOM 2694 O O . ASP A 1 341 ? 68.645 -3.293 -131.565 1.00 88.00 341 ASP A O 1
ATOM 2698 N N . VAL A 1 342 ? 67.183 -1.780 -130.802 1.00 87.56 342 VAL A N 1
ATOM 2699 C CA . VAL A 1 342 ? 67.053 -1.054 -132.083 1.00 87.56 342 VAL A CA 1
ATOM 2700 C C . VAL A 1 342 ? 68.367 -0.375 -132.484 1.00 87.56 342 VAL A C 1
ATOM 2702 O O . VAL A 1 342 ? 68.779 -0.434 -133.641 1.00 87.56 342 VAL A O 1
ATOM 2705 N N . SER A 1 343 ? 69.057 0.263 -131.540 1.00 85.50 343 SER A N 1
ATOM 2706 C CA . SER A 1 343 ? 70.352 0.906 -131.784 1.00 85.50 343 SER A CA 1
ATOM 2707 C C . SER A 1 343 ? 71.424 -0.123 -132.141 1.00 85.50 343 SER A C 1
ATOM 2709 O O . SER A 1 343 ? 72.158 0.062 -133.108 1.00 85.50 343 SER A O 1
ATOM 2711 N N . GLN A 1 344 ? 71.476 -1.24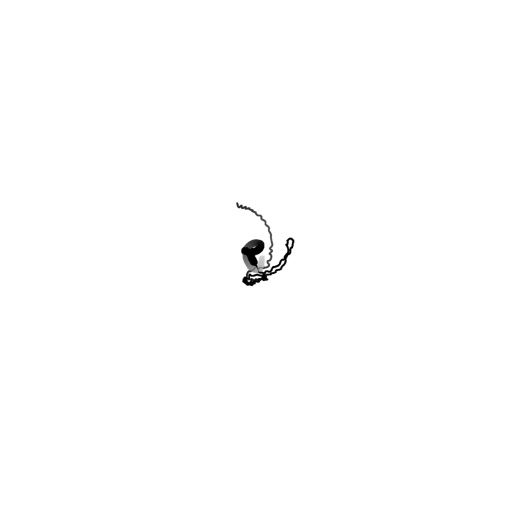5 -131.420 1.00 87.50 344 GLN A N 1
ATOM 2712 C CA . GLN A 1 344 ? 72.396 -2.347 -131.675 1.00 87.50 344 GLN A CA 1
ATOM 2713 C C . GLN A 1 344 ? 72.156 -2.957 -133.057 1.00 87.50 344 GLN A C 1
ATOM 2715 O O . GLN A 1 344 ? 73.109 -3.127 -133.814 1.00 87.50 344 GLN A O 1
ATOM 2720 N N . THR A 1 345 ? 70.901 -3.235 -133.422 1.00 85.50 345 THR A N 1
ATOM 2721 C CA . THR A 1 345 ? 70.552 -3.741 -134.761 1.00 85.50 345 THR A CA 1
ATOM 2722 C C . THR A 1 345 ? 70.871 -2.726 -135.860 1.00 85.50 345 THR A C 1
ATOM 2724 O O . THR A 1 345 ? 71.413 -3.105 -136.900 1.00 85.50 345 THR A O 1
ATOM 2727 N N . SER A 1 346 ? 70.624 -1.433 -135.632 1.00 85.00 346 SER A N 1
ATOM 2728 C CA . SER A 1 346 ? 70.990 -0.357 -136.562 1.00 85.00 346 SER A CA 1
ATOM 2729 C C . SER A 1 346 ? 72.506 -0.243 -136.744 1.00 85.00 346 SER A C 1
ATOM 2731 O O . SER A 1 346 ? 72.998 -0.296 -137.869 1.00 85.00 346 SER A O 1
ATOM 2733 N N . ALA A 1 347 ? 73.274 -0.193 -135.654 1.00 80.62 347 ALA A N 1
ATOM 2734 C CA . ALA A 1 347 ? 74.733 -0.154 -135.690 1.00 80.62 347 ALA A CA 1
ATOM 2735 C C . ALA A 1 347 ? 75.310 -1.398 -136.374 1.00 80.62 347 ALA A C 1
ATOM 2737 O O . ALA A 1 347 ? 76.192 -1.280 -137.219 1.00 80.62 347 ALA A O 1
ATOM 2738 N N . GLN A 1 348 ? 74.774 -2.585 -136.080 1.00 83.19 348 GLN A N 1
ATOM 2739 C CA . GLN A 1 348 ? 75.167 -3.825 -136.744 1.00 83.19 348 GLN A CA 1
ATOM 2740 C C . GLN A 1 348 ? 74.860 -3.782 -138.249 1.00 83.19 348 GLN A C 1
ATOM 2742 O O . GLN A 1 348 ? 75.659 -4.267 -139.048 1.00 83.19 348 GLN A O 1
ATOM 2747 N N . THR A 1 349 ? 73.752 -3.151 -138.649 1.00 83.94 349 THR A N 1
ATOM 2748 C CA . THR A 1 349 ? 73.388 -2.943 -140.059 1.00 83.94 349 THR A CA 1
ATOM 2749 C C . THR A 1 349 ? 74.332 -1.956 -140.749 1.00 83.94 349 THR A C 1
ATOM 2751 O O . THR A 1 349 ? 74.836 -2.271 -141.823 1.00 83.94 349 THR A O 1
ATOM 2754 N N . ILE A 1 350 ? 74.635 -0.812 -140.126 1.00 83.38 350 ILE A N 1
ATOM 2755 C CA . ILE A 1 350 ? 75.572 0.198 -140.650 1.00 83.38 350 ILE A CA 1
ATOM 2756 C C . ILE A 1 350 ? 76.976 -0.389 -140.780 1.00 83.38 350 ILE A C 1
ATOM 2758 O O . ILE A 1 350 ? 77.607 -0.232 -141.822 1.00 83.38 350 ILE A O 1
ATOM 2762 N N . ILE A 1 351 ? 77.457 -1.095 -139.752 1.00 82.38 351 ILE A N 1
ATOM 2763 C CA . ILE A 1 351 ? 78.757 -1.778 -139.770 1.00 82.38 351 ILE A CA 1
ATOM 2764 C C . ILE A 1 351 ? 78.786 -2.813 -140.893 1.00 82.38 351 ILE A C 1
ATOM 2766 O O . ILE A 1 351 ? 79.757 -2.880 -141.640 1.00 82.38 351 ILE A O 1
ATOM 2770 N N . LYS A 1 352 ? 77.711 -3.592 -141.062 1.00 83.19 352 LYS A N 1
ATOM 2771 C CA . LYS A 1 352 ? 77.597 -4.549 -142.166 1.00 83.19 352 LYS A CA 1
ATOM 2772 C C . LYS A 1 352 ? 77.648 -3.848 -143.528 1.00 83.19 352 LYS A C 1
ATOM 2774 O O . LYS A 1 352 ? 78.367 -4.305 -144.406 1.00 83.19 352 LYS A O 1
ATOM 2779 N N . GLN A 1 353 ? 76.944 -2.730 -143.693 1.00 82.19 353 GLN A N 1
ATOM 2780 C CA . GLN A 1 353 ? 76.960 -1.929 -144.922 1.00 82.19 353 GLN A CA 1
ATOM 2781 C C . GLN A 1 353 ? 78.335 -1.328 -145.223 1.00 82.19 353 GLN A C 1
ATOM 2783 O O . GLN A 1 353 ? 78.799 -1.419 -146.352 1.00 82.19 353 GLN A O 1
ATOM 2788 N N . THR A 1 354 ? 79.008 -0.757 -144.224 1.00 80.12 354 THR A N 1
ATOM 2789 C CA . THR A 1 354 ? 80.356 -0.194 -144.400 1.00 80.12 354 THR A CA 1
ATOM 2790 C C . THR A 1 354 ? 81.382 -1.279 -144.693 1.00 80.12 354 THR A C 1
ATOM 2792 O O . THR A 1 354 ? 82.255 -1.068 -145.527 1.00 80.12 354 THR A O 1
ATOM 2795 N N . LEU A 1 355 ? 81.270 -2.461 -144.078 1.00 80.94 355 LEU A N 1
ATOM 2796 C CA . LEU A 1 355 ? 82.085 -3.623 -144.445 1.00 80.94 355 LEU A CA 1
ATOM 2797 C C . LEU A 1 355 ? 81.869 -4.031 -145.906 1.00 80.94 355 LEU A C 1
ATOM 2799 O O . LEU A 1 355 ? 82.849 -4.274 -146.605 1.00 80.94 355 LEU A O 1
ATOM 2803 N N . GLU A 1 356 ? 80.624 -4.055 -146.383 1.00 80.44 356 GLU A N 1
ATOM 2804 C CA . GLU A 1 356 ? 80.314 -4.317 -147.795 1.00 80.44 356 GLU A CA 1
ATOM 2805 C C . GLU A 1 356 ? 80.872 -3.223 -148.724 1.00 80.44 356 GLU A C 1
ATOM 2807 O O . GLU A 1 356 ? 81.474 -3.534 -149.752 1.00 80.44 356 GLU A O 1
ATOM 2812 N N . GLU A 1 357 ? 80.767 -1.942 -148.356 1.00 77.31 357 GLU A N 1
ATOM 2813 C CA . GLU A 1 357 ? 81.371 -0.833 -149.109 1.00 77.31 357 GLU A CA 1
ATOM 2814 C C . GLU A 1 357 ? 82.900 -0.913 -149.145 1.00 77.31 357 GLU A C 1
ATOM 2816 O O . GLU A 1 357 ? 83.500 -0.727 -150.207 1.00 77.31 357 GLU A O 1
ATOM 2821 N N . PHE A 1 358 ? 83.548 -1.243 -148.024 1.00 79.56 358 PHE A N 1
ATOM 2822 C CA . PHE A 1 358 ? 84.986 -1.509 -147.987 1.00 79.56 358 PHE A CA 1
ATOM 2823 C C . PHE A 1 358 ? 85.343 -2.689 -148.889 1.00 79.56 358 PHE A C 1
ATOM 2825 O O . PHE A 1 358 ? 86.306 -2.606 -149.652 1.00 79.56 358 PHE A O 1
ATOM 2832 N N . HIS A 1 359 ? 84.544 -3.755 -148.864 1.00 77.94 359 HIS A N 1
ATOM 2833 C CA . HIS A 1 359 ? 84.740 -4.923 -149.715 1.00 77.94 359 HIS A CA 1
ATOM 2834 C C . HIS A 1 359 ? 84.593 -4.582 -151.214 1.00 77.94 359 HIS A C 1
ATOM 2836 O O . HIS A 1 359 ? 85.331 -5.114 -152.051 1.00 77.94 359 HIS A O 1
ATOM 2842 N N . LEU A 1 360 ? 83.683 -3.671 -151.570 1.00 77.31 360 LEU A N 1
ATOM 2843 C CA . LEU A 1 360 ? 83.506 -3.122 -152.921 1.00 77.31 360 LEU A CA 1
ATOM 2844 C C . LEU A 1 360 ? 84.660 -2.201 -153.340 1.00 77.31 360 LEU A C 1
ATOM 2846 O O . LEU A 1 360 ? 85.157 -2.302 -154.462 1.00 77.31 360 LEU A O 1
ATOM 2850 N N . SER A 1 361 ? 85.115 -1.325 -152.445 1.00 75.25 361 SER A N 1
ATOM 2851 C CA . SER A 1 361 ? 86.219 -0.396 -152.701 1.00 75.25 361 SER A CA 1
ATOM 2852 C C . SER A 1 361 ? 87.549 -1.136 -152.878 1.00 75.25 361 SER A C 1
ATOM 2854 O O . SER A 1 361 ? 88.313 -0.839 -153.796 1.00 75.25 361 SER A O 1
ATOM 2856 N N . PHE A 1 362 ? 87.790 -2.183 -152.081 1.00 75.19 362 PHE A N 1
ATOM 2857 C CA . PHE A 1 362 ? 88.959 -3.055 -152.224 1.00 75.19 362 PHE A CA 1
ATOM 2858 C C . PHE A 1 362 ? 88.948 -3.812 -153.561 1.00 75.19 362 PHE A C 1
ATOM 2860 O O . PHE A 1 362 ? 89.977 -3.910 -154.228 1.00 75.19 362 PHE A O 1
ATOM 2867 N N . ARG A 1 363 ? 87.770 -4.274 -154.008 1.00 75.50 363 ARG A N 1
ATOM 2868 C CA . ARG A 1 363 ? 87.596 -4.879 -155.339 1.00 75.50 363 ARG A CA 1
ATOM 2869 C C . ARG A 1 363 ? 87.955 -3.891 -156.457 1.00 75.50 363 ARG A C 1
ATOM 2871 O O . ARG A 1 363 ? 88.752 -4.225 -157.328 1.00 75.50 363 ARG A O 1
ATOM 2878 N N . ARG A 1 364 ? 87.449 -2.655 -156.380 1.00 70.06 364 ARG A N 1
ATOM 2879 C CA . ARG A 1 364 ? 87.704 -1.586 -157.364 1.00 70.06 364 ARG A CA 1
ATOM 2880 C C . ARG A 1 364 ? 89.174 -1.133 -157.379 1.00 70.06 364 ARG A C 1
ATOM 2882 O O . ARG A 1 364 ? 89.719 -0.803 -158.427 1.00 70.06 364 ARG A O 1
ATOM 2889 N N . MET A 1 365 ? 89.848 -1.152 -156.227 1.00 68.06 365 MET A N 1
ATOM 2890 C CA . MET A 1 365 ? 91.291 -0.899 -156.128 1.00 68.06 365 MET A CA 1
ATOM 2891 C C . MET A 1 365 ? 92.112 -1.998 -156.819 1.00 68.06 365 MET A C 1
ATOM 2893 O O . MET A 1 365 ? 93.073 -1.688 -157.523 1.00 68.06 365 MET A O 1
ATOM 2897 N N . GLY A 1 366 ? 91.705 -3.264 -156.670 1.00 69.44 366 GLY A N 1
ATOM 2898 C CA . GLY A 1 366 ? 92.298 -4.385 -157.404 1.00 69.44 366 GLY A CA 1
ATOM 2899 C C . GLY A 1 366 ? 92.174 -4.229 -158.924 1.00 69.44 366 GLY A C 1
ATOM 2900 O O . GLY A 1 366 ? 93.137 -4.474 -159.648 1.00 69.44 366 GLY A O 1
ATOM 2901 N N . GLU A 1 367 ? 91.027 -3.744 -159.403 1.00 66.81 367 GLU A N 1
ATOM 2902 C CA . GLU A 1 367 ? 90.779 -3.463 -160.825 1.00 66.81 367 GLU A CA 1
ATOM 2903 C C . GLU A 1 367 ? 91.632 -2.284 -161.344 1.00 66.81 367 GLU A C 1
ATOM 2905 O O . GLU A 1 367 ? 92.263 -2.389 -162.396 1.00 66.81 367 GLU A O 1
ATOM 2910 N N . ASN A 1 368 ? 91.756 -1.195 -160.575 1.00 65.06 368 ASN A N 1
ATOM 2911 C CA . ASN A 1 368 ? 92.580 -0.035 -160.944 1.00 65.06 368 ASN A CA 1
ATOM 2912 C C . ASN A 1 368 ? 94.089 -0.343 -160.968 1.00 65.06 368 ASN A C 1
ATOM 2914 O O . ASN A 1 368 ? 94.826 0.228 -161.774 1.00 65.06 368 ASN A O 1
ATOM 2918 N N . HIS A 1 369 ? 94.567 -1.260 -160.120 1.00 66.81 369 HIS A N 1
ATOM 2919 C CA . HIS A 1 369 ? 95.963 -1.702 -160.162 1.00 66.81 369 HIS A CA 1
ATOM 2920 C C . HIS A 1 369 ? 96.275 -2.506 -161.435 1.00 66.81 369 HIS A C 1
ATOM 2922 O O . HIS A 1 369 ? 97.364 -2.368 -161.997 1.00 66.81 369 HIS A O 1
ATOM 2928 N N . ALA A 1 370 ? 95.313 -3.293 -161.931 1.00 62.94 370 ALA A N 1
ATOM 2929 C CA . ALA A 1 370 ? 95.447 -4.000 -163.202 1.00 62.94 370 ALA A CA 1
ATOM 2930 C C . ALA A 1 370 ? 95.509 -3.028 -164.399 1.00 62.94 370 ALA A C 1
ATOM 2932 O O . ALA A 1 370 ? 96.330 -3.226 -165.294 1.00 62.94 370 ALA A O 1
ATOM 2933 N N . GLN A 1 371 ? 94.721 -1.944 -164.374 1.00 61.91 371 GLN A N 1
ATOM 2934 C CA . GLN A 1 371 ? 94.715 -0.903 -165.412 1.00 61.91 371 GLN A CA 1
ATOM 2935 C C . GLN A 1 371 ? 96.018 -0.082 -165.432 1.00 61.91 371 GLN A C 1
ATOM 2937 O O . GLN A 1 371 ? 96.629 0.077 -166.486 1.00 61.91 371 GLN A O 1
ATOM 2942 N N . GLY A 1 372 ? 96.521 0.347 -164.267 1.00 62.19 372 GLY A N 1
ATOM 2943 C CA . GLY A 1 372 ? 97.783 1.099 -164.181 1.00 62.19 372 GLY A CA 1
ATOM 2944 C C . GLY A 1 372 ? 99.019 0.307 -164.634 1.00 62.19 372 GLY A C 1
ATOM 2945 O O . GLY A 1 372 ? 100.023 0.894 -165.034 1.00 62.19 372 GLY A O 1
ATOM 2946 N N . LYS A 1 373 ? 98.955 -1.032 -164.619 1.00 67.06 373 LYS A N 1
ATOM 2947 C CA . LYS A 1 373 ? 100.026 -1.897 -165.136 1.00 67.06 373 LYS A CA 1
ATOM 2948 C C . LYS A 1 373 ? 100.068 -1.930 -166.671 1.00 67.06 373 LYS A C 1
ATOM 2950 O O . LYS A 1 373 ? 101.151 -2.060 -167.233 1.00 67.06 373 LYS A O 1
ATOM 2955 N N . MET A 1 374 ? 98.920 -1.790 -167.337 1.00 62.19 374 MET A N 1
ATOM 2956 C CA . MET A 1 374 ? 98.820 -1.749 -168.804 1.00 62.19 374 MET A CA 1
ATOM 2957 C C . MET A 1 374 ? 99.353 -0.418 -169.361 1.00 62.19 374 MET A C 1
ATOM 2959 O O . MET A 1 374 ? 100.110 -0.415 -170.331 1.00 62.19 374 MET A O 1
ATOM 2963 N N . ASP A 1 375 ? 99.054 0.696 -168.688 1.00 60.78 375 ASP A N 1
ATOM 2964 C CA . ASP A 1 375 ? 99.469 2.040 -169.117 1.00 60.78 375 ASP A CA 1
ATOM 2965 C C . ASP A 1 375 ? 100.993 2.271 -168.971 1.00 60.78 375 ASP A C 1
ATOM 2967 O O . ASP A 1 375 ? 101.604 2.985 -169.771 1.00 60.78 375 ASP A O 1
ATOM 2971 N N . PHE A 1 376 ? 101.647 1.618 -167.996 1.00 65.38 376 PHE A N 1
ATOM 2972 C CA . PHE A 1 376 ? 103.107 1.673 -167.818 1.00 65.38 376 PHE A CA 1
ATOM 2973 C C . PHE A 1 376 ? 103.874 0.966 -168.951 1.00 65.38 376 PHE A C 1
ATOM 2975 O O . PHE A 1 376 ? 104.898 1.471 -169.411 1.00 65.38 376 PHE A O 1
ATOM 2982 N N . GLU A 1 377 ? 103.373 -0.168 -169.449 1.00 61.00 377 GLU A N 1
ATOM 2983 C CA . GLU A 1 377 ? 103.985 -0.871 -170.588 1.00 61.00 377 GLU A CA 1
ATOM 2984 C C . GLU A 1 377 ? 103.757 -0.122 -171.916 1.00 61.00 377 GLU A C 1
ATOM 2986 O O . GLU A 1 377 ? 104.627 -0.129 -172.786 1.00 61.00 377 GLU A O 1
ATOM 2991 N N . GLN A 1 378 ? 102.651 0.620 -172.052 1.00 60.56 378 GLN A N 1
ATOM 2992 C CA . GLN A 1 378 ? 102.355 1.410 -173.253 1.00 60.56 378 GLN A CA 1
ATOM 2993 C C . GLN A 1 378 ? 103.204 2.693 -173.365 1.00 60.56 378 GLN A C 1
ATOM 2995 O O . GLN A 1 378 ? 103.569 3.096 -174.468 1.00 60.56 378 GLN A O 1
ATOM 3000 N N . CYS A 1 379 ? 103.599 3.294 -172.237 1.00 59.59 379 CYS A N 1
ATOM 3001 C CA . CYS A 1 379 ? 104.501 4.456 -172.202 1.00 59.59 379 CYS A CA 1
ATOM 3002 C C . CYS A 1 379 ? 105.986 4.066 -172.382 1.00 59.59 379 CYS A C 1
ATOM 3004 O O . CYS A 1 379 ? 106.810 4.853 -172.846 1.00 59.59 379 CYS A O 1
ATOM 3006 N N . LYS A 1 380 ? 106.337 2.812 -172.070 1.00 60.47 380 LYS A N 1
ATOM 3007 C CA . LYS A 1 380 ? 107.673 2.252 -172.316 1.00 60.47 380 LYS A CA 1
ATOM 3008 C C . LYS A 1 380 ? 107.955 2.038 -173.811 1.00 60.47 380 LYS A C 1
ATOM 3010 O O . LYS A 1 380 ? 109.103 2.154 -174.227 1.00 60.47 380 LYS A O 1
ATOM 3015 N N . ALA A 1 381 ? 106.921 1.788 -174.618 1.00 59.84 381 ALA A N 1
ATOM 3016 C CA . ALA A 1 381 ? 107.041 1.618 -176.068 1.00 59.84 381 ALA A CA 1
ATOM 3017 C C . ALA A 1 381 ? 107.307 2.942 -176.818 1.00 59.84 381 ALA A C 1
ATOM 3019 O O . ALA A 1 381 ? 108.061 2.954 -177.786 1.00 59.84 381 ALA A O 1
ATOM 3020 N N . THR A 1 382 ? 106.769 4.072 -176.344 1.00 60.06 382 THR A N 1
ATOM 3021 C CA . THR A 1 382 ? 106.916 5.384 -177.007 1.00 60.06 382 THR A CA 1
ATOM 3022 C C . THR A 1 382 ? 108.261 6.067 -176.729 1.00 60.06 382 THR A C 1
ATOM 3024 O O . THR A 1 382 ? 108.715 6.882 -177.529 1.00 60.06 382 THR A O 1
ATOM 3027 N N . PHE A 1 383 ? 108.961 5.702 -175.647 1.00 59.22 383 PHE A N 1
ATOM 3028 C CA . PHE A 1 383 ? 110.307 6.216 -175.341 1.00 59.22 383 PHE A CA 1
ATOM 3029 C C . PHE A 1 383 ? 111.409 5.605 -176.233 1.00 59.22 383 PHE A C 1
ATOM 3031 O O . PHE A 1 383 ? 112.516 6.135 -176.301 1.00 59.22 383 PHE A O 1
ATOM 3038 N N . GLN A 1 384 ? 111.121 4.509 -176.944 1.00 58.31 384 GLN A N 1
ATOM 3039 C CA . GLN A 1 384 ? 112.090 3.817 -177.800 1.00 58.31 384 GLN A CA 1
ATOM 3040 C C . GLN A 1 384 ? 112.050 4.283 -179.273 1.00 58.31 384 GLN A C 1
ATOM 3042 O O . GLN A 1 384 ? 112.962 3.960 -180.030 1.00 58.31 384 GLN A O 1
ATOM 3047 N N . GLU A 1 385 ? 111.055 5.090 -179.671 1.00 59.09 385 GLU A N 1
ATOM 3048 C CA . GLU A 1 385 ? 110.802 5.468 -181.075 1.00 59.09 385 GLU A CA 1
ATOM 3049 C C . GLU A 1 385 ? 111.389 6.842 -181.481 1.00 59.09 385 GLU A C 1
ATOM 3051 O O . GLU A 1 385 ? 111.594 7.098 -182.662 1.00 59.09 385 GLU A O 1
ATOM 3056 N N . CYS A 1 386 ? 111.785 7.698 -180.527 1.00 56.41 386 CYS A N 1
ATOM 3057 C CA . CYS A 1 386 ? 112.397 9.012 -180.815 1.00 56.41 386 CYS A CA 1
ATOM 3058 C C . CYS A 1 386 ? 113.938 9.048 -180.720 1.00 56.41 386 CYS A C 1
ATOM 3060 O O . CYS A 1 386 ? 114.524 10.125 -180.792 1.00 56.41 386 CYS A O 1
ATOM 3062 N N . SER A 1 387 ? 114.618 7.900 -180.581 1.00 52.81 387 SER A N 1
ATOM 3063 C CA . SER A 1 387 ? 116.096 7.818 -180.573 1.00 52.81 387 SER A CA 1
ATOM 3064 C C . SER A 1 387 ? 116.699 7.344 -181.906 1.00 52.81 387 SER A C 1
ATOM 3066 O O . SER A 1 387 ? 117.823 6.838 -181.936 1.00 52.81 387 SER A O 1
ATOM 3068 N N . SER A 1 388 ? 115.974 7.463 -183.022 1.00 53.44 388 SER A N 1
ATOM 3069 C CA . SER A 1 388 ? 116.480 7.122 -184.360 1.00 53.44 388 SER A CA 1
ATOM 3070 C C . SER A 1 388 ? 115.887 8.018 -185.453 1.00 53.44 388 SER A C 1
ATOM 3072 O O . SER A 1 388 ? 115.095 7.547 -186.262 1.00 53.44 388 SER A O 1
ATOM 3074 N N . GLN A 1 389 ? 116.287 9.297 -185.475 1.00 43.62 389 GLN A N 1
ATOM 3075 C CA . GLN A 1 389 ? 116.716 10.034 -186.680 1.00 43.62 389 GLN A CA 1
ATOM 3076 C C . GLN A 1 389 ? 117.263 11.418 -186.336 1.00 43.62 389 GLN A C 1
ATOM 3078 O O . GLN A 1 389 ? 116.623 12.120 -185.523 1.00 43.62 389 GLN A O 1
#

Mean predicted aligned error: 21.69 Å

Organism: Aspergillus flavus (NCBI:txid5059)

pLDDT: mean 75.48, std 25.31, range [30.66, 98.81]

Secondary structure (DSSP, 8-state):
--------------------------PPPP------PPPP------------------------------------------------------------------------------------HHHHHHHHHHHHHHHHHHHHHHHHHHHHHHHHHHHHHHHHHHHHHHHHHHHHHHHHHHHHHHHHHHHHHHHHHHHHHHHHHHHHHHHHHHHHHHHHHHHHHHHHHHHHHHHHHHHHHHHHHHHHHHHHHHHHHHHHHHHHHHHHHHHHHHHHHHHHHHHHHHHHHHHHHHHHHHHHHHHHHHHHHHHHHHHHHHHHHHHHHHHHHHHHHHHHHHHHHHHHHHHHHHHHHHHHHHHHHHHHHHHHHHHHHHHHHHHHHHTTSSS--

Radius of gyration: 106.48 Å; Cα contacts (8 Å, |Δi|>4): 1; chains: 1; bounding box: 207×80×332 Å

Foldseek 3Di:
DDDDDDDDDDDDDDDDDDDDDDDDDDDDDDDDDDDDDDDDDDDDDDDDDDDDDDDDDDDDDDDDDDDDDDDDDDDDDDDDDDDDDDDDDDDDDDDDDPPDDDPDDDDDPPPDDDDPPDDDDPQPPVNVVVVVVVVVVVVVVVVVVVVVVVVVVVVVVVVVVVVVVVVVVVVVVVVVVVVVVVVVVVVVVVVVVVVVVVVVVVVVVVVVVVVVVVVVVVVVVVVVVVVVVVVVVVVVVVVVVVVVVVVVVVVVVVVVVVVVVVVVVVVVVVVVVVVVVVVVVVVVVVVVVVVVVVVVVVVVVVVVVVVVVVVVVVVVVVVVVVVVVVVVVVVVVVVVVVVCVVVVVVVVVVVVVVVVVVVVVVVVVVVVVVVVVVVVVVVVVVVVPPPDD

Sequence (389 aa):
MRLDHALTSKVHHSENNQAQCEGTTTFPSVANGQLLSPENEPQAIRSNALVKDKINGRFLQSPRQGTAKLTKTCVAERLAHEDGRSVSLSPTNNRSRVLKRRRSGGKRITSRQPAFGNGNADLSEEDLFQLLFVKIKAREENDVVASNEKEQLEANISELTQENNALRSQLDVFSNELQQRTSESKAYKTQVEAWKAKIAKFKYILNELASGYKALRVETTQLKLTKTSLDRDKAEIKGTIADTREQLFHASSTVEKSQSCLVESQTLINSMKQALKNAEEKTRSVQERLSDEKKRSSLLETYIQDNSRLQAKRIGLIRADQLEMLRKLDSGFETVAKHVDVSQTSAQTIIKQTLEEFHLSFRRMGENHAQGKMDFEQCKATFQECSSQ

=== Feature glossary ===
Each block in this record encodes a different view of the same protein. In brief:

Predicted aligned error. PAE(i, j) answers: if I align the predicted and true structures on residue i, how far off (in Å) do I expect residue j to be? A block-diagonal PAE matrix with low values on the blocks and high values off-diagonal is the signature of a multi-domain protein with confidently predicted domains but uncertain inter-domain orientation.

Contact-map, Ramachandran, and PAE plots. Plot images: a contact map (which residues are close in 3D, as an N×N binary image), a Ramachandran scatter (backbone torsion angles, revealing secondary-structure composition at a glance), and — for AlphaFold structures — a PAE heatmap (pairwise prediction confidence).

Backbone torsions (φ/ψ). φ (phi) and ψ (psi) are the two rotatable backbone dihedrals per residue: φ is the C(i-1)–N–Cα–C torsion, ψ is the N–Cα–C–N(i+1) torsion, both in degrees on (−180°, 180°]. α-helical residues cluster near (−60°, −45°); β-strand residues near (−120°, +130°). A Ramachandran plot is simply a scatter of (φ, ψ) for every residue.

Foldseek 3Di. A 3Di character summarizes, for each residue, the relative orientation of the Cα frame of its nearest spatial neighbor. Because it encodes fold topology rather than chemistry, 3Di alignments detect remote structural similarity that sequence alignment misses.

Radius of gyration, Cα contacts, bounding box. Three whole-structure scalars: the radius of gyration (RMS distance of Cα from centroid, in Å), the count of Cα–Cα contacts (pairs closer than 8 Å and separated by more than four residues in sequence — i.e. tertiary, not local, contacts), and the bounding-box dimensions. Together they distinguish compact globular folds from extended fibres or disordered chains.

Sequence. Sequence gives the chain of amino acids in standard one-letter code (A=alanine, C=cysteine, …, Y=tyrosine), read N→C. It is the only feature that is directly encoded by the gene; all structural features are derived from the folded form of this sequence.

mmCIF coordinates. Atomic coordinates in PDBx/mmCIF format — the same representation the Protein Data Bank distributes. Each line of the _atom_site loop places one backbone atom in Cartesian space (units: ångströms, origin: arbitrary).

Secondary structure (3-state, P-SEA). Three-state secondary structure (P-SEA) collapses the eight DSSP classes into helix (a), strand (b), and coil (c). P-SEA assigns these from Cα geometry alone — distances and angles — without requiring backbone oxygens, so it works on any Cα trace.

InterPro / GO / CATH / organism. Functional annotations link the protein to curated databases. InterPro entries identify conserved domains and families by matching the sequence against member-database signatures (Pfam, PROSITE, CDD, …). Gene Ontology (GO) terms describe molecular function, biological process, and cellular component in a controlled vocabulary. CATH places the structure in a hierarchical fold classification (Class/Architecture/Topology/Homologous-superfamily). The organism is the source species.

B-factor. B-factor (Debye–Waller factor) reflects atomic displacement in the crystal lattice. It is an experimental observable (units Å²), not a prediction; low values mean the atom is pinned down, high values mean it moves or is heterogeneous across the crystal.

Rendered structure images. Structure images are PyMOL renders from six orthogonal camera directions. Cartoon representation draws helices as coils and strands as arrows; sticks shows the backbone as bonds; surface shows the solvent-excluded envelope. Rainbow coloring maps sequence position to hue (blue→red, N→C); chain coloring assigns a distinct color per polypeptide.

Solvent-accessible surface area. Solvent-accessible surface area (SASA) is the area in Å² traced out by the centre of a 1.4 Å probe sphere (a water molecule) rolled over the protein's van der Waals surface (Shrake–Rupley / Lee–Richards construction). Buried residues have near-zero SASA; fully exposed residues can exceed 200 Å². The total SASA scales roughly with the number of surface residues.

Secondary structure (8-state, DSSP). The SS8 string is DSSP's per-residue secondary-structure call. α-helix (H) means an i→i+4 H-bond ladder; β-strand (E) means the residue participates in a β-sheet; 3₁₀ (G) and π (I) are tighter and wider helices; T/S are turns/bends; '-' is loop.

pLDDT. For AlphaFold models, the B-factor field carries pLDDT — the model's own estimate of local accuracy on a 0–100 scale. Regions with pLDDT<50 should be treated as essentially unmodeled; they often correspond to intrinsically disordered segments.

Nearest PDB structures. Nearest PDB neighbors are the top structural matches found by Foldseek when searching this structure against the entire Protein Data Bank. Each hit reports a TM-score (0 to 1; >0.5 almost always implies the same fold) and an E-value. These are *structural* homologs — they may share no detectable sequence similarity.